Protein AF-0000000078901490 (afdb_homodimer)

Foldseek 3Di:
DPPPPLCQPDQPVVLLCLALQRVVDDPVLSVLQSVQKHKDKAAAFAWPDAFFAQQFKKKAWSAAKKWWWDADPVGQIATLDMDGRRYMDSVVNNPPVGTHHTIMGGNHITIMIIGGSVRVVVSCVVDVVSVVSVVVNVVVVVVSVVVLVCCLPPHDDLLSLLVVVLVQQVVQWDQDPQATWRNDQDDLVNSCRNNSHDSVVSVVSVVVCVVVVQWDDDPRIIGGRNNPVSVVSND/DPPPPLCQPPQPVVLQCLALQRVVDDPVLSVLQSVQKHKDKAAAFAWPDAFFAQQFKKKAWSAAKKWWWDADPVGQIATLDMDGRRYMDSVPNNPPVGTHHTIMGGNHITIMIIGGSVRVVVSCVVDVVSVVSVVVNVVVSVVSVVVLVCCLPPHDDLLSLLVVVLVQQVVQWDQDPQATWRNDQDDLVNSCRNNSHDSVVSVVSVVVCVVVVQWDDDPRIIGGRNNPVSVVSND

Structure (mmCIF, N/CA/C/O backbone):
data_AF-0000000078901490-model_v1
#
loop_
_entity.id
_entity.type
_entity.pdbx_description
1 polymer 'Transcriptional regulator, Crp'
#
loop_
_atom_site.group_PDB
_atom_site.id
_atom_site.type_symbol
_atom_site.label_atom_id
_atom_site.label_alt_id
_atom_site.label_comp_id
_atom_site.label_asym_id
_atom_site.label_entity_id
_atom_site.label_seq_id
_atom_site.pdbx_PDB_ins_code
_atom_site.Cartn_x
_atom_site.Cartn_y
_atom_site.Cartn_z
_atom_site.occupancy
_atom_site.B_iso_or_equiv
_atom_site.auth_seq_id
_atom_site.auth_comp_id
_atom_site.auth_asym_id
_atom_site.auth_atom_id
_atom_site.pdbx_PDB_model_num
ATOM 1 N N . MET A 1 1 ? 14.586 43.062 -16.016 1 28.23 1 MET A N 1
ATOM 2 C CA . MET A 1 1 ? 14.047 42.406 -14.828 1 28.23 1 MET A CA 1
ATOM 3 C C . MET A 1 1 ? 15.008 41.344 -14.305 1 28.23 1 MET A C 1
ATOM 5 O O . MET A 1 1 ? 15.32 40.375 -15.016 1 28.23 1 MET A O 1
ATOM 9 N N . THR A 1 2 ? 15.922 41.625 -13.477 1 33.66 2 THR A N 1
ATOM 10 C CA . THR A 1 2 ? 17.047 40.844 -12.969 1 33.66 2 THR A CA 1
ATOM 11 C C . THR A 1 2 ? 16.562 39.562 -12.281 1 33.66 2 THR A C 1
ATOM 13 O O . THR A 1 2 ? 15.648 39.625 -11.445 1 33.66 2 THR A O 1
ATOM 16 N N . PRO A 1 3 ? 16.766 38.375 -12.836 1 38.12 3 PRO A N 1
ATOM 17 C CA . PRO A 1 3 ? 16.297 37.156 -12.188 1 38.12 3 PRO A CA 1
ATOM 18 C C . PRO A 1 3 ? 16.578 37.156 -10.68 1 38.12 3 PRO A C 1
ATOM 20 O O . PRO A 1 3 ? 17.547 37.75 -10.227 1 38.12 3 PRO A O 1
ATOM 23 N N . VAL A 1 4 ? 15.594 37.406 -9.852 1 38.84 4 VAL A N 1
ATOM 24 C CA . VAL A 1 4 ? 15.766 37.281 -8.406 1 38.84 4 VAL A CA 1
ATOM 25 C C . VAL A 1 4 ? 16.719 36.125 -8.102 1 38.84 4 VAL A C 1
ATOM 27 O O . VAL A 1 4 ? 16.609 35.031 -8.688 1 38.84 4 VAL A O 1
ATOM 30 N N . PRO A 1 5 ? 17.922 36.375 -7.742 1 38.22 5 PRO A N 1
ATOM 31 C CA . PRO A 1 5 ? 18.859 35.281 -7.426 1 38.22 5 PRO A CA 1
ATOM 32 C C . PRO A 1 5 ? 18.188 34.125 -6.695 1 38.22 5 PRO A C 1
ATOM 34 O O . PRO A 1 5 ? 17.188 34.312 -5.996 1 38.22 5 PRO A O 1
ATOM 37 N N . SER A 1 6 ? 18.078 32.969 -7.328 1 40.88 6 SER A N 1
ATOM 38 C CA . SER A 1 6 ? 17.656 31.75 -6.652 1 40.88 6 SER A CA 1
ATOM 39 C C . SER A 1 6 ? 18.125 31.719 -5.203 1 40.88 6 SER A C 1
ATOM 41 O O . SER A 1 6 ? 19.328 31.797 -4.938 1 40.88 6 SER A O 1
ATOM 43 N N . ASP A 1 7 ? 17.703 32.562 -4.301 1 38.31 7 ASP A N 1
ATOM 44 C CA . ASP A 1 7 ? 17.969 32.438 -2.869 1 38.31 7 ASP A CA 1
ATOM 45 C C . ASP A 1 7 ? 18.281 31 -2.48 1 38.31 7 ASP A C 1
ATOM 47 O O . ASP A 1 7 ? 17.359 30.188 -2.354 1 38.31 7 ASP A O 1
ATOM 51 N N . THR A 1 8 ? 19.219 30.406 -3.014 1 45.31 8 THR A N 1
ATOM 52 C CA . THR A 1 8 ? 19.75 29.141 -2.512 1 45.31 8 THR A CA 1
ATOM 53 C C . THR A 1 8 ? 19.797 29.141 -0.986 1 45.31 8 THR A C 1
ATOM 55 O O . THR A 1 8 ? 20.75 29.625 -0.385 1 45.31 8 THR A O 1
ATOM 58 N N . LYS A 1 9 ? 18.828 29.688 -0.332 1 49.91 9 LYS A N 1
ATOM 59 C CA . LYS A 1 9 ? 18.688 29.656 1.12 1 49.91 9 LYS A CA 1
ATOM 60 C C . LYS A 1 9 ? 19.266 28.375 1.702 1 49.91 9 LYS A C 1
ATOM 62 O O . LYS A 1 9 ? 19.188 27.312 1.081 1 49.91 9 LYS A O 1
ATOM 67 N N . ARG A 1 10 ? 20.188 28.469 2.646 1 62.12 10 ARG A N 1
ATOM 68 C CA . ARG A 1 10 ? 20.984 27.531 3.443 1 62.12 10 ARG A CA 1
ATOM 69 C C . ARG A 1 10 ? 20.141 26.359 3.906 1 62.12 10 ARG A C 1
ATOM 71 O O . ARG A 1 10 ? 19.141 26.531 4.609 1 62.12 10 ARG A O 1
ATOM 78 N N . ILE A 1 11 ? 20.172 25.375 3.076 1 70.81 11 ILE A N 1
ATOM 79 C CA . ILE A 1 11 ? 19.547 24.141 3.502 1 70.81 11 ILE A CA 1
ATOM 80 C C . ILE A 1 11 ? 20.016 23.766 4.902 1 70.81 11 ILE A C 1
ATOM 82 O O . ILE A 1 11 ? 21.219 23.734 5.164 1 70.81 11 ILE A O 1
ATOM 86 N N . ASP A 1 12 ? 19.078 23.859 5.785 1 74.06 12 ASP A N 1
ATOM 87 C CA . ASP A 1 12 ? 19.391 23.375 7.121 1 74.06 12 ASP A CA 1
ATOM 88 C C . ASP A 1 12 ? 19.75 21.891 7.09 1 74.06 12 ASP A C 1
ATOM 90 O O . ASP A 1 12 ? 18.875 21.031 7.137 1 74.06 12 ASP A O 1
ATOM 94 N N . ILE A 1 13 ? 21.016 21.625 7.016 1 80.06 13 ILE A N 1
ATOM 95 C CA . ILE A 1 13 ? 21.547 20.266 6.941 1 80.06 13 ILE A CA 1
ATOM 96 C C . ILE A 1 13 ? 21.062 19.469 8.148 1 80.06 13 ILE A C 1
ATOM 98 O O . ILE A 1 13 ? 20.859 18.25 8.047 1 80.06 13 ILE A O 1
ATOM 102 N N . ALA A 1 14 ? 20.828 20.156 9.219 1 82 14 ALA A N 1
ATOM 103 C CA . ALA A 1 14 ? 20.391 19.484 10.445 1 82 14 ALA A CA 1
ATOM 104 C C . ALA A 1 14 ? 19.047 18.812 10.25 1 82 14 ALA A C 1
ATOM 106 O O . ALA A 1 14 ? 18.797 17.719 10.773 1 82 14 ALA A O 1
ATOM 107 N N . VAL A 1 15 ? 18.234 19.438 9.484 1 81.5 15 VAL A N 1
ATOM 108 C CA . VAL A 1 15 ? 16.906 18.875 9.227 1 81.5 15 VAL A CA 1
ATOM 109 C C . VAL A 1 15 ? 17.031 17.641 8.336 1 81.5 15 VAL A C 1
ATOM 111 O O . VAL A 1 15 ? 16.344 16.641 8.555 1 81.5 15 VAL A O 1
ATOM 114 N N . LEU A 1 16 ? 17.891 17.688 7.395 1 85.75 16 LEU A N 1
ATOM 115 C CA . LEU A 1 16 ? 18.078 16.562 6.48 1 85.75 16 LEU A CA 1
ATOM 116 C C . LEU A 1 16 ? 18.688 15.367 7.207 1 85.75 16 LEU A C 1
ATOM 118 O O . LEU A 1 16 ? 18.391 14.219 6.863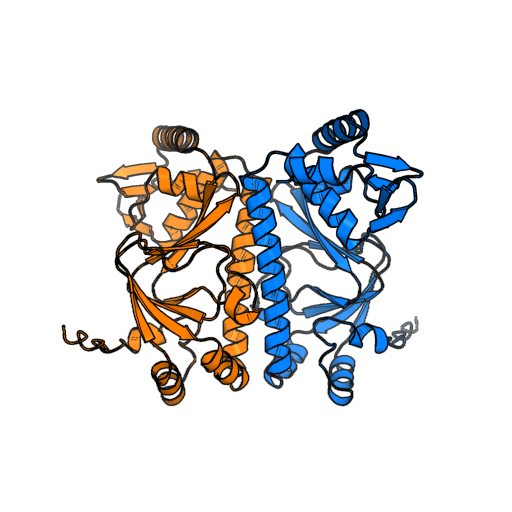 1 85.75 16 LEU A O 1
ATOM 122 N N . ARG A 1 17 ? 19.391 15.688 8.219 1 86.12 17 ARG A N 1
ATOM 123 C CA . ARG A 1 17 ? 20.016 14.625 9 1 86.12 17 ARG A CA 1
ATOM 124 C C . ARG A 1 17 ? 18.984 13.859 9.812 1 86.12 17 ARG A C 1
ATOM 126 O O . ARG A 1 17 ? 19.203 12.703 10.18 1 86.12 17 ARG A O 1
ATOM 133 N N . ARG A 1 18 ? 17.891 14.469 10.008 1 84.31 18 ARG A N 1
ATOM 134 C CA . ARG A 1 18 ? 16.812 13.836 10.766 1 84.31 18 ARG A CA 1
ATOM 135 C C . ARG A 1 18 ? 15.852 13.086 9.844 1 84.31 18 ARG A C 1
ATOM 137 O O . ARG A 1 18 ? 14.953 12.391 10.312 1 84.31 18 ARG A O 1
ATOM 144 N N . ASN A 1 19 ? 16.125 13.266 8.633 1 86.56 19 ASN A N 1
ATOM 145 C CA . ASN A 1 19 ? 15.289 12.602 7.648 1 86.56 19 ASN A CA 1
ATOM 146 C C . ASN A 1 19 ? 15.477 11.086 7.668 1 86.56 19 ASN A C 1
ATOM 148 O O . ASN A 1 19 ? 16.609 10.602 7.77 1 86.56 19 ASN A O 1
ATOM 152 N N . ARG A 1 20 ? 14.438 10.375 7.52 1 84.62 20 ARG A N 1
ATOM 153 C CA . ARG A 1 20 ? 14.445 8.922 7.645 1 84.62 20 ARG A CA 1
ATOM 154 C C . ARG A 1 20 ? 15.281 8.281 6.539 1 84.62 20 ARG A C 1
ATOM 156 O O . ARG A 1 20 ? 15.852 7.207 6.73 1 84.62 20 ARG A O 1
ATOM 163 N N . LEU A 1 21 ? 15.352 8.93 5.449 1 90.81 21 LEU A N 1
ATOM 164 C CA . LEU A 1 21 ? 16.094 8.375 4.328 1 90.81 21 LEU A CA 1
ATOM 165 C C . LEU A 1 21 ? 17.531 8.883 4.328 1 90.81 21 LEU A C 1
ATOM 167 O O . LEU A 1 21 ? 18.484 8.086 4.312 1 90.81 21 LEU A O 1
ATOM 171 N N . PHE A 1 22 ? 17.75 10.148 4.562 1 91.38 22 PHE A N 1
ATOM 172 C CA . PHE A 1 22 ? 19.047 10.766 4.305 1 91.38 22 PHE A CA 1
ATOM 173 C C . PHE A 1 22 ? 19.875 10.844 5.586 1 91.38 22 PHE A C 1
ATOM 175 O O . PHE A 1 22 ? 21.078 11.125 5.539 1 91.38 22 PHE A O 1
ATOM 182 N N . GLY A 1 23 ? 19.281 10.586 6.656 1 89.88 23 GLY A N 1
ATOM 183 C CA . GLY A 1 23 ? 19.984 10.641 7.922 1 89.88 23 GLY A CA 1
ATOM 184 C C . GLY A 1 23 ? 21.156 9.68 8 1 89.88 23 GLY A C 1
ATOM 185 O O . GLY A 1 23 ? 22.078 9.875 8.797 1 89.88 23 GLY A O 1
ATOM 186 N N . ILE A 1 24 ? 21.203 8.703 7.223 1 89.12 24 ILE A N 1
ATOM 187 C CA . ILE A 1 24 ? 22.219 7.656 7.277 1 89.12 24 ILE A CA 1
ATOM 188 C C . ILE A 1 24 ? 23.469 8.117 6.527 1 89.12 24 ILE A C 1
ATOM 190 O O . ILE A 1 24 ? 24.531 7.492 6.633 1 89.12 24 ILE A O 1
ATOM 194 N N . LEU A 1 25 ? 23.359 9.172 5.805 1 91.25 25 LEU A N 1
ATOM 195 C CA . LEU A 1 25 ? 24.469 9.625 4.961 1 91.25 25 LEU A CA 1
ATOM 196 C C . LEU A 1 25 ? 25.547 10.305 5.801 1 91.25 25 LEU A C 1
ATOM 198 O O . LEU A 1 25 ? 25.234 11.031 6.746 1 91.25 25 LEU A O 1
ATOM 202 N N . ASP A 1 26 ? 26.719 10.016 5.418 1 90.81 26 ASP A N 1
ATOM 203 C CA . ASP A 1 26 ? 27.797 10.773 6.059 1 90.81 26 ASP A CA 1
ATOM 204 C C . ASP A 1 26 ? 27.906 12.172 5.461 1 90.81 26 ASP A C 1
ATOM 206 O O . ASP A 1 26 ? 27.109 12.555 4.602 1 90.81 26 ASP A O 1
ATOM 210 N N . ALA A 1 27 ? 28.844 12.945 5.961 1 90.25 27 ALA A N 1
ATOM 211 C CA . ALA A 1 27 ? 28.938 14.359 5.598 1 90.25 27 ALA A CA 1
ATOM 212 C C . ALA A 1 27 ? 29.234 14.523 4.109 1 90.25 27 ALA A C 1
ATOM 214 O O . ALA A 1 27 ? 28.625 15.367 3.445 1 90.25 27 ALA A O 1
ATOM 215 N N . ALA A 1 28 ? 30.141 13.75 3.627 1 91.38 28 ALA A N 1
ATOM 216 C CA . ALA A 1 28 ? 30.516 13.836 2.215 1 91.38 28 ALA A CA 1
ATOM 217 C C . ALA A 1 28 ? 29.328 13.445 1.321 1 91.38 28 ALA A C 1
ATOM 219 O O . ALA A 1 28 ? 29.078 14.102 0.31 1 91.38 28 ALA A O 1
ATOM 220 N N . GLU A 1 29 ? 28.656 12.461 1.716 1 90.81 29 GLU A N 1
ATOM 221 C CA . GLU A 1 29 ? 27.5 11.984 0.963 1 90.81 29 GLU A CA 1
ATOM 222 C C . GLU A 1 29 ? 26.375 13.008 0.988 1 90.81 29 GLU A C 1
ATOM 224 O O . GLU A 1 29 ? 25.688 13.211 -0.016 1 90.81 29 GLU A O 1
ATOM 229 N N . MET A 1 30 ? 26.188 13.57 2.105 1 91.38 30 MET A N 1
ATOM 230 C CA . MET A 1 30 ? 25.172 14.609 2.238 1 91.38 30 MET A CA 1
ATOM 231 C C . MET A 1 30 ? 25.469 15.781 1.309 1 91.38 30 MET A C 1
ATOM 233 O O . MET A 1 30 ? 24.562 16.297 0.637 1 91.38 30 MET A O 1
ATOM 237 N N . GLU A 1 31 ? 26.656 16.141 1.274 1 90.69 31 GLU A N 1
ATOM 238 C CA . GLU A 1 31 ? 27.078 17.234 0.387 1 90.69 31 GLU A CA 1
ATOM 239 C C . GLU A 1 31 ? 26.812 16.875 -1.074 1 90.69 31 GLU A C 1
ATOM 241 O O . GLU A 1 31 ? 26.422 17.734 -1.864 1 90.69 31 GLU A O 1
ATOM 246 N N . ALA A 1 32 ? 27 15.672 -1.396 1 90.5 32 ALA A N 1
ATOM 247 C CA . ALA A 1 32 ? 26.766 15.211 -2.762 1 90.5 32 ALA A CA 1
ATOM 248 C C . ALA A 1 32 ? 25.297 15.359 -3.137 1 90.5 32 ALA A C 1
ATOM 250 O O . ALA A 1 32 ? 24.969 15.836 -4.227 1 90.5 32 ALA A O 1
ATOM 251 N N . VAL A 1 33 ? 24.438 14.984 -2.227 1 91.31 33 VAL A N 1
ATOM 252 C CA . VAL A 1 33 ? 23 15.102 -2.477 1 91.31 33 VAL A CA 1
ATOM 253 C C . VAL A 1 33 ? 22.625 16.562 -2.646 1 91.31 33 VAL A C 1
ATOM 255 O O . VAL A 1 33 ? 21.891 16.922 -3.566 1 91.31 33 VAL A O 1
ATOM 258 N N . LEU A 1 34 ? 23.188 17.375 -1.81 1 91.19 34 LEU A N 1
ATOM 259 C CA . LEU A 1 34 ? 22.844 18.781 -1.815 1 91.19 34 LEU A CA 1
ATOM 260 C C . LEU A 1 34 ? 23.328 19.453 -3.092 1 91.19 34 LEU A C 1
ATOM 262 O O . LEU A 1 34 ? 22.766 20.469 -3.52 1 91.19 34 LEU A O 1
ATOM 266 N N . ALA A 1 35 ? 24.312 18.859 -3.695 1 91.31 35 ALA A N 1
ATOM 267 C CA . ALA A 1 35 ? 24.891 19.422 -4.902 1 91.31 35 ALA A CA 1
ATOM 268 C C . ALA A 1 35 ? 23.938 19.328 -6.086 1 91.31 35 ALA A C 1
ATOM 270 O O . ALA A 1 35 ? 23.969 20.156 -6.992 1 91.31 35 ALA A O 1
ATOM 271 N N . PHE A 1 36 ? 23.094 18.328 -6.062 1 91.38 36 PHE A N 1
ATOM 272 C CA . PHE A 1 36 ? 22.219 18.188 -7.223 1 91.38 36 PHE A CA 1
ATOM 273 C C . PHE A 1 36 ? 20.766 18.359 -6.828 1 91.38 36 PHE A C 1
ATOM 275 O O . PHE A 1 36 ? 19.875 18.266 -7.672 1 91.38 36 PHE A O 1
ATOM 282 N N . ALA A 1 37 ? 20.531 18.641 -5.605 1 94.38 37 ALA A N 1
ATOM 283 C CA . ALA A 1 37 ? 19.156 18.875 -5.141 1 94.38 37 ALA A CA 1
ATOM 284 C C . ALA A 1 37 ? 18.781 20.344 -5.242 1 94.38 37 ALA A C 1
ATOM 286 O O . ALA A 1 37 ? 19.656 21.203 -5.379 1 94.38 37 ALA A O 1
ATOM 287 N N . GLN A 1 38 ? 17.484 20.641 -5.266 1 95.12 38 GLN A N 1
ATOM 288 C CA . GLN A 1 38 ? 16.969 22.016 -5.336 1 95.12 38 GLN A CA 1
ATOM 289 C C . GLN A 1 38 ? 15.906 22.25 -4.266 1 95.12 38 GLN A C 1
ATOM 291 O O . GLN A 1 38 ? 15.008 21.422 -4.07 1 95.12 38 GLN A O 1
ATOM 296 N N . VAL A 1 39 ? 16.016 23.359 -3.641 1 94.75 39 VAL A N 1
ATOM 297 C CA . VAL A 1 39 ? 14.984 23.734 -2.668 1 94.75 39 VAL A CA 1
ATOM 298 C C . VAL A 1 39 ? 13.805 24.391 -3.385 1 94.75 39 VAL A C 1
ATOM 300 O O . VAL A 1 39 ? 13.992 25.25 -4.25 1 94.75 39 VAL A O 1
ATOM 303 N N . ARG A 1 40 ? 12.633 23.922 -3.08 1 96.81 40 ARG A N 1
ATOM 304 C CA . ARG A 1 40 ? 11.383 24.484 -3.6 1 96.81 40 ARG A CA 1
ATOM 305 C C . ARG A 1 40 ? 10.445 24.875 -2.463 1 96.81 40 ARG A C 1
ATOM 307 O O . ARG A 1 40 ? 10.281 24.125 -1.496 1 96.81 40 ARG A O 1
ATOM 314 N N . ARG A 1 41 ? 9.852 26.031 -2.602 1 97.19 41 ARG A N 1
ATOM 315 C CA . ARG A 1 41 ? 8.906 26.516 -1.604 1 97.19 41 ARG A CA 1
ATOM 316 C C . ARG A 1 41 ? 7.477 26.469 -2.137 1 97.19 41 ARG A C 1
ATOM 318 O O . ARG A 1 41 ? 7.234 26.797 -3.301 1 97.19 41 ARG A O 1
ATOM 325 N N . PHE A 1 42 ? 6.648 26.109 -1.284 1 98 42 PHE A N 1
ATOM 326 C CA . PHE A 1 42 ? 5.238 26.016 -1.645 1 98 42 PHE A CA 1
ATOM 327 C C . PHE A 1 42 ? 4.367 26.734 -0.618 1 98 42 PHE A C 1
ATOM 329 O O . PHE A 1 42 ? 4.625 26.656 0.585 1 98 42 PHE A O 1
ATOM 336 N N . ALA A 1 43 ? 3.346 27.422 -1.123 1 97.75 43 ALA A N 1
ATOM 337 C CA . ALA A 1 43 ? 2.354 28.062 -0.264 1 97.75 43 ALA A CA 1
ATOM 338 C C . ALA A 1 43 ? 1.29 27.062 0.188 1 97.75 43 ALA A C 1
ATOM 340 O O . ALA A 1 43 ? 1.158 25.984 -0.392 1 97.75 43 ALA A O 1
ATOM 341 N N . PRO A 1 44 ? 0.606 27.422 1.239 1 95.38 44 PRO A N 1
ATOM 342 C CA . PRO A 1 44 ? -0.496 26.547 1.645 1 95.38 44 PRO A CA 1
ATOM 343 C C . PRO A 1 44 ? -1.477 26.266 0.508 1 95.38 44 PRO A C 1
ATOM 345 O O . PRO A 1 44 ? -1.805 27.172 -0.265 1 95.38 44 PRO A O 1
ATOM 348 N N . ASP A 1 45 ? -1.741 24.969 0.341 1 94.62 45 ASP A N 1
ATOM 349 C CA . ASP A 1 45 ? -2.746 24.484 -0.593 1 94.62 45 ASP A CA 1
ATOM 350 C C . ASP A 1 45 ? -2.203 24.453 -2.02 1 94.62 45 ASP A C 1
ATOM 352 O O . ASP A 1 45 ? -2.912 24.062 -2.953 1 94.62 45 ASP A O 1
ATOM 356 N N . GLU A 1 46 ? -0.966 24.844 -2.133 1 97.75 46 GLU A N 1
ATOM 357 C CA . GLU A 1 46 ? -0.365 24.734 -3.459 1 97.75 46 GLU A CA 1
ATOM 358 C C . GLU A 1 46 ? -0.087 23.281 -3.83 1 97.75 46 GLU A C 1
ATOM 360 O O . GLU A 1 46 ? 0.419 22.516 -3.01 1 97.75 46 GLU A O 1
ATOM 365 N N . ARG A 1 47 ? -0.439 22.953 -5.074 1 97.75 47 ARG A N 1
ATOM 366 C CA . ARG A 1 47 ? -0.205 21.594 -5.578 1 97.75 47 ARG A CA 1
ATOM 367 C C . ARG A 1 47 ? 1.267 21.391 -5.918 1 97.75 47 ARG A C 1
ATOM 369 O O . ARG A 1 47 ? 1.866 22.203 -6.629 1 97.75 47 ARG A O 1
ATOM 376 N N . ILE A 1 48 ? 1.783 20.422 -5.359 1 98.31 48 ILE A N 1
ATOM 377 C CA . ILE A 1 48 ? 3.166 20.062 -5.652 1 98.31 48 ILE A CA 1
ATOM 378 C C . ILE A 1 48 ? 3.217 19.188 -6.91 1 98.31 48 ILE A C 1
ATOM 380 O O . ILE A 1 48 ? 4.008 19.453 -7.816 1 98.31 48 ILE A O 1
ATOM 384 N N . PHE A 1 49 ? 2.404 18.188 -6.969 1 98 49 PHE A N 1
ATOM 385 C CA . PHE A 1 49 ? 2.15 17.422 -8.188 1 98 49 PHE A CA 1
ATOM 386 C C . PHE A 1 49 ? 0.783 16.75 -8.125 1 98 49 PHE A C 1
ATOM 388 O O . PHE A 1 49 ? 0.144 16.719 -7.07 1 98 49 PHE A O 1
ATOM 395 N N . THR A 1 50 ? 0.368 16.203 -9.305 1 96.88 50 THR A N 1
ATOM 396 C CA . THR A 1 50 ? -0.973 15.648 -9.43 1 96.88 50 THR A CA 1
ATOM 397 C C . THR A 1 50 ? -0.91 14.172 -9.812 1 96.88 50 THR A C 1
ATOM 399 O O . THR A 1 50 ? -0.045 13.758 -10.586 1 96.88 50 THR A O 1
ATOM 402 N N . LYS A 1 51 ? -1.811 13.461 -9.188 1 96.56 51 LYS A N 1
ATOM 403 C CA . LYS A 1 51 ? -1.967 12.062 -9.602 1 96.56 51 LYS A CA 1
ATOM 404 C C . LYS A 1 51 ? -2.045 11.945 -11.117 1 96.56 51 LYS A C 1
ATOM 406 O O . LYS A 1 51 ? -2.754 12.719 -11.773 1 96.56 51 LYS A O 1
ATOM 411 N N . GLY A 1 52 ? -1.266 10.992 -11.688 1 95.69 52 GLY A N 1
ATOM 412 C CA . GLY A 1 52 ? -1.269 10.789 -13.125 1 95.69 52 GLY A CA 1
ATOM 413 C C . GLY A 1 52 ? -0.137 11.516 -13.828 1 95.69 52 GLY A C 1
ATOM 414 O O . GLY A 1 52 ? 0.188 11.203 -14.977 1 95.69 52 GLY A O 1
ATOM 415 N N . ASP A 1 53 ? 0.423 12.516 -13.18 1 96.38 53 ASP A N 1
ATOM 416 C CA . ASP A 1 53 ? 1.589 13.195 -13.742 1 96.38 53 ASP A CA 1
ATOM 417 C C . ASP A 1 53 ? 2.777 12.242 -13.852 1 96.38 53 ASP A C 1
ATOM 419 O O . ASP A 1 53 ? 2.861 11.258 -13.125 1 96.38 53 ASP A O 1
ATOM 423 N N . PRO A 1 54 ? 3.66 12.555 -14.789 1 95.81 54 PRO A N 1
ATOM 424 C CA . PRO A 1 54 ? 4.938 11.844 -14.727 1 95.81 54 PRO A CA 1
ATOM 425 C C . PRO A 1 54 ? 5.723 12.164 -13.453 1 95.81 54 PRO A C 1
ATOM 427 O O . PRO A 1 54 ? 5.652 13.281 -12.938 1 95.81 54 PRO A O 1
ATOM 430 N N . GLY A 1 55 ? 6.371 11.234 -12.922 1 93.75 55 GLY A N 1
ATOM 431 C CA . GLY A 1 55 ? 7.148 11.422 -11.711 1 93.75 55 GLY A CA 1
ATOM 432 C C . GLY A 1 55 ? 8.633 11.172 -11.906 1 93.75 55 GLY A C 1
ATOM 433 O O . GLY A 1 55 ? 9.086 10.031 -11.859 1 93.75 55 GLY A O 1
ATOM 434 N N . ASP A 1 56 ? 9.445 12.242 -12.008 1 94.44 56 ASP A N 1
ATOM 435 C CA . ASP A 1 56 ? 10.867 12.078 -12.289 1 94.44 56 ASP A CA 1
ATOM 436 C C . ASP A 1 56 ? 11.727 12.656 -11.164 1 94.44 56 ASP A C 1
ATOM 438 O O . ASP A 1 56 ? 12.883 13.016 -11.383 1 94.44 56 ASP A O 1
ATOM 442 N N . CYS A 1 57 ? 11.094 12.734 -10.047 1 97.12 57 CYS A N 1
ATOM 443 C CA . CYS A 1 57 ? 11.828 13.234 -8.883 1 97.12 57 CYS A CA 1
ATOM 444 C C . CYS A 1 57 ? 11.18 12.758 -7.59 1 97.12 57 CYS A C 1
ATOM 446 O O . CYS A 1 57 ? 10.062 12.25 -7.598 1 97.12 57 CYS A O 1
ATOM 448 N N . LEU A 1 58 ? 11.93 12.867 -6.527 1 96.75 58 LEU A N 1
ATOM 449 C CA . LEU A 1 58 ? 11.375 12.727 -5.184 1 96.75 58 LEU A CA 1
ATOM 450 C C . LEU A 1 58 ? 11.594 14 -4.371 1 96.75 58 LEU A C 1
ATOM 452 O O . LEU A 1 58 ? 12.391 14.859 -4.754 1 96.75 58 LEU A O 1
ATOM 456 N N . TYR A 1 59 ? 10.828 14.102 -3.309 1 97.44 59 TYR A N 1
ATOM 457 C CA . TYR A 1 59 ? 10.914 15.258 -2.428 1 97.44 59 TYR A CA 1
ATOM 458 C C . TYR A 1 59 ? 11.227 14.836 -0.998 1 97.44 59 TYR A C 1
ATOM 460 O O . TYR A 1 59 ? 10.695 13.836 -0.51 1 97.44 59 TYR A O 1
ATOM 468 N N . ALA A 1 60 ? 12.07 15.562 -0.374 1 96.44 60 ALA A N 1
ATOM 469 C CA . ALA A 1 60 ? 12.266 15.5 1.072 1 96.44 60 ALA A CA 1
ATOM 470 C C . ALA A 1 60 ? 11.711 16.75 1.752 1 96.44 60 ALA A C 1
ATOM 472 O O . ALA A 1 60 ? 11.953 17.875 1.294 1 96.44 60 ALA A O 1
ATOM 473 N N . ILE A 1 61 ? 11.039 16.547 2.807 1 95.81 61 ILE A N 1
ATOM 474 C CA . ILE A 1 61 ? 10.43 17.688 3.488 1 95.81 61 ILE A CA 1
ATOM 475 C C . ILE A 1 61 ? 11.422 18.281 4.48 1 95.81 61 ILE A C 1
ATOM 477 O O . ILE A 1 61 ? 11.852 17.609 5.422 1 95.81 61 ILE A O 1
ATOM 481 N N . LEU A 1 62 ? 11.75 19.484 4.273 1 93.94 62 LEU A N 1
ATOM 482 C CA . LEU A 1 62 ? 12.641 20.203 5.184 1 93.94 62 LEU A CA 1
ATOM 483 C C . LEU A 1 62 ? 11.844 20.906 6.281 1 93.94 62 LEU A C 1
ATOM 485 O O . LEU A 1 62 ? 12.242 20.891 7.449 1 93.94 62 LEU A O 1
ATOM 489 N N . ARG A 1 63 ? 10.805 21.516 5.82 1 93.31 63 ARG A N 1
ATOM 490 C CA . ARG A 1 63 ? 9.883 22.234 6.699 1 93.31 63 ARG A CA 1
ATOM 491 C C . ARG A 1 63 ? 8.453 22.141 6.184 1 93.31 63 ARG A C 1
ATOM 493 O O . ARG A 1 63 ? 8.227 22.141 4.973 1 93.31 63 ARG A O 1
ATOM 500 N N . GLY A 1 64 ? 7.559 22.141 7.215 1 92.94 64 GLY A N 1
ATOM 501 C CA . GLY A 1 64 ? 6.148 22.141 6.859 1 92.94 64 GLY A CA 1
ATOM 502 C C . GLY A 1 64 ? 5.555 20.75 6.762 1 92.94 64 GLY A C 1
ATOM 503 O O . GLY A 1 64 ? 6.137 19.781 7.266 1 92.94 64 GLY A O 1
ATOM 504 N N . ARG A 1 65 ? 4.285 20.734 6.203 1 92.81 65 ARG A N 1
ATOM 505 C CA . ARG A 1 65 ? 3.543 19.484 6.039 1 92.81 65 ARG A CA 1
ATOM 506 C C . ARG A 1 65 ? 2.883 19.406 4.664 1 92.81 65 ARG A C 1
ATOM 508 O O . ARG A 1 65 ? 2.529 20.438 4.09 1 92.81 65 ARG A O 1
ATOM 515 N N . VAL A 1 66 ? 2.826 18.234 4.211 1 95.62 66 VAL A N 1
ATOM 516 C CA . VAL A 1 66 ? 2.143 18.047 2.938 1 95.62 66 VAL A CA 1
ATOM 517 C C . VAL A 1 66 ? 1.021 17.016 3.1 1 95.62 66 VAL A C 1
ATOM 519 O O . VAL A 1 66 ? 1.09 16.156 3.967 1 95.62 66 VAL A O 1
ATOM 522 N N . ALA A 1 67 ? -0 17.188 2.299 1 93.75 67 ALA A N 1
ATOM 523 C CA . ALA A 1 67 ? -1.144 16.281 2.277 1 93.75 67 ALA A CA 1
ATOM 524 C C . ALA A 1 67 ? -1.123 15.406 1.026 1 93.75 67 ALA A C 1
ATOM 526 O O . ALA A 1 67 ? -0.94 15.906 -0.086 1 93.75 67 ALA A O 1
ATOM 527 N N . VAL A 1 68 ? -1.224 14.109 1.224 1 95.81 68 VAL A N 1
ATOM 528 C CA . VAL A 1 68 ? -1.26 13.141 0.137 1 95.81 68 VAL A CA 1
ATOM 529 C C . VAL A 1 68 ? -2.695 12.672 -0.09 1 95.81 68 VAL A C 1
ATOM 531 O O . VAL A 1 68 ? -3.301 12.055 0.791 1 95.81 68 VAL A O 1
ATOM 534 N N . HIS A 1 69 ? -3.182 12.906 -1.341 1 94.88 69 HIS A N 1
ATOM 535 C CA . HIS A 1 69 ? -4.57 12.594 -1.668 1 94.88 69 HIS A CA 1
ATOM 536 C C . HIS A 1 69 ? -4.66 11.648 -2.859 1 94.88 69 HIS A C 1
ATOM 538 O O . HIS A 1 69 ? -3.863 11.742 -3.797 1 94.88 69 HIS A O 1
ATOM 544 N N . THR A 1 70 ? -5.59 10.836 -2.732 1 94.5 70 THR A N 1
ATOM 545 C CA . THR A 1 70 ? -6 10.125 -3.938 1 94.5 70 THR A CA 1
ATOM 546 C C . THR A 1 70 ? -7.391 10.57 -4.379 1 94.5 70 THR A C 1
ATOM 548 O O . THR A 1 70 ? -8.195 11.016 -3.559 1 94.5 70 THR A O 1
ATOM 551 N N . GLU A 1 71 ? -7.598 10.516 -5.676 1 90.25 71 GLU A N 1
ATOM 552 C CA . GLU A 1 71 ? -8.859 10.984 -6.234 1 90.25 71 GLU A CA 1
ATOM 553 C C . GLU A 1 71 ? -9.406 10 -7.262 1 90.25 71 GLU A C 1
ATOM 555 O O . GLU A 1 71 ? -8.641 9.352 -7.984 1 90.25 71 GLU A O 1
ATOM 560 N N . SER A 1 72 ? -10.711 9.898 -7.254 1 86.62 72 SER A N 1
ATOM 561 C CA . SER A 1 72 ? -11.367 9.055 -8.25 1 86.62 72 SER A CA 1
ATOM 562 C C . SER A 1 72 ? -11.617 9.82 -9.547 1 86.62 72 SER A C 1
ATOM 564 O O . SER A 1 72 ? -11.367 11.023 -9.617 1 86.62 72 SER A O 1
ATOM 566 N N . GLU A 1 73 ? -12.125 9.086 -10.492 1 81.12 73 GLU A N 1
ATOM 567 C CA . GLU A 1 73 ? -12.5 9.703 -11.758 1 81.12 73 GLU A CA 1
ATOM 568 C C . GLU A 1 73 ? -13.672 10.664 -11.578 1 81.12 73 GLU A C 1
ATOM 570 O O . GLU A 1 73 ? -13.773 11.664 -12.289 1 81.12 73 GLU A O 1
ATOM 575 N N . ASP A 1 74 ? -14.547 10.398 -10.602 1 80.19 74 ASP A N 1
ATOM 576 C CA . ASP A 1 74 ? -15.703 11.25 -10.328 1 80.19 74 ASP A CA 1
ATOM 577 C C . ASP A 1 74 ? -15.359 12.328 -9.305 1 80.19 74 ASP A C 1
ATOM 579 O O . ASP A 1 74 ? -16.234 12.836 -8.602 1 80.19 74 ASP A O 1
ATOM 583 N N . ALA A 1 75 ? -14.094 12.57 -9.039 1 80.38 75 ALA A N 1
ATOM 584 C CA . ALA A 1 75 ? -13.539 13.68 -8.266 1 80.38 75 ALA A CA 1
ATOM 585 C C . ALA A 1 75 ? -13.789 13.484 -6.773 1 80.38 75 ALA A C 1
ATOM 587 O O . ALA A 1 75 ? -13.859 14.461 -6.02 1 80.38 75 ALA A O 1
ATOM 588 N N . LYS A 1 76 ? -14.078 12.312 -6.422 1 86.81 76 LYS A N 1
ATOM 589 C CA . LYS A 1 76 ? -14.047 12.031 -4.992 1 86.81 76 LYS A CA 1
ATOM 590 C C . LYS A 1 76 ? -12.617 12.016 -4.465 1 86.81 76 LYS A C 1
ATOM 592 O O . LYS A 1 76 ? -11.711 11.523 -5.137 1 86.81 76 LYS A O 1
ATOM 597 N N . VAL A 1 77 ? -12.492 12.586 -3.264 1 90.75 77 VAL A N 1
ATOM 598 C CA . VAL A 1 77 ? -11.133 12.758 -2.75 1 90.75 77 VAL A CA 1
ATOM 599 C C . VAL A 1 77 ? -11.008 12.055 -1.401 1 90.75 77 VAL A C 1
ATOM 601 O O . VAL A 1 77 ? -11.922 12.094 -0.58 1 90.75 77 VAL A O 1
ATOM 604 N N . MET A 1 78 ? -9.867 11.422 -1.215 1 92.88 78 MET A N 1
ATOM 605 C CA . MET A 1 78 ? -9.508 10.836 0.077 1 92.88 78 MET A CA 1
ATOM 606 C C . MET A 1 78 ? -8.109 11.273 0.495 1 92.88 78 MET A C 1
ATOM 608 O O . MET A 1 78 ? -7.18 11.242 -0.314 1 92.88 78 MET A O 1
ATOM 612 N N . LEU A 1 79 ? -8 11.719 1.716 1 92.38 79 LEU A N 1
ATOM 613 C CA . LEU A 1 79 ? -6.695 12 2.299 1 92.38 79 LEU A CA 1
ATOM 614 C C . LEU A 1 79 ? -6.023 10.719 2.779 1 92.38 79 LEU A C 1
ATOM 616 O O . LEU A 1 79 ? -6.477 10.102 3.746 1 92.38 79 LEU A O 1
ATOM 620 N N . LEU A 1 80 ? -4.965 10.336 2.16 1 92.19 80 LEU A N 1
ATOM 621 C CA . LEU A 1 80 ? -4.285 9.086 2.48 1 92.19 80 LEU A CA 1
ATOM 622 C C . LEU A 1 80 ? -3.326 9.273 3.65 1 92.19 80 LEU A C 1
ATOM 624 O O . LEU A 1 80 ? -3.189 8.391 4.496 1 92.19 80 LEU A O 1
ATOM 628 N N . ASN A 1 81 ? -2.656 10.391 3.605 1 89.38 81 ASN A N 1
ATOM 629 C CA . ASN A 1 81 ? -1.593 10.625 4.578 1 89.38 81 ASN A CA 1
ATOM 630 C C . ASN A 1 81 ? -1.229 12.102 4.672 1 89.38 81 ASN A C 1
ATOM 632 O O . ASN A 1 81 ? -1.548 12.883 3.771 1 89.38 81 ASN A O 1
ATOM 636 N N . THR A 1 82 ? -0.667 12.469 5.785 1 89.5 82 THR A N 1
ATOM 637 C CA . THR A 1 82 ? 0.031 13.734 5.969 1 89.5 82 THR A CA 1
ATOM 638 C C . THR A 1 82 ? 1.484 13.5 6.371 1 89.5 82 THR A C 1
ATOM 640 O O . THR A 1 82 ? 1.763 12.719 7.277 1 89.5 82 THR A O 1
ATOM 643 N N . LEU A 1 83 ? 2.309 14.125 5.652 1 92 83 LEU A N 1
ATOM 644 C CA . LEU A 1 83 ? 3.734 13.945 5.902 1 92 83 LEU A CA 1
ATOM 645 C C . LEU A 1 83 ? 4.363 15.242 6.406 1 92 83 LEU A C 1
ATOM 647 O O . LEU A 1 83 ? 3.885 16.328 6.09 1 92 83 LEU A O 1
ATOM 651 N N . ALA A 1 84 ? 5.434 15.055 7.125 1 91.12 84 ALA A N 1
ATOM 652 C CA . ALA A 1 84 ? 6.074 16.203 7.75 1 91.12 84 ALA A CA 1
ATOM 653 C C . ALA A 1 84 ? 7.594 16.125 7.617 1 91.12 84 ALA A C 1
ATOM 655 O O . ALA A 1 84 ? 8.117 15.227 6.961 1 91.12 84 ALA A O 1
ATOM 656 N N . ALA A 1 85 ? 8.234 17.141 8.219 1 91.25 85 ALA A N 1
ATOM 657 C CA . ALA A 1 85 ? 9.695 17.219 8.156 1 91.25 85 ALA A CA 1
ATOM 658 C C . ALA A 1 85 ? 10.336 15.883 8.547 1 91.25 85 ALA A C 1
ATOM 660 O O . ALA A 1 85 ? 9.914 15.242 9.508 1 91.25 85 ALA A O 1
ATOM 661 N N . GLY A 1 86 ? 11.32 15.492 7.684 1 90.31 86 GLY A N 1
ATOM 662 C CA . GLY A 1 86 ? 12.008 14.234 7.941 1 90.31 86 GLY A CA 1
ATOM 663 C C . GLY A 1 86 ? 11.516 13.102 7.07 1 90.31 86 GLY A C 1
ATOM 664 O O . GLY A 1 86 ? 12.109 12.016 7.059 1 90.31 86 GLY A O 1
ATOM 665 N N . GLU A 1 87 ? 10.5 13.375 6.359 1 93.69 87 GLU A N 1
ATOM 666 C CA . GLU A 1 87 ? 9.93 12.336 5.5 1 93.69 87 GLU A CA 1
ATOM 667 C C . GLU A 1 87 ? 10.148 12.664 4.027 1 93.69 87 GLU A C 1
ATOM 669 O O . GLU A 1 87 ? 10.555 13.773 3.684 1 93.69 87 GLU A O 1
ATOM 674 N N . VAL A 1 88 ? 9.977 11.648 3.18 1 96.38 88 VAL A N 1
ATOM 675 C CA . VAL A 1 88 ? 10.109 11.805 1.735 1 96.38 88 VAL A CA 1
ATOM 676 C C . VAL A 1 88 ? 8.82 11.352 1.048 1 96.38 88 VAL A C 1
ATOM 678 O O . VAL A 1 88 ? 8.023 10.609 1.632 1 96.38 88 VAL A O 1
ATOM 681 N N . PHE A 1 89 ? 8.602 11.891 -0.149 1 97 89 PHE A N 1
ATOM 682 C CA . PHE A 1 89 ? 7.484 11.438 -0.967 1 97 89 PHE A CA 1
ATOM 683 C C . PHE A 1 89 ? 7.816 11.547 -2.449 1 97 89 PHE A C 1
ATOM 685 O O . PHE A 1 89 ? 8.805 12.188 -2.824 1 97 89 PHE A O 1
ATOM 692 N N . GLY A 1 90 ? 7.066 10.859 -3.234 1 96.94 90 GLY A N 1
ATOM 693 C CA . GLY A 1 90 ? 7.277 10.852 -4.676 1 96.94 90 GLY A CA 1
ATOM 694 C C . GLY A 1 90 ? 8.203 9.75 -5.137 1 96.94 90 GLY A C 1
ATOM 695 O O . GLY A 1 90 ? 8.57 9.688 -6.312 1 96.94 90 GLY A O 1
ATOM 696 N N . GLU A 1 91 ? 8.547 8.898 -4.277 1 95.81 91 GLU A N 1
ATOM 697 C CA . GLU A 1 91 ? 9.57 7.895 -4.535 1 95.81 91 GLU A CA 1
ATOM 698 C C . GLU A 1 91 ? 9.055 6.797 -5.457 1 95.81 91 GLU A C 1
ATOM 700 O O . GLU A 1 91 ? 9.82 6.195 -6.211 1 95.81 91 GLU A O 1
ATOM 705 N N . ILE A 1 92 ? 7.77 6.523 -5.406 1 96.69 92 ILE A N 1
ATOM 706 C CA . ILE A 1 92 ? 7.211 5.41 -6.164 1 96.69 92 ILE A CA 1
ATOM 707 C C . ILE A 1 92 ? 7.402 5.656 -7.66 1 96.69 92 ILE A C 1
ATOM 709 O O . ILE A 1 92 ? 8.094 4.891 -8.336 1 96.69 92 ILE A O 1
ATOM 713 N N . ALA A 1 93 ? 6.895 6.754 -8.141 1 96.62 93 ALA A N 1
ATOM 714 C CA . ALA A 1 93 ? 7.02 7.066 -9.562 1 96.62 93 ALA A CA 1
ATOM 715 C C . ALA A 1 93 ? 8.477 7.246 -9.961 1 96.62 93 ALA A C 1
ATOM 717 O O . ALA A 1 93 ? 8.883 6.875 -11.07 1 96.62 93 ALA A O 1
ATOM 718 N N . MET A 1 94 ? 9.211 7.805 -9.109 1 95.44 94 MET A N 1
ATOM 719 C CA . MET A 1 94 ? 10.625 8.023 -9.375 1 95.44 94 MET A CA 1
ATOM 720 C C . MET A 1 94 ? 11.352 6.691 -9.562 1 95.44 94 MET A C 1
ATOM 722 O O . MET A 1 94 ? 12.227 6.57 -10.422 1 95.44 94 MET A O 1
ATOM 726 N N . LEU A 1 95 ? 11.016 5.734 -8.805 1 95.5 95 LEU A N 1
ATOM 727 C CA . LEU A 1 95 ? 11.719 4.457 -8.789 1 95.5 95 LEU A CA 1
ATOM 728 C C . LEU A 1 95 ? 11.266 3.574 -9.953 1 95.5 95 LEU A C 1
ATOM 730 O O . LEU A 1 95 ? 12.086 2.957 -10.625 1 95.5 95 LEU A O 1
ATOM 734 N N . ASP A 1 96 ? 9.969 3.516 -10.18 1 94 96 ASP A N 1
ATOM 735 C CA . ASP A 1 96 ? 9.484 2.516 -11.125 1 94 96 ASP A CA 1
ATOM 736 C C . ASP A 1 96 ? 9.195 3.141 -12.492 1 94 96 ASP A C 1
ATOM 738 O O . ASP A 1 96 ? 8.891 2.434 -13.453 1 94 96 ASP A O 1
ATOM 742 N N . GLY A 1 97 ? 9.219 4.449 -12.602 1 93.19 97 GLY A N 1
ATOM 743 C CA . GLY A 1 97 ? 9.062 5.137 -13.875 1 93.19 97 GLY A CA 1
ATOM 744 C C . GLY A 1 97 ? 7.617 5.316 -14.289 1 93.19 97 GLY A C 1
ATOM 745 O O . GLY A 1 97 ? 7.332 5.766 -15.398 1 93.19 97 GLY A O 1
ATOM 746 N N . GLY A 1 98 ? 6.707 5.008 -13.461 1 95.06 98 GLY A N 1
ATOM 747 C CA . GLY A 1 98 ? 5.293 5.191 -13.742 1 95.06 98 GLY A CA 1
ATOM 748 C C . GLY A 1 98 ? 4.797 6.59 -13.422 1 95.06 98 GLY A C 1
ATOM 749 O O . GLY A 1 98 ? 5.598 7.508 -13.219 1 95.06 98 GLY A O 1
ATOM 750 N N . GLU A 1 99 ? 3.49 6.727 -13.406 1 97.06 99 GLU A N 1
ATOM 751 C CA . GLU A 1 99 ? 2.859 8.008 -13.094 1 97.06 99 GLU A CA 1
ATOM 752 C C . GLU A 1 99 ? 2.734 8.211 -11.586 1 97.06 99 GLU A C 1
ATOM 754 O O . GLU A 1 99 ? 2.803 7.254 -10.82 1 97.06 99 GLU A O 1
ATOM 759 N N . ARG A 1 100 ? 2.561 9.477 -11.234 1 97.75 100 ARG A N 1
ATOM 760 C CA . ARG A 1 100 ? 2.281 9.789 -9.836 1 97.75 100 ARG A CA 1
ATOM 761 C C . ARG A 1 100 ? 1.033 9.055 -9.352 1 97.75 100 ARG A C 1
ATOM 763 O O . ARG A 1 100 ? 0.017 9.023 -10.055 1 97.75 100 ARG A O 1
ATOM 770 N N . THR A 1 101 ? 1.135 8.461 -8.18 1 95.94 101 THR A N 1
ATOM 771 C CA . THR A 1 101 ? 0.063 7.609 -7.676 1 95.94 101 THR A CA 1
ATOM 772 C C . THR A 1 101 ? -0.945 8.43 -6.875 1 95.94 101 THR A C 1
ATOM 774 O O . THR A 1 101 ? -2.037 7.945 -6.566 1 95.94 101 THR A O 1
ATOM 777 N N . ALA A 1 102 ? -0.575 9.656 -6.512 1 96.75 102 ALA A N 1
ATOM 778 C CA . ALA A 1 102 ? -1.404 10.516 -5.672 1 96.75 102 ALA A CA 1
ATOM 779 C C . ALA A 1 102 ? -1.134 11.992 -5.957 1 96.75 102 ALA A C 1
ATOM 781 O O . ALA A 1 102 ? -0.125 12.336 -6.574 1 96.75 102 ALA A O 1
ATOM 782 N N . THR A 1 103 ? -2.051 12.781 -5.578 1 97.06 103 THR A N 1
ATOM 783 C CA . THR A 1 103 ? -1.865 14.227 -5.594 1 97.06 103 THR A CA 1
ATOM 784 C C . THR A 1 103 ? -1.341 14.719 -4.246 1 97.06 103 THR A C 1
ATOM 786 O O . THR A 1 103 ? -1.844 14.32 -3.195 1 97.06 103 THR A O 1
ATOM 789 N N . VAL A 1 104 ? -0.309 15.516 -4.328 1 97.94 104 VAL A N 1
ATOM 790 C CA . VAL A 1 104 ? 0.266 16.047 -3.094 1 97.94 104 VAL A CA 1
ATOM 791 C C . VAL A 1 104 ? 0.176 17.562 -3.086 1 97.94 104 VAL A C 1
ATOM 793 O O . VAL A 1 104 ? 0.531 18.219 -4.07 1 97.94 104 VAL A O 1
ATOM 796 N N . THR A 1 105 ? -0.327 18.109 -1.996 1 97.38 105 THR A N 1
ATOM 797 C CA . THR A 1 105 ? -0.448 19.547 -1.795 1 97.38 105 THR A CA 1
ATOM 798 C C . THR A 1 105 ? 0.227 19.969 -0.493 1 97.38 105 THR A C 1
ATOM 800 O O . THR A 1 105 ? 0.357 19.172 0.434 1 97.38 105 THR A O 1
ATOM 803 N N . ALA A 1 106 ? 0.687 21.203 -0.48 1 97.44 106 ALA A N 1
ATOM 804 C CA . ALA A 1 106 ? 1.198 21.75 0.775 1 97.44 106 ALA A CA 1
ATOM 805 C C . ALA A 1 106 ? 0.062 22.031 1.754 1 97.44 106 ALA A C 1
ATOM 807 O O . ALA A 1 106 ? -0.851 22.812 1.449 1 97.44 106 ALA A O 1
ATOM 808 N N . ALA A 1 107 ? 0.104 21.422 2.883 1 91.56 107 ALA A N 1
ATOM 809 C CA . ALA A 1 107 ? -0.909 21.672 3.904 1 91.56 107 ALA A CA 1
ATOM 810 C C . ALA A 1 107 ? -0.627 22.969 4.641 1 91.56 107 ALA A C 1
ATOM 812 O O . ALA A 1 107 ? -1.535 23.578 5.223 1 91.56 107 ALA A O 1
ATOM 813 N N . GLU A 1 108 ? 0.517 23.406 4.688 1 92.88 108 GLU A N 1
ATOM 814 C CA . GLU A 1 108 ? 1.076 24.641 5.219 1 92.88 108 GLU A CA 1
ATOM 815 C C . GLU A 1 108 ? 2.307 25.078 4.426 1 92.88 108 GLU A C 1
ATOM 817 O O . GLU A 1 108 ? 2.756 24.359 3.527 1 92.88 108 GLU A O 1
ATOM 822 N N . PRO A 1 109 ? 2.779 26.328 4.781 1 95.81 109 PRO A N 1
ATOM 823 C CA . PRO A 1 109 ? 4.02 26.672 4.082 1 95.81 109 PRO A CA 1
ATOM 824 C C . PRO A 1 109 ? 5.098 25.609 4.223 1 95.81 109 PRO A C 1
ATOM 826 O O . PRO A 1 109 ? 5.391 25.172 5.336 1 95.81 109 PRO A O 1
ATOM 829 N N . ALA A 1 110 ? 5.586 25.188 3.014 1 96.06 110 ALA A N 1
ATOM 830 C CA . ALA A 1 110 ? 6.492 24.047 3.047 1 96.06 110 ALA A CA 1
ATOM 831 C C . ALA A 1 110 ? 7.75 24.328 2.227 1 96.06 110 ALA A C 1
ATOM 833 O O . ALA A 1 110 ? 7.68 24.922 1.148 1 96.06 110 ALA A O 1
ATOM 834 N N . ASP A 1 111 ? 8.906 23.969 2.818 1 96.31 111 ASP A N 1
ATOM 835 C CA . ASP A 1 111 ? 10.195 23.922 2.125 1 96.31 111 ASP A CA 1
ATOM 836 C C . ASP A 1 111 ? 10.586 22.484 1.811 1 96.31 111 ASP A C 1
ATOM 838 O O . ASP A 1 111 ? 10.773 21.672 2.721 1 96.31 111 ASP A O 1
ATOM 842 N N . LEU A 1 112 ? 10.727 22.219 0.507 1 96.94 112 LEU A N 1
ATOM 843 C CA . LEU A 1 112 ? 11.008 20.859 0.068 1 96.94 112 LEU A CA 1
ATOM 844 C C . LEU A 1 112 ? 12.344 20.797 -0.672 1 96.94 112 LEU A C 1
ATOM 846 O O . LEU A 1 112 ? 12.719 21.734 -1.371 1 96.94 112 LEU A O 1
ATOM 850 N N . LEU A 1 113 ? 12.992 19.734 -0.455 1 96.25 113 LEU A N 1
ATOM 851 C CA . LEU A 1 113 ? 14.164 19.422 -1.264 1 96.25 113 LEU A CA 1
ATOM 852 C C . LEU A 1 113 ? 13.789 18.5 -2.428 1 96.25 113 LEU A C 1
ATOM 854 O O . LEU A 1 113 ? 13.414 17.344 -2.221 1 96.25 113 LEU A O 1
ATOM 858 N N . ARG A 1 114 ? 13.891 19.031 -3.596 1 96.94 114 ARG A N 1
ATOM 859 C CA . ARG A 1 114 ? 13.602 18.25 -4.805 1 96.94 114 ARG A CA 1
ATOM 860 C C . ARG A 1 114 ? 14.859 17.562 -5.316 1 96.94 114 ARG A C 1
ATOM 862 O O . ARG A 1 114 ? 15.906 18.188 -5.477 1 96.94 114 ARG A O 1
ATOM 869 N N . ILE A 1 115 ? 14.734 16.297 -5.574 1 96.56 115 ILE A N 1
ATOM 870 C CA . ILE A 1 115 ? 15.852 15.516 -6.086 1 96.56 115 ILE A CA 1
ATOM 871 C C . ILE A 1 115 ? 15.422 14.773 -7.352 1 96.56 115 ILE A C 1
ATOM 873 O O . ILE A 1 115 ? 14.539 13.922 -7.309 1 96.56 115 ILE A O 1
ATOM 877 N N . ASP A 1 116 ? 16.094 15.023 -8.414 1 97 116 ASP A N 1
ATOM 878 C CA . ASP A 1 116 ? 15.711 14.469 -9.711 1 97 116 ASP A CA 1
ATOM 879 C C . ASP A 1 116 ? 16.188 13.023 -9.852 1 97 116 ASP A C 1
ATOM 881 O O . ASP A 1 116 ? 17.281 12.68 -9.398 1 97 116 ASP A O 1
ATOM 885 N N . ARG A 1 117 ? 15.352 12.258 -10.562 1 96.06 117 ARG A N 1
ATOM 886 C CA . ARG A 1 117 ? 15.648 10.852 -10.812 1 96.06 117 ARG A CA 1
ATOM 887 C C . ARG A 1 117 ? 17.016 10.688 -11.477 1 96.06 117 ARG A C 1
ATOM 889 O O . ARG A 1 117 ? 17.781 9.789 -11.117 1 96.06 117 ARG A O 1
ATOM 896 N N . ARG A 1 118 ? 17.391 11.469 -12.414 1 95.31 118 ARG A N 1
ATOM 897 C CA . ARG A 1 118 ? 18.609 11.367 -13.203 1 95.31 118 ARG A CA 1
ATOM 898 C C . ARG A 1 118 ? 19.844 11.406 -12.312 1 95.31 118 ARG A C 1
ATOM 900 O O . ARG A 1 118 ? 20.844 10.742 -12.602 1 95.31 118 ARG A O 1
ATOM 907 N N . ASP A 1 119 ? 19.766 12.125 -11.211 1 95.62 119 ASP A N 1
ATOM 908 C CA . ASP A 1 119 ? 20.906 12.266 -10.305 1 95.62 119 ASP A CA 1
ATOM 909 C C . ASP A 1 119 ? 20.797 11.281 -9.141 1 95.62 119 ASP A C 1
ATOM 911 O O . ASP A 1 119 ? 21.812 10.742 -8.688 1 95.62 119 ASP A O 1
ATOM 915 N N . PHE A 1 120 ? 19.609 11.031 -8.688 1 94.5 120 PHE A N 1
ATOM 916 C CA . PHE A 1 120 ? 19.406 10.266 -7.465 1 94.5 120 PHE A CA 1
ATOM 917 C C . PHE A 1 120 ? 19.625 8.773 -7.711 1 94.5 120 PHE A C 1
ATOM 919 O O . PHE A 1 120 ? 20.188 8.078 -6.871 1 94.5 120 PHE A O 1
ATOM 926 N N . LEU A 1 121 ? 19.156 8.258 -8.844 1 93.69 121 LEU A N 1
ATOM 927 C CA . LEU A 1 121 ? 19.219 6.82 -9.094 1 93.69 121 LEU A CA 1
ATOM 928 C C . LEU A 1 121 ? 20.656 6.328 -9.07 1 93.69 121 LEU A C 1
ATOM 930 O O . LEU A 1 121 ? 20.984 5.367 -8.367 1 93.69 121 LEU A O 1
ATOM 934 N N . PRO A 1 122 ? 21.625 7.043 -9.805 1 94.12 122 PRO A N 1
ATOM 935 C CA . PRO A 1 122 ? 23.016 6.617 -9.695 1 94.12 122 PRO A CA 1
ATOM 936 C C . PRO A 1 122 ? 23.578 6.75 -8.273 1 94.12 122 PRO A C 1
ATOM 938 O O . PRO A 1 122 ? 24.391 5.93 -7.844 1 94.12 122 PRO A O 1
ATOM 941 N N . PHE A 1 123 ? 23.141 7.746 -7.594 1 94.38 123 PHE A N 1
ATOM 942 C CA . PHE A 1 123 ? 23.562 7.961 -6.211 1 94.38 123 PHE A CA 1
ATOM 943 C C . PHE A 1 123 ? 23.094 6.809 -5.324 1 94.38 123 PHE A C 1
ATOM 945 O O . PHE A 1 123 ? 23.875 6.309 -4.5 1 94.38 123 PHE A O 1
ATOM 952 N N . LEU A 1 124 ? 21.891 6.398 -5.496 1 92.75 124 LEU A N 1
ATOM 953 C CA . LEU A 1 124 ? 21.281 5.293 -4.766 1 92.75 124 LEU A CA 1
ATOM 954 C C . LEU A 1 124 ? 22 3.979 -5.082 1 92.75 124 LEU A C 1
ATOM 956 O O . LEU A 1 124 ? 22.328 3.215 -4.172 1 92.75 124 LEU A O 1
ATOM 960 N N . GLU A 1 125 ? 22.312 3.76 -6.32 1 91.81 125 GLU A N 1
ATOM 961 C CA . GLU A 1 125 ? 22.922 2.521 -6.785 1 91.81 125 GLU A CA 1
ATOM 962 C C . GLU A 1 125 ? 24.312 2.34 -6.191 1 91.81 125 GLU A C 1
ATOM 964 O O . GLU A 1 125 ? 24.781 1.212 -6.031 1 91.81 125 GLU A O 1
ATOM 969 N N . ALA A 1 126 ? 24.891 3.402 -5.855 1 92.12 126 ALA A N 1
ATOM 970 C CA . ALA A 1 126 ? 26.266 3.355 -5.336 1 92.12 126 ALA A CA 1
ATOM 971 C C . ALA A 1 126 ? 26.266 3.145 -3.824 1 92.12 126 ALA A C 1
ATOM 973 O O . ALA A 1 126 ? 27.328 2.965 -3.217 1 92.12 126 ALA A O 1
ATOM 974 N N . ARG A 1 127 ? 25.125 3.066 -3.27 1 92.81 127 ARG A N 1
ATOM 975 C CA . ARG A 1 127 ? 25.047 3.041 -1.812 1 92.81 127 ARG A CA 1
ATOM 976 C C . ARG A 1 127 ? 23.984 2.053 -1.333 1 92.81 127 ARG A C 1
ATOM 978 O O . ARG A 1 127 ? 22.844 2.439 -1.062 1 92.81 127 ARG A O 1
ATOM 985 N N . PRO A 1 128 ? 24.375 0.877 -1.063 1 89.38 128 PRO A N 1
ATOM 986 C CA . PRO A 1 128 ? 23.438 -0.177 -0.693 1 89.38 128 PRO A CA 1
ATOM 987 C C . PRO A 1 128 ? 22.688 0.133 0.6 1 89.38 128 PRO A C 1
ATOM 989 O O . PRO A 1 128 ? 21.5 -0.212 0.732 1 89.38 128 PRO A O 1
ATOM 992 N N . ASN A 1 129 ? 23.328 0.738 1.486 1 89.31 129 ASN A N 1
ATOM 993 C CA . ASN A 1 129 ? 22.672 1.074 2.744 1 89.31 129 ASN A CA 1
ATOM 994 C C . ASN A 1 129 ? 21.531 2.057 2.531 1 89.31 129 ASN A C 1
ATOM 996 O O . ASN A 1 129 ? 20.5 1.975 3.207 1 89.31 129 ASN A O 1
ATOM 1000 N N . LEU A 1 130 ? 21.734 2.932 1.618 1 93.31 130 LEU A N 1
ATOM 1001 C CA . LEU A 1 130 ? 20.672 3.877 1.278 1 93.31 130 LEU A CA 1
ATOM 1002 C C . LEU A 1 130 ? 19.516 3.166 0.586 1 93.31 130 LEU A C 1
ATOM 1004 O O . LEU A 1 130 ? 18.344 3.506 0.811 1 93.31 130 LEU A O 1
ATOM 1008 N N . CYS A 1 131 ? 19.844 2.176 -0.193 1 94.38 131 CYS A N 1
ATOM 1009 C CA . CYS A 1 131 ? 18.828 1.363 -0.844 1 94.38 131 CYS A CA 1
ATOM 1010 C C . CYS A 1 131 ? 17.953 0.653 0.186 1 94.38 131 CYS A C 1
ATOM 1012 O O . CYS A 1 131 ? 16.719 0.685 0.094 1 94.38 131 CYS A O 1
ATOM 1014 N N . ILE A 1 132 ? 18.578 0.129 1.098 1 92.44 132 ILE A N 1
ATOM 1015 C CA . ILE A 1 132 ? 17.859 -0.612 2.133 1 92.44 132 ILE A CA 1
ATOM 1016 C C . ILE A 1 132 ? 16.969 0.34 2.93 1 92.44 132 ILE A C 1
ATOM 1018 O O . ILE A 1 132 ? 15.828 0.006 3.252 1 92.44 132 ILE A O 1
ATOM 1022 N N . ARG A 1 133 ? 17.453 1.46 3.211 1 93.19 133 ARG A N 1
ATOM 1023 C CA . ARG A 1 133 ? 16.656 2.443 3.945 1 93.19 133 ARG A CA 1
ATOM 1024 C C . ARG A 1 133 ? 15.43 2.863 3.145 1 93.19 133 ARG A C 1
ATOM 1026 O O . ARG A 1 133 ? 14.336 2.996 3.699 1 93.19 133 ARG A O 1
ATOM 1033 N N . LEU A 1 134 ? 15.641 3.107 1.889 1 95.62 134 LEU A N 1
ATOM 1034 C CA . LEU A 1 134 ? 14.516 3.482 1.045 1 95.62 134 LEU A CA 1
ATOM 1035 C C . LEU A 1 134 ? 13.5 2.348 0.957 1 95.62 134 LEU A C 1
ATOM 1037 O O . LEU A 1 134 ? 12.289 2.59 0.937 1 95.62 134 LEU A O 1
ATOM 1041 N N . MET A 1 135 ? 13.945 1.151 0.927 1 96.12 135 MET A N 1
ATOM 1042 C CA . MET A 1 135 ? 13.039 0.002 0.949 1 96.12 135 MET A CA 1
ATOM 1043 C C . MET A 1 135 ? 12.234 -0.03 2.24 1 96.12 135 MET A C 1
ATOM 1045 O O . MET A 1 135 ? 11.047 -0.36 2.227 1 96.12 135 MET A O 1
ATOM 1049 N N . THR A 1 136 ? 12.883 0.3 3.295 1 94.44 136 THR A N 1
ATOM 1050 C CA . THR A 1 136 ? 12.18 0.345 4.57 1 94.44 136 THR A CA 1
ATOM 1051 C C . THR A 1 136 ? 11.086 1.409 4.547 1 94.44 136 THR A C 1
ATOM 1053 O O . THR A 1 136 ? 10 1.201 5.09 1 94.44 136 THR A O 1
ATOM 1056 N N . VAL A 1 137 ? 11.344 2.496 3.928 1 94.31 137 VAL A N 1
ATOM 1057 C CA . VAL A 1 137 ? 10.336 3.535 3.75 1 94.31 137 VAL A CA 1
ATOM 1058 C C . VAL A 1 137 ? 9.156 2.982 2.955 1 94.31 137 VAL A C 1
ATOM 1060 O O . VAL A 1 137 ? 7.996 3.189 3.324 1 94.31 137 VAL A O 1
ATOM 1063 N N . LEU A 1 138 ? 9.453 2.287 1.896 1 96.88 138 LEU A N 1
ATOM 1064 C CA . LEU A 1 138 ? 8.406 1.685 1.075 1 96.88 138 LEU A CA 1
ATOM 1065 C C . LEU A 1 138 ? 7.609 0.661 1.875 1 96.88 138 LEU A C 1
ATOM 1067 O O . LEU A 1 138 ? 6.387 0.584 1.746 1 96.88 138 LEU A O 1
ATOM 1071 N N . CYS A 1 139 ? 8.297 -0.098 2.668 1 96.94 139 CYS A N 1
ATOM 1072 C CA . CYS A 1 139 ? 7.633 -1.086 3.51 1 96.94 139 CYS A CA 1
ATOM 1073 C C . CYS A 1 139 ? 6.688 -0.412 4.5 1 96.94 139 CYS A C 1
ATOM 1075 O O . CYS A 1 139 ? 5.574 -0.886 4.723 1 96.94 139 CYS A O 1
ATOM 1077 N N . GLU A 1 140 ? 7.129 0.624 5.078 1 94.69 140 GLU A N 1
ATOM 1078 C CA . GLU A 1 140 ? 6.281 1.373 6 1 94.69 140 GLU A CA 1
ATOM 1079 C C . GLU A 1 140 ? 5.023 1.883 5.305 1 94.69 140 GLU A C 1
ATOM 1081 O O . GLU A 1 140 ? 3.932 1.84 5.879 1 94.69 140 GLU A O 1
ATOM 1086 N N . ARG A 1 141 ? 5.195 2.346 4.133 1 95.38 141 ARG A N 1
ATOM 1087 C CA . ARG A 1 141 ? 4.051 2.811 3.355 1 95.38 141 ARG A CA 1
ATOM 1088 C C . ARG A 1 141 ? 3.098 1.661 3.045 1 95.38 141 ARG A C 1
ATOM 1090 O O . ARG A 1 141 ? 1.878 1.828 3.102 1 95.38 141 ARG A O 1
ATOM 1097 N N . LEU A 1 142 ? 3.654 0.577 2.711 1 96.81 142 LEU A N 1
ATOM 1098 C CA . LEU A 1 142 ? 2.834 -0.597 2.436 1 96.81 142 LEU A CA 1
ATOM 1099 C C . LEU A 1 142 ? 2.055 -1.019 3.678 1 96.81 142 LEU A C 1
ATOM 1101 O O . LEU A 1 142 ? 0.876 -1.369 3.586 1 96.81 142 LEU A O 1
ATOM 1105 N N . ARG A 1 143 ? 2.68 -1.033 4.793 1 95.81 143 ARG A N 1
ATOM 1106 C CA . ARG A 1 143 ? 1.988 -1.356 6.035 1 95.81 143 ARG A CA 1
ATOM 1107 C C . ARG A 1 143 ? 0.854 -0.373 6.301 1 95.81 143 ARG A C 1
ATOM 1109 O O . ARG A 1 143 ? -0.239 -0.774 6.707 1 95.81 143 ARG A O 1
ATOM 1116 N N . TRP A 1 144 ? 1.103 0.835 6.066 1 92.88 144 TRP A N 1
ATOM 1117 C CA . TRP A 1 144 ? 0.1 1.876 6.262 1 92.88 144 TRP A CA 1
ATOM 1118 C C . TRP A 1 144 ? -1.086 1.674 5.324 1 92.88 144 TRP A C 1
ATOM 1120 O O . TRP A 1 144 ? -2.238 1.674 5.766 1 92.88 144 TRP A O 1
ATOM 1130 N N . THR A 1 145 ? -0.832 1.533 4.082 1 94.38 145 THR A N 1
ATOM 1131 C CA . THR A 1 145 ? -1.897 1.369 3.102 1 94.38 145 THR A CA 1
ATOM 1132 C C . THR A 1 145 ? -2.674 0.08 3.355 1 94.38 145 THR A C 1
ATOM 1134 O O . THR A 1 145 ? -3.889 0.03 3.148 1 94.38 145 THR A O 1
ATOM 1137 N N . SER A 1 146 ? -1.985 -0.962 3.764 1 94.25 146 SER A N 1
ATOM 1138 C CA . SER A 1 146 ? -2.658 -2.205 4.129 1 94.25 146 SER A CA 1
ATOM 1139 C C . SER A 1 146 ? -3.621 -1.99 5.293 1 94.25 146 SER A C 1
ATOM 1141 O O . SER A 1 146 ? -4.734 -2.518 5.289 1 94.25 146 SER A O 1
ATOM 1143 N N . ALA A 1 147 ? -3.178 -1.241 6.23 1 92.31 147 ALA A N 1
ATOM 1144 C CA . ALA A 1 147 ? -4.035 -0.93 7.371 1 92.31 147 ALA A CA 1
ATOM 1145 C C . ALA A 1 147 ? -5.277 -0.165 6.93 1 92.31 147 ALA A C 1
ATOM 1147 O O . ALA A 1 147 ? -6.371 -0.389 7.453 1 92.31 147 ALA A O 1
ATOM 1148 N N . ILE A 1 148 ? -5.156 0.74 6.02 1 92.56 148 ILE A N 1
ATOM 1149 C CA . ILE A 1 148 ? -6.289 1.5 5.504 1 92.56 148 ILE A CA 1
ATOM 1150 C C . ILE A 1 148 ? -7.281 0.555 4.828 1 92.56 148 ILE A C 1
ATOM 1152 O O . ILE A 1 148 ? -8.492 0.67 5.023 1 92.56 148 ILE A O 1
ATOM 1156 N N . ILE A 1 149 ? -6.77 -0.342 4.023 1 93.62 149 ILE A N 1
ATOM 1157 C CA . ILE A 1 149 ? -7.629 -1.319 3.365 1 93.62 149 ILE A CA 1
ATOM 1158 C C . ILE A 1 149 ? -8.438 -2.088 4.41 1 93.62 149 ILE A C 1
ATOM 1160 O O . ILE A 1 149 ? -9.656 -2.195 4.305 1 93.62 149 ILE A O 1
ATOM 1164 N N . GLU A 1 150 ? -7.781 -2.555 5.367 1 92.94 150 GLU A N 1
ATOM 1165 C CA . GLU A 1 150 ? -8.445 -3.33 6.406 1 92.94 150 GLU A CA 1
ATOM 1166 C C . GLU A 1 150 ? -9.531 -2.508 7.098 1 92.94 150 GLU A C 1
ATOM 1168 O O . GLU A 1 150 ? -10.656 -2.979 7.281 1 92.94 150 GLU A O 1
ATOM 1173 N N . ASP A 1 151 ? -9.172 -1.345 7.469 1 92.31 151 ASP A N 1
ATOM 1174 C CA . ASP A 1 151 ? -10.133 -0.486 8.148 1 92.31 151 ASP A CA 1
ATOM 1175 C C . ASP A 1 151 ? -11.375 -0.262 7.281 1 92.31 151 ASP A C 1
ATOM 1177 O O . ASP A 1 151 ? -12.5 -0.358 7.766 1 92.31 151 ASP A O 1
ATOM 1181 N N . THR A 1 152 ? -11.117 0.057 6.078 1 90.5 152 THR A N 1
ATOM 1182 C CA . THR A 1 152 ? -12.195 0.407 5.16 1 90.5 152 THR A CA 1
ATOM 1183 C C . THR A 1 152 ? -13.094 -0.798 4.895 1 90.5 152 THR A C 1
ATOM 1185 O O . THR A 1 152 ? -14.312 -0.655 4.754 1 90.5 152 THR A O 1
ATOM 1188 N N . VAL A 1 153 ? -12.531 -1.945 4.875 1 90.12 153 VAL A N 1
ATOM 1189 C CA . VAL A 1 153 ? -13.258 -3.15 4.5 1 90.12 153 VAL A CA 1
ATOM 1190 C C . VAL A 1 153 ? -13.945 -3.744 5.73 1 90.12 153 VAL A C 1
ATOM 1192 O O . VAL A 1 153 ? -15.07 -4.246 5.641 1 90.12 153 VAL A O 1
ATOM 1195 N N . PHE A 1 154 ? -13.367 -3.654 6.879 1 90.81 154 PHE A N 1
ATOM 1196 C CA . PHE A 1 154 ? -13.812 -4.48 7.992 1 90.81 154 PHE A CA 1
ATOM 1197 C C . PHE A 1 154 ? -14.539 -3.641 9.039 1 90.81 154 PHE A C 1
ATOM 1199 O O . PHE A 1 154 ? -15.227 -4.18 9.906 1 90.81 154 PHE A O 1
ATOM 1206 N N . LEU A 1 155 ? -14.344 -2.395 9.008 1 91.19 155 LEU A N 1
ATOM 1207 C CA . LEU A 1 155 ? -14.906 -1.559 10.062 1 91.19 155 LEU A CA 1
ATOM 1208 C C . LEU A 1 155 ? -15.953 -0.604 9.5 1 91.19 155 LEU A C 1
ATOM 1210 O O . LEU A 1 155 ? -15.844 -0.164 8.352 1 91.19 155 LEU A O 1
ATOM 1214 N N . ASN A 1 156 ? -16.906 -0.321 10.336 1 91.25 156 ASN A N 1
ATOM 1215 C CA . ASN A 1 156 ? -17.828 0.754 9.992 1 91.25 156 ASN A CA 1
ATOM 1216 C C . ASN A 1 156 ? -17.234 2.125 10.312 1 91.25 156 ASN A C 1
ATOM 1218 O O . ASN A 1 156 ? -16.141 2.219 10.867 1 91.25 156 ASN A O 1
ATOM 1222 N N . VAL A 1 157 ? -17.969 3.166 10.031 1 92.94 157 VAL A N 1
ATOM 1223 C CA . VAL A 1 157 ? -17.422 4.523 10.062 1 92.94 157 VAL A CA 1
ATOM 1224 C C . VAL A 1 157 ? -17.078 4.91 11.492 1 92.94 157 VAL A C 1
ATOM 1226 O O . VAL A 1 157 ? -15.984 5.422 11.75 1 92.94 157 VAL A O 1
ATOM 1229 N N . PRO A 1 158 ? -17.922 4.652 12.5 1 95.25 158 PRO A N 1
ATOM 1230 C CA . PRO A 1 158 ? -17.562 5.035 13.867 1 95.25 158 PRO A CA 1
ATOM 1231 C C . PRO A 1 158 ? -16.266 4.379 14.344 1 95.25 158 PRO A C 1
ATOM 1233 O O . PRO A 1 158 ? -15.438 5.031 14.992 1 95.25 158 PRO A O 1
ATOM 1236 N N . ARG A 1 159 ? -16.094 3.172 14.008 1 95 159 ARG A N 1
ATOM 1237 C CA . ARG A 1 159 ? -14.883 2.465 14.422 1 95 159 ARG A CA 1
ATOM 1238 C C . ARG A 1 159 ? -13.648 3.014 13.711 1 95 159 ARG A C 1
ATOM 1240 O O . ARG A 1 159 ? -12.594 3.178 14.328 1 95 159 ARG A O 1
ATOM 1247 N N . ARG A 1 160 ? -13.789 3.262 12.438 1 94.44 160 ARG A N 1
ATOM 1248 C CA . ARG A 1 160 ? -12.695 3.842 11.672 1 94.44 160 ARG A CA 1
ATOM 1249 C C . ARG A 1 160 ? -12.32 5.219 12.211 1 94.44 160 ARG A C 1
ATOM 1251 O O . ARG A 1 160 ? -11.133 5.559 12.289 1 94.44 160 ARG A O 1
ATOM 1258 N N . LEU A 1 161 ? -13.344 6.008 12.516 1 95.88 161 LEU A N 1
ATOM 1259 C CA . LEU A 1 161 ? -13.109 7.348 13.039 1 95.88 161 LEU A CA 1
ATOM 1260 C C . LEU A 1 161 ? -12.383 7.285 14.383 1 95.88 161 LEU A C 1
ATOM 1262 O O . LEU A 1 161 ? -11.445 8.047 14.625 1 95.88 161 LEU A O 1
ATOM 1266 N N . ALA A 1 162 ? -12.797 6.426 15.195 1 95.94 162 ALA A N 1
ATOM 1267 C CA . ALA A 1 162 ? -12.133 6.23 16.484 1 95.94 162 ALA A CA 1
ATOM 1268 C C . ALA A 1 162 ? -10.656 5.898 16.297 1 95.94 162 ALA A C 1
ATOM 1270 O O . ALA A 1 162 ? -9.789 6.469 16.953 1 95.94 162 ALA A O 1
ATOM 1271 N N . LYS A 1 163 ? -10.406 5.008 15.398 1 94.06 163 LYS A N 1
ATOM 1272 C CA . LYS A 1 163 ? -9.031 4.602 15.133 1 94.06 163 LYS A CA 1
ATOM 1273 C C . LYS A 1 163 ? -8.195 5.773 14.625 1 94.06 163 LYS A C 1
ATOM 1275 O O . LYS A 1 163 ? -7.047 5.949 15.031 1 94.06 163 LYS A O 1
ATOM 1280 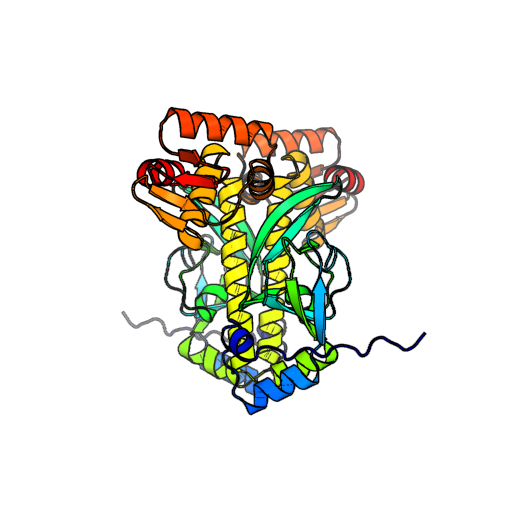N N . ARG A 1 164 ? -8.773 6.496 13.695 1 92.25 164 ARG A N 1
ATOM 1281 C CA . ARG A 1 164 ? -8.062 7.641 13.141 1 92.25 164 ARG A CA 1
ATOM 1282 C C . ARG A 1 164 ? -7.766 8.672 14.219 1 92.25 164 ARG A C 1
ATOM 1284 O O . ARG A 1 164 ? -6.664 9.234 14.266 1 92.25 164 ARG A O 1
ATOM 1291 N N . ILE A 1 165 ? -8.664 8.977 15.07 1 93.75 165 ILE A N 1
ATOM 1292 C CA . ILE A 1 165 ? -8.484 9.93 16.156 1 93.75 165 ILE A CA 1
ATOM 1293 C C . ILE A 1 165 ? -7.379 9.445 17.094 1 93.75 165 ILE A C 1
ATOM 1295 O O . ILE A 1 165 ? -6.516 10.227 17.5 1 93.75 165 ILE A O 1
ATOM 1299 N N . LEU A 1 166 ? -7.367 8.172 17.344 1 93.25 166 LEU A N 1
ATOM 1300 C CA . LEU A 1 166 ? -6.348 7.594 18.219 1 93.25 166 LEU A CA 1
ATOM 1301 C C . LEU A 1 166 ? -4.965 7.723 17.594 1 93.25 166 LEU A C 1
ATOM 1303 O O . LEU A 1 166 ? -3.99 8.023 18.281 1 93.25 166 LEU A O 1
ATOM 1307 N N . MET A 1 167 ? -4.938 7.469 16.359 1 88.62 167 MET A N 1
ATOM 1308 C CA . MET A 1 167 ? -3.67 7.605 15.641 1 88.62 167 MET A CA 1
ATOM 1309 C C . MET A 1 167 ? -3.148 9.039 15.727 1 88.62 167 MET A C 1
ATOM 1311 O O . MET A 1 167 ? -1.963 9.258 15.977 1 88.62 167 MET A O 1
ATOM 1315 N N . LEU A 1 168 ? -3.994 9.961 15.539 1 88.06 168 LEU A N 1
ATOM 1316 C CA . LEU A 1 168 ? -3.615 11.367 15.617 1 88.06 168 LEU A CA 1
ATOM 1317 C C . LEU A 1 168 ? -3.174 11.734 17.031 1 88.06 168 LEU A C 1
ATOM 1319 O O . LEU A 1 168 ? -2.197 12.461 17.219 1 88.06 168 LEU A O 1
ATOM 1323 N N . ALA A 1 169 ? -3.885 11.227 17.953 1 91.06 169 ALA A N 1
ATOM 1324 C CA . ALA A 1 169 ? -3.549 11.477 19.344 1 91.06 169 ALA A CA 1
ATOM 1325 C C . ALA A 1 169 ? -2.16 10.938 19.688 1 91.06 169 ALA A C 1
ATOM 1327 O O . ALA A 1 169 ? -1.41 11.562 20.438 1 91.06 169 ALA A O 1
ATOM 1328 N N . GLN A 1 170 ? -1.838 9.805 19.156 1 87.31 170 GLN A N 1
ATOM 1329 C CA . GLN A 1 170 ? -0.549 9.172 19.422 1 87.31 170 GLN A CA 1
ATOM 1330 C C . GLN A 1 170 ? 0.585 9.93 18.719 1 87.31 170 GLN A C 1
ATOM 1332 O O . GLN A 1 170 ? 1.654 10.117 19.312 1 87.31 170 GLN A O 1
ATOM 1337 N N . SER A 1 171 ? 0.336 10.359 17.578 1 81.81 171 SER A N 1
ATOM 1338 C CA . SER A 1 171 ? 1.394 10.953 16.766 1 81.81 171 SER A CA 1
ATOM 1339 C C . SER A 1 171 ? 1.566 12.438 17.078 1 81.81 171 SER A C 1
ATOM 1341 O O . SER A 1 171 ? 2.676 12.961 17 1 81.81 171 SER A O 1
ATOM 1343 N N . GLU A 1 172 ? 0.522 13.055 17.422 1 85.44 172 GLU A N 1
ATOM 1344 C CA . GLU A 1 172 ? 0.567 14.508 17.562 1 85.44 172 GLU A CA 1
ATOM 1345 C C . GLU A 1 172 ? -0.084 14.953 18.859 1 85.44 172 GLU A C 1
ATOM 1347 O O . GLU A 1 172 ? -0.495 16.109 19 1 85.44 172 GLU A O 1
ATOM 1352 N N . GLY A 1 173 ? -0.247 14.07 19.672 1 90.56 173 GLY A N 1
ATOM 1353 C CA . GLY A 1 173 ? -0.951 14.383 20.906 1 90.56 173 GLY A CA 1
ATOM 1354 C C . GLY A 1 173 ? -0.06 15.023 21.953 1 90.56 173 GLY A C 1
ATOM 1355 O O . GLY A 1 173 ? 1.138 14.742 22.016 1 90.56 173 GLY A O 1
ATOM 1356 N N . ARG A 1 174 ? -0.652 15.875 22.734 1 91.94 174 ARG A N 1
ATOM 1357 C CA . ARG A 1 174 ? -0.051 16.453 23.938 1 91.94 174 ARG A CA 1
ATOM 1358 C C . ARG A 1 174 ? -0.916 16.203 25.172 1 91.94 174 ARG A C 1
ATOM 1360 O O . ARG A 1 174 ? -2.127 16.422 25.141 1 91.94 174 ARG A O 1
ATOM 1367 N N . GLN A 1 175 ? -0.238 15.766 26.141 1 93.31 175 GLN A N 1
ATOM 1368 C CA . GLN A 1 175 ? -0.974 15.492 27.375 1 93.31 175 GLN A CA 1
ATOM 1369 C C . GLN A 1 175 ? -1.416 16.797 28.047 1 93.31 175 GLN A C 1
ATOM 1371 O O . GLN A 1 175 ? -0.632 17.734 28.156 1 93.31 175 GLN A O 1
ATOM 1376 N N . THR A 1 176 ? -2.648 16.781 28.453 1 92.5 176 THR A N 1
ATOM 1377 C CA . THR A 1 176 ? -3.227 17.891 29.219 1 92.5 176 THR A CA 1
ATOM 1378 C C . THR A 1 176 ? -4.035 17.375 30.406 1 92.5 176 THR A C 1
ATOM 1380 O O . THR A 1 176 ? -4.297 16.172 30.5 1 92.5 176 THR A O 1
ATOM 1383 N N . PRO A 1 177 ? -4.383 18.234 31.297 1 91.62 177 PRO A N 1
ATOM 1384 C CA . PRO A 1 177 ? -5.199 17.797 32.438 1 91.62 177 PRO A CA 1
ATOM 1385 C C . PRO A 1 177 ? -6.535 17.203 32 1 91.62 177 PRO A C 1
ATOM 1387 O O . PRO A 1 177 ? -7.086 16.344 32.688 1 91.62 177 PRO A O 1
ATOM 1390 N N . ASP A 1 178 ? -7.051 17.594 30.891 1 91.31 178 ASP A N 1
ATOM 1391 C CA . ASP A 1 178 ? -8.359 17.172 30.406 1 91.31 178 ASP A CA 1
ATOM 1392 C C . ASP A 1 178 ? -8.242 15.977 29.469 1 91.31 178 ASP A C 1
ATOM 1394 O O . ASP A 1 178 ? -9.25 15.477 28.953 1 91.31 178 ASP A O 1
ATOM 1398 N N . GLY A 1 179 ? -7.027 15.578 29.156 1 94.5 179 GLY A N 1
ATOM 1399 C CA . GLY A 1 179 ? -6.812 14.492 28.219 1 94.5 179 GLY A CA 1
ATOM 1400 C C . GLY A 1 179 ? -5.707 14.773 27.219 1 94.5 179 GLY A C 1
ATOM 1401 O O . GLY A 1 179 ? -4.766 15.508 27.516 1 94.5 179 GLY A O 1
ATOM 1402 N N . ILE A 1 180 ? -5.859 14.109 26.078 1 96.12 180 ILE A N 1
ATOM 1403 C CA . ILE A 1 180 ? -4.84 14.281 25.047 1 96.12 180 ILE A CA 1
ATOM 1404 C C . ILE A 1 180 ? -5.332 15.266 23.984 1 96.12 180 ILE A C 1
ATOM 1406 O O . ILE A 1 180 ? -6.32 15.008 23.297 1 96.12 180 ILE A O 1
ATOM 1410 N N . ARG A 1 181 ? -4.633 16.359 23.844 1 94.69 181 ARG A N 1
ATOM 1411 C CA . ARG A 1 181 ? -4.953 17.344 22.812 1 94.69 181 ARG A CA 1
ATOM 1412 C C . ARG A 1 181 ? -4.176 17.078 21.531 1 94.69 181 ARG A C 1
ATOM 1414 O O . ARG A 1 181 ? -2.947 16.953 21.562 1 94.69 181 ARG A O 1
ATOM 1421 N N . ILE A 1 182 ? -4.879 16.938 20.438 1 91.25 182 ILE A N 1
ATOM 1422 C CA . ILE A 1 182 ? -4.203 16.812 19.156 1 91.25 182 ILE A CA 1
ATOM 1423 C C . ILE A 1 182 ? -3.646 18.172 18.734 1 91.25 182 ILE A C 1
ATOM 1425 O O . ILE A 1 182 ? -4.387 19.141 18.641 1 91.25 182 ILE A O 1
ATOM 1429 N N . ALA A 1 183 ? -2.414 18.172 18.438 1 83.44 183 ALA A N 1
ATOM 1430 C CA . ALA A 1 183 ? -1.66 19.422 18.281 1 83.44 183 ALA A CA 1
ATOM 1431 C C . ALA A 1 183 ? -2.018 20.109 16.969 1 83.44 183 ALA A C 1
ATOM 1433 O O . ALA A 1 183 ? -1.821 21.328 16.828 1 83.44 183 ALA A O 1
ATOM 1434 N N . THR A 1 184 ? -2.465 19.453 16.094 1 78.75 184 THR A N 1
ATOM 1435 C CA . THR A 1 184 ? -2.818 20.031 14.805 1 78.75 184 THR A CA 1
ATOM 1436 C C . THR A 1 184 ? -4.328 20.203 14.688 1 78.75 184 THR A C 1
ATOM 1438 O O . THR A 1 184 ? -5.098 19.469 15.305 1 78.75 184 THR A O 1
ATOM 1441 N N . PHE A 1 185 ? -4.676 21.312 13.977 1 79.62 185 PHE A N 1
ATOM 1442 C CA . PHE A 1 185 ? -6.09 21.5 13.68 1 79.62 185 PHE A CA 1
ATOM 1443 C C . PHE A 1 185 ? -6.598 20.422 12.734 1 79.62 185 PHE A C 1
ATOM 1445 O O . PHE A 1 185 ? -6.035 20.219 11.656 1 79.62 185 PHE A O 1
ATOM 1452 N N . VAL A 1 186 ? -7.523 19.672 13.344 1 82.38 186 VAL A N 1
ATOM 1453 C CA . VAL A 1 186 ? -8.125 18.641 12.516 1 82.38 186 VAL A CA 1
ATOM 1454 C C . VAL A 1 186 ? -9.602 18.938 12.289 1 82.38 186 VAL A C 1
ATOM 1456 O O . VAL A 1 186 ? -10.422 18.766 13.188 1 82.38 186 VAL A O 1
ATOM 1459 N N . SER A 1 187 ? -9.906 19.391 11.102 1 85 187 SER A N 1
ATOM 1460 C CA . SER A 1 187 ? -11.297 19.719 10.789 1 85 187 SER A CA 1
ATOM 1461 C C . SER A 1 187 ? -12.125 18.469 10.547 1 85 187 SER A C 1
ATOM 1463 O O . SER A 1 187 ? -11.578 17.391 10.312 1 85 187 SER A O 1
ATOM 1465 N N . GLN A 1 188 ? -13.461 18.609 10.664 1 89.19 188 GLN A N 1
ATOM 1466 C CA . GLN A 1 188 ? -14.375 17.531 10.336 1 89.19 188 GLN A CA 1
ATOM 1467 C C . GLN A 1 188 ? -14.242 17.125 8.875 1 89.19 188 GLN A C 1
ATOM 1469 O O . GLN A 1 188 ? -14.352 15.938 8.539 1 89.19 188 GLN A O 1
ATOM 1474 N N . ASP A 1 189 ? -13.93 18.094 8.148 1 89.44 189 ASP A N 1
ATOM 1475 C CA . ASP A 1 189 ? -13.734 17.828 6.73 1 89.44 189 ASP A CA 1
ATOM 1476 C C . ASP A 1 189 ? -12.477 16.984 6.5 1 89.44 189 ASP A C 1
ATOM 1478 O O . ASP A 1 189 ? -12.492 16.062 5.695 1 89.44 189 ASP A O 1
ATOM 1482 N N . ALA A 1 190 ? -11.469 17.344 7.188 1 86.5 190 ALA A N 1
ATOM 1483 C CA . ALA A 1 190 ? -10.227 16.578 7.066 1 86.5 190 ALA A CA 1
ATOM 1484 C C . ALA A 1 190 ? -10.43 15.125 7.5 1 86.5 190 ALA A C 1
ATOM 1486 O O . ALA A 1 190 ? -9.977 14.195 6.824 1 86.5 190 ALA A O 1
ATOM 1487 N N . LEU A 1 191 ? -11.133 14.961 8.555 1 91.94 191 LEU A N 1
ATOM 1488 C CA . LEU A 1 191 ? -11.43 13.617 9.039 1 91.94 191 LEU A CA 1
ATOM 1489 C C . LEU A 1 191 ? -12.281 12.852 8.039 1 91.94 191 LEU A C 1
ATOM 1491 O O . LEU A 1 191 ? -12.039 11.664 7.785 1 91.94 191 LEU A O 1
ATOM 1495 N N . ALA A 1 192 ? -13.266 13.539 7.5 1 93 192 ALA A N 1
ATOM 1496 C CA . ALA A 1 192 ? -14.117 12.93 6.477 1 93 192 ALA A CA 1
ATOM 1497 C C . ALA A 1 192 ? -13.289 12.477 5.273 1 93 192 ALA A C 1
ATOM 1499 O O . ALA A 1 192 ? -13.461 11.359 4.785 1 93 192 ALA A O 1
ATOM 1500 N N . LYS A 1 193 ? -12.375 13.266 4.871 1 90.5 193 LYS A N 1
ATOM 1501 C CA . LYS A 1 193 ? -11.516 12.953 3.736 1 90.5 193 LYS A CA 1
ATOM 1502 C C . LYS A 1 193 ? -10.594 11.781 4.059 1 90.5 193 LYS A C 1
ATOM 1504 O O . LYS A 1 193 ? -10.297 10.953 3.188 1 90.5 193 LYS A O 1
ATOM 1509 N N . MET A 1 194 ? -10.164 11.711 5.258 1 89.5 194 MET A N 1
ATOM 1510 C CA . MET A 1 194 ? -9.289 10.617 5.672 1 89.5 194 MET A CA 1
ATOM 1511 C C . MET A 1 194 ? -10.023 9.281 5.625 1 89.5 194 MET A C 1
ATOM 1513 O O . MET A 1 194 ? -9.414 8.234 5.387 1 89.5 194 MET A O 1
ATOM 1517 N N . LEU A 1 195 ? -11.289 9.359 5.828 1 90.56 195 LEU A N 1
ATOM 1518 C CA . LEU A 1 195 ? -12.094 8.141 5.887 1 90.56 195 LEU A CA 1
ATOM 1519 C C . LEU A 1 195 ? -12.789 7.883 4.555 1 90.56 195 LEU A C 1
ATOM 1521 O O . LEU A 1 195 ? -13.344 6.805 4.344 1 90.56 195 LEU A O 1
ATOM 1525 N N . GLY A 1 196 ? -12.742 8.891 3.703 1 86.88 196 GLY A N 1
ATOM 1526 C CA . GLY A 1 196 ? -13.43 8.758 2.432 1 86.88 196 GLY A CA 1
ATOM 1527 C C . GLY A 1 196 ? -14.938 8.719 2.572 1 86.88 196 GLY A C 1
ATOM 1528 O O . GLY A 1 196 ? -15.609 7.941 1.89 1 86.88 196 GLY A O 1
ATOM 1529 N N . VAL A 1 197 ? -15.445 9.391 3.492 1 89.38 197 VAL A N 1
ATOM 1530 C CA . VAL A 1 197 ? -16.891 9.469 3.717 1 89.38 197 VAL A CA 1
ATOM 1531 C C . VAL A 1 197 ? -17.328 10.93 3.754 1 89.38 197 VAL A C 1
ATOM 1533 O O . VAL A 1 197 ? -16.5 11.836 3.643 1 89.38 197 VAL A O 1
ATOM 1536 N N . SER A 1 198 ? -18.656 11.086 3.826 1 90.06 198 SER A N 1
ATOM 1537 C CA . SER A 1 198 ? -19.172 12.453 3.83 1 90.06 198 SER A CA 1
ATOM 1538 C C . SER A 1 198 ? -18.938 13.125 5.176 1 90.06 198 SER A C 1
ATOM 1540 O O . SER A 1 198 ? -18.859 12.453 6.207 1 90.06 198 SER A O 1
ATOM 1542 N N . ARG A 1 199 ? -18.844 14.445 5.121 1 91.81 199 ARG A N 1
ATOM 1543 C CA . ARG A 1 199 ? -18.703 15.25 6.328 1 91.81 199 ARG A CA 1
ATOM 1544 C C . ARG A 1 199 ? -19.875 15.047 7.266 1 91.81 199 ARG A C 1
ATOM 1546 O O . ARG A 1 199 ? -19.719 15.047 8.492 1 91.81 199 ARG A O 1
ATOM 1553 N N . GLU A 1 200 ? -20.984 14.875 6.676 1 94.19 200 GLU A N 1
ATOM 1554 C CA . GLU A 1 200 ? -22.203 14.695 7.457 1 94.19 200 GLU A CA 1
ATOM 1555 C C . GLU A 1 200 ? -22.109 13.469 8.352 1 94.19 200 GLU A C 1
ATOM 1557 O O . GLU A 1 200 ? -22.453 13.523 9.539 1 94.19 200 GLU A O 1
ATOM 1562 N N . ILE A 1 201 ? -21.656 12.43 7.852 1 93.81 201 ILE A N 1
ATOM 1563 C CA . ILE A 1 201 ? -21.531 11.18 8.594 1 93.81 201 ILE A CA 1
ATOM 1564 C C . ILE A 1 201 ? -20.5 11.336 9.703 1 93.81 201 ILE A C 1
ATOM 1566 O O . ILE A 1 201 ? -20.734 10.906 10.836 1 93.81 201 ILE A O 1
ATOM 1570 N N . VAL A 1 202 ? -19.406 11.953 9.469 1 95.38 202 VAL A N 1
ATOM 1571 C CA . VAL A 1 202 ? -18.359 12.172 10.453 1 95.38 202 VAL A CA 1
ATOM 1572 C C . VAL A 1 202 ? -18.875 13.062 11.586 1 95.38 202 VAL A C 1
ATOM 1574 O O . VAL A 1 202 ? -18.656 12.773 12.766 1 95.38 202 VAL A O 1
ATOM 1577 N N . ASN A 1 203 ? -19.531 14.094 11.18 1 95.69 203 ASN A N 1
ATOM 1578 C CA . ASN A 1 203 ? -20.078 15.008 12.18 1 95.69 203 ASN A CA 1
ATOM 1579 C C . ASN A 1 203 ? -21.031 14.305 13.125 1 95.69 203 ASN A C 1
ATOM 1581 O O . ASN A 1 203 ? -20.984 14.516 14.344 1 95.69 203 ASN A O 1
ATOM 1585 N N . LYS A 1 204 ? -21.859 13.5 12.547 1 96.75 204 LYS A N 1
ATOM 1586 C CA . LYS A 1 204 ? -22.797 12.734 13.367 1 96.75 204 LYS A CA 1
ATOM 1587 C C . LYS A 1 204 ? -22.062 11.828 14.344 1 96.75 204 LYS A C 1
ATOM 1589 O O . LYS A 1 204 ? -22.438 11.75 15.523 1 96.75 204 LYS A O 1
ATOM 1594 N N . THR A 1 205 ? -21.109 11.18 13.898 1 96.75 205 THR A N 1
ATOM 1595 C CA . THR A 1 205 ? -20.328 10.266 14.727 1 96.75 205 THR A CA 1
ATOM 1596 C C . THR A 1 205 ? -19.562 11.039 15.812 1 96.75 205 THR A C 1
ATOM 1598 O O . THR A 1 205 ? -19.531 10.609 16.969 1 96.75 205 THR A O 1
ATOM 1601 N N . LEU A 1 206 ? -18.969 12.141 15.445 1 96.12 206 LEU A N 1
ATOM 1602 C CA . LEU A 1 206 ? -18.25 12.969 16.406 1 96.12 206 LEU A CA 1
ATOM 1603 C C . LEU A 1 206 ? -19.172 13.477 17.5 1 96.12 206 LEU A C 1
ATOM 1605 O O . LEU A 1 206 ? -18.781 13.539 18.672 1 96.12 206 LEU A O 1
ATOM 1609 N N . LYS A 1 207 ? -20.328 13.82 17.109 1 96.31 207 LYS A N 1
ATOM 1610 C CA . LYS A 1 207 ? -21.328 14.258 18.078 1 96.31 207 LYS A CA 1
ATOM 1611 C C . LYS A 1 207 ? -21.641 13.148 19.078 1 96.31 207 LYS A C 1
ATOM 1613 O O . LYS A 1 207 ? -21.766 13.406 20.281 1 96.31 207 LYS A O 1
ATOM 1618 N N . SER A 1 208 ? -21.766 12.039 18.562 1 96.75 208 SER A N 1
ATOM 1619 C CA . SER A 1 208 ? -22.016 10.898 19.438 1 96.75 208 SER A CA 1
ATOM 1620 C C . SER A 1 208 ? -20.859 10.688 20.422 1 96.75 208 SER A C 1
ATOM 1622 O O . SER A 1 208 ? -21.062 10.461 21.609 1 96.75 208 SER A O 1
ATOM 1624 N N . PHE A 1 209 ? -19.594 10.758 19.922 1 96.81 209 PHE A N 1
ATOM 1625 C CA . PHE A 1 209 ? -18.422 10.617 20.766 1 96.81 209 PHE A CA 1
ATOM 1626 C C . PHE A 1 209 ? -18.406 11.688 21.859 1 96.81 209 PHE A C 1
ATOM 1628 O O . PHE A 1 209 ? -18.016 11.422 22.984 1 96.81 209 PHE A O 1
ATOM 1635 N N . GLN A 1 210 ? -18.781 12.852 21.469 1 95.81 210 GLN A N 1
ATOM 1636 C CA . GLN A 1 210 ? -18.844 13.969 22.406 1 95.81 210 GLN A CA 1
ATOM 1637 C C . GLN A 1 210 ? -19.906 13.727 23.469 1 95.81 210 GLN A C 1
ATOM 1639 O O . GLN A 1 210 ? -19.672 13.977 24.656 1 95.81 210 GLN A O 1
ATOM 1644 N N . ALA A 1 211 ? -21.047 13.312 23.047 1 96.44 211 ALA A N 1
ATOM 1645 C CA . ALA A 1 211 ? -22.156 13.031 23.969 1 96.44 211 ALA A CA 1
ATOM 1646 C C . ALA A 1 211 ? -21.75 11.961 24.969 1 96.44 211 ALA A C 1
ATOM 1648 O O . ALA A 1 211 ? -22.172 12.008 26.141 1 96.44 211 ALA A O 1
ATOM 1649 N N . ASP A 1 212 ? -20.922 11.086 24.562 1 95.69 212 ASP A N 1
ATOM 1650 C CA . ASP A 1 212 ? -20.453 9.992 25.406 1 95.69 212 ASP A CA 1
ATOM 1651 C C . ASP A 1 212 ? -19.281 10.43 26.281 1 95.69 212 ASP A C 1
ATOM 1653 O O . ASP A 1 212 ? -18.781 9.648 27.094 1 95.69 212 ASP A O 1
ATOM 1657 N N . GLY A 1 213 ? -18.828 11.656 26.016 1 95.31 213 GLY A N 1
ATOM 1658 C CA . GLY A 1 213 ? -17.766 12.227 26.828 1 95.31 213 GLY A CA 1
ATOM 1659 C C . GLY A 1 213 ? -16.391 11.773 26.406 1 95.31 213 GLY A C 1
ATOM 1660 O O . GLY A 1 213 ? -15.406 11.953 27.125 1 95.31 213 GLY A O 1
ATOM 1661 N N . ALA A 1 214 ? -16.297 11.164 25.281 1 96.75 214 ALA A N 1
ATOM 1662 C CA . ALA A 1 214 ? -15.023 10.586 24.844 1 96.75 214 ALA A CA 1
ATOM 1663 C C . ALA A 1 214 ? -14.102 11.656 24.25 1 96.75 214 ALA A C 1
ATOM 1665 O O . ALA A 1 214 ? -12.875 11.547 24.359 1 96.75 214 ALA A O 1
ATOM 1666 N N . ILE A 1 215 ? -14.703 12.617 23.578 1 97.06 215 ILE A N 1
ATOM 1667 C CA . ILE A 1 215 ? -13.914 13.68 22.969 1 97.06 215 ILE A CA 1
ATOM 1668 C C . ILE A 1 215 ? -14.586 15.031 23.219 1 97.06 215 ILE A C 1
ATOM 1670 O O . ILE A 1 215 ? -15.727 15.086 23.672 1 97.06 215 ILE A O 1
ATOM 1674 N N . ALA A 1 216 ? -13.852 16.125 22.969 1 95.31 216 ALA A N 1
ATOM 1675 C CA . ALA A 1 216 ? -14.359 17.484 23 1 95.31 216 ALA A CA 1
ATOM 1676 C C . ALA A 1 216 ? -13.555 18.391 22.078 1 95.31 216 ALA A C 1
ATOM 1678 O O . ALA A 1 216 ? -12.469 18.016 21.625 1 95.31 216 ALA A O 1
ATOM 1679 N N . TYR A 1 217 ? -14.172 19.438 21.719 1 91.56 217 TYR A N 1
ATOM 1680 C CA . TYR A 1 217 ? -13.445 20.484 21.016 1 91.56 217 TYR A CA 1
ATOM 1681 C C . TYR A 1 217 ? -13.203 21.688 21.922 1 91.56 217 TYR A C 1
ATOM 1683 O O . TYR A 1 217 ? -14.109 22.125 22.641 1 91.56 217 TYR A O 1
ATOM 1691 N N . ARG A 1 218 ? -11.969 22.125 21.938 1 88.75 218 ARG A N 1
ATOM 1692 C CA . ARG A 1 218 ? -11.602 23.328 22.672 1 88.75 218 ARG A CA 1
ATOM 1693 C C . ARG A 1 218 ? -10.758 24.266 21.797 1 88.75 218 ARG A C 1
ATOM 1695 O O . ARG A 1 218 ? -9.648 23.922 21.406 1 88.75 218 ARG A O 1
ATOM 1702 N N . SER A 1 219 ? -11.273 25.484 21.547 1 87.81 219 SER A N 1
ATOM 1703 C CA . SER A 1 219 ? -10.594 26.484 20.719 1 87.81 219 SER A CA 1
ATOM 1704 C C . SER A 1 219 ? -10.227 25.906 19.359 1 87.81 219 SER A C 1
ATOM 1706 O O . SER A 1 219 ? -9.109 26.109 18.875 1 87.81 219 SER A O 1
ATOM 1708 N N . GLY A 1 220 ? -11.016 24.953 18.922 1 85.25 220 GLY A N 1
ATOM 1709 C CA . GLY A 1 220 ? -10.844 24.406 17.578 1 85.25 220 GLY A CA 1
ATOM 1710 C C . GLY A 1 220 ? -10.031 23.125 17.562 1 85.25 220 GLY A C 1
ATOM 1711 O O . GLY A 1 220 ? -9.953 22.453 16.531 1 85.25 220 GLY A O 1
ATOM 1712 N N . TYR A 1 221 ? -9.5 22.781 18.75 1 91.44 221 TYR A N 1
ATOM 1713 C CA . TYR A 1 221 ? -8.672 21.578 18.812 1 91.44 221 TYR A CA 1
ATOM 1714 C C . TYR A 1 221 ? -9.453 20.391 19.359 1 91.44 221 TYR A C 1
ATOM 1716 O O . TYR A 1 221 ? -10.266 20.547 20.281 1 91.44 221 TYR A O 1
ATOM 1724 N N . LEU A 1 222 ? -9.141 19.266 18.828 1 94.19 222 LEU A N 1
ATOM 1725 C CA . LEU A 1 222 ? -9.758 18.031 19.281 1 94.19 222 LEU A CA 1
ATOM 1726 C C . LEU A 1 222 ? -9.039 17.484 20.516 1 94.19 222 LEU A C 1
ATOM 1728 O O . LEU A 1 222 ? -7.812 17.375 20.516 1 94.19 222 LEU A O 1
ATOM 1732 N N . ILE A 1 223 ? -9.758 17.266 21.562 1 96 223 ILE A N 1
ATOM 1733 C CA . ILE A 1 223 ? -9.227 16.688 22.797 1 96 223 ILE A CA 1
ATOM 1734 C C . ILE A 1 223 ? -9.828 15.305 23.016 1 96 223 ILE A C 1
ATOM 1736 O O . ILE A 1 223 ? -11.047 15.133 22.953 1 96 223 ILE A O 1
ATOM 1740 N N . VAL A 1 224 ? -9 14.367 23.266 1 97.19 224 VAL A N 1
ATOM 1741 C CA . VAL A 1 224 ? -9.438 13.008 23.594 1 97.19 224 VAL A CA 1
ATOM 1742 C C . VAL A 1 224 ? -9.492 12.836 25.109 1 97.19 224 VAL A C 1
ATOM 1744 O O . VAL A 1 224 ? -8.453 12.805 25.781 1 97.19 224 VAL A O 1
ATOM 1747 N N . HIS A 1 225 ? -10.648 12.648 25.609 1 96.5 225 HIS A N 1
ATOM 1748 C CA . HIS A 1 225 ? -10.852 12.523 27.062 1 96.5 225 HIS A CA 1
ATOM 1749 C C . HIS A 1 225 ? -10.734 11.07 27.5 1 96.5 225 HIS A C 1
ATOM 1751 O O . HIS A 1 225 ? -10.18 10.789 28.562 1 96.5 225 HIS A O 1
ATOM 1757 N N . ASP A 1 226 ? -11.266 10.297 26.703 1 95.06 226 ASP A N 1
ATOM 1758 C CA . ASP A 1 226 ? -11.359 8.891 27.062 1 95.06 226 ASP A CA 1
ATOM 1759 C C . ASP A 1 226 ? -10.734 8 25.984 1 95.06 226 ASP A C 1
ATOM 1761 O O . ASP A 1 226 ? -11.445 7.418 25.172 1 95.06 226 ASP A O 1
ATOM 1765 N N . THR A 1 227 ? -9.492 7.793 26.141 1 94.44 227 THR A N 1
ATOM 1766 C CA . THR A 1 227 ? -8.758 6.988 25.172 1 94.44 227 THR A CA 1
ATOM 1767 C C . THR A 1 227 ? -9.25 5.543 25.172 1 94.44 227 THR A C 1
ATOM 1769 O O . THR A 1 227 ? -9.336 4.902 24.125 1 94.44 227 THR A O 1
ATOM 1772 N N . ALA A 1 228 ? -9.609 5.059 26.328 1 94.56 228 ALA A N 1
ATOM 1773 C CA . ALA A 1 228 ? -10.062 3.678 26.484 1 94.56 228 ALA A CA 1
ATOM 1774 C C . ALA A 1 228 ? -11.352 3.436 25.703 1 94.56 228 ALA A C 1
ATOM 1776 O O . ALA A 1 228 ? -11.523 2.383 25.078 1 94.56 228 ALA A O 1
ATOM 1777 N N . TYR A 1 229 ? -12.227 4.391 25.828 1 94.75 229 TYR A N 1
ATOM 1778 C CA . TYR A 1 229 ? -13.477 4.316 25.078 1 94.75 229 TYR A CA 1
ATOM 1779 C C . TYR A 1 229 ? -13.203 4.176 23.578 1 94.75 229 TYR A C 1
ATOM 1781 O O . TYR A 1 229 ? -13.781 3.307 22.922 1 94.75 229 TYR A O 1
ATOM 1789 N N . LEU A 1 230 ? -12.312 4.984 23.016 1 95.38 230 LEU A N 1
ATOM 1790 C CA . LEU A 1 230 ? -12.008 4.973 21.594 1 95.38 230 LEU A CA 1
ATOM 1791 C C . LEU A 1 230 ? -11.266 3.697 21.203 1 95.38 230 LEU A C 1
ATOM 1793 O O . LEU A 1 230 ? -11.469 3.162 20.109 1 95.38 230 LEU A O 1
ATOM 1797 N N . GLU A 1 231 ? -10.453 3.242 22.047 1 93.81 231 GLU A N 1
ATOM 1798 C CA . GLU A 1 231 ? -9.734 1.998 21.797 1 93.81 231 GLU A CA 1
ATOM 1799 C C . GLU A 1 231 ? -10.688 0.814 21.703 1 93.81 231 GLU A C 1
ATOM 1801 O O . GLU A 1 231 ? -10.516 -0.066 20.859 1 93.81 231 GLU A O 1
ATOM 1806 N N . LYS A 1 232 ? -11.641 0.792 22.562 1 92.19 232 LYS A N 1
ATOM 1807 C CA . LYS A 1 232 ? -12.648 -0.267 22.531 1 92.19 232 LYS A CA 1
ATOM 1808 C C . LYS A 1 232 ? -13.43 -0.254 21.219 1 92.19 232 LYS A C 1
ATOM 1810 O O . LYS A 1 232 ? -13.719 -1.311 20.656 1 92.19 232 LYS A O 1
ATOM 1815 N N . LEU A 1 233 ? -13.742 0.945 20.797 1 90.88 233 LEU A N 1
ATOM 1816 C CA . LEU A 1 233 ? -14.453 1.079 19.531 1 90.88 233 LEU A CA 1
ATOM 1817 C C . LEU A 1 233 ? -13.562 0.673 18.359 1 90.88 233 LEU A C 1
ATOM 1819 O O . LEU A 1 233 ? -14.016 -0.022 17.438 1 90.88 233 LEU A O 1
ATOM 1823 N N . ALA A 1 234 ? -12.375 1.154 18.359 1 89.19 234 ALA A N 1
ATOM 1824 C CA . ALA A 1 234 ? -11.43 0.941 17.266 1 89.19 234 ALA A CA 1
ATOM 1825 C C . ALA A 1 234 ? -11.07 -0.535 17.125 1 89.19 234 ALA A C 1
ATOM 1827 O O . ALA A 1 234 ? -10.828 -1.025 16.016 1 89.19 234 ALA A O 1
ATOM 1828 N N . GLY A 1 235 ? -11.078 -1.317 18.297 1 79.12 235 GLY A N 1
ATOM 1829 C CA . GLY A 1 235 ? -10.688 -2.719 18.281 1 79.12 235 GLY A CA 1
ATOM 1830 C C . GLY A 1 235 ? -9.18 -2.918 18.375 1 79.12 235 GLY A C 1
ATOM 1831 O O . GLY A 1 235 ? -8.406 -2.066 17.938 1 79.12 235 GLY A O 1
ATOM 1832 N N . MET B 1 1 ? 13.258 -44.344 12.18 1 28.22 1 MET B N 1
ATOM 1833 C CA . MET B 1 1 ? 12.562 -43.656 11.086 1 28.22 1 MET B CA 1
ATOM 1834 C C . MET B 1 1 ? 13.508 -42.719 10.359 1 28.22 1 MET B C 1
ATOM 1836 O O . MET B 1 1 ? 14 -41.75 10.953 1 28.22 1 MET B O 1
ATOM 1840 N N . THR B 1 2 ? 14.25 -43.094 9.406 1 33.19 2 THR B N 1
ATOM 1841 C CA . THR B 1 2 ? 15.32 -42.406 8.672 1 33.19 2 THR B CA 1
ATOM 1842 C C . THR B 1 2 ? 14.812 -41.156 7.988 1 33.19 2 THR B C 1
ATOM 1844 O O . THR B 1 2 ? 13.766 -41.156 7.34 1 33.19 2 THR B O 1
ATOM 1847 N N . PRO B 1 3 ? 15.18 -39.969 8.43 1 38.31 3 PRO B N 1
ATOM 1848 C CA . PRO B 1 3 ? 14.688 -38.75 7.801 1 38.31 3 PRO B CA 1
ATOM 1849 C C . PRO B 1 3 ? 14.68 -38.812 6.273 1 38.31 3 PRO B C 1
ATOM 1851 O O . PRO B 1 3 ? 15.492 -39.531 5.688 1 38.31 3 PRO B O 1
ATOM 1854 N N . VAL B 1 4 ? 13.539 -39.031 5.656 1 39.31 4 VAL B N 1
ATOM 1855 C CA . VAL B 1 4 ? 13.438 -38.969 4.203 1 39.31 4 VAL B CA 1
ATOM 1856 C C . VAL B 1 4 ? 14.414 -37.938 3.652 1 39.31 4 VAL B C 1
ATOM 1858 O O . VAL B 1 4 ? 14.523 -36.812 4.195 1 39.31 4 VAL B O 1
ATOM 1861 N N . PRO B 1 5 ? 15.477 -38.281 3.068 1 38.5 5 PRO B N 1
ATOM 1862 C CA . PRO B 1 5 ? 16.422 -37.312 2.498 1 38.5 5 PRO B CA 1
ATOM 1863 C C . PRO B 1 5 ? 15.727 -36.125 1.853 1 38.5 5 PRO B C 1
ATOM 1865 O O . PRO B 1 5 ? 14.586 -36.25 1.387 1 38.5 5 PRO B O 1
ATOM 1868 N N . SER B 1 6 ? 15.867 -34.938 2.4 1 41.19 6 SER B N 1
ATOM 1869 C CA . SER B 1 6 ? 15.414 -33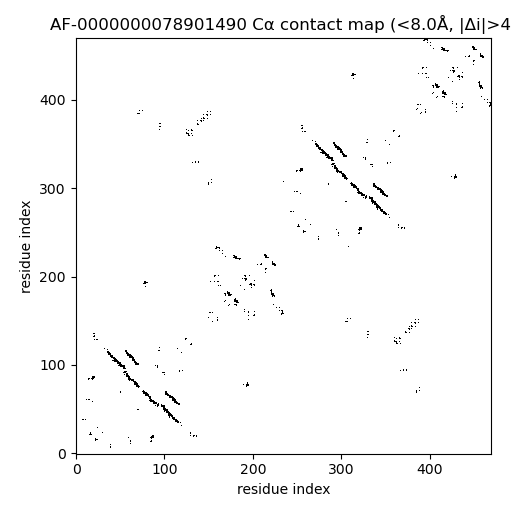.688 1.777 1 41.19 6 SER B CA 1
ATOM 1870 C C . SER B 1 6 ? 15.562 -33.75 0.261 1 41.19 6 SER B C 1
ATOM 1872 O O . SER B 1 6 ? 16.672 -33.938 -0.25 1 41.19 6 SER B O 1
ATOM 1874 N N . ASP B 1 7 ? 14.883 -34.531 -0.503 1 38.5 7 ASP B N 1
ATOM 1875 C CA . ASP B 1 7 ? 14.852 -34.5 -1.961 1 38.5 7 ASP B CA 1
ATOM 1876 C C . ASP B 1 7 ? 15.18 -33.094 -2.467 1 38.5 7 ASP B C 1
ATOM 1878 O O . ASP B 1 7 ? 14.344 -32.188 -2.4 1 38.5 7 ASP B O 1
ATOM 1882 N N . THR B 1 8 ? 16.281 -32.594 -2.215 1 45.69 8 THR B N 1
ATOM 1883 C CA . THR B 1 8 ? 16.781 -31.406 -2.877 1 45.69 8 THR B CA 1
ATOM 1884 C C . THR B 1 8 ? 16.406 -31.406 -4.355 1 45.69 8 THR B C 1
ATOM 1886 O O . THR B 1 8 ? 17.125 -31.969 -5.184 1 45.69 8 THR B O 1
ATOM 1889 N N . LYS B 1 9 ? 15.266 -31.844 -4.723 1 50.22 9 LYS B N 1
ATOM 1890 C CA . LYS B 1 9 ? 14.75 -31.781 -6.086 1 50.22 9 LYS B CA 1
ATOM 1891 C C . LYS B 1 9 ? 15.266 -30.547 -6.82 1 50.22 9 LYS B C 1
ATOM 1893 O O . LYS B 1 9 ? 15.438 -29.5 -6.215 1 50.22 9 LYS B O 1
ATOM 1898 N N . ARG B 1 10 ? 15.891 -30.734 -7.984 1 62.25 10 ARG B N 1
ATOM 1899 C CA . ARG B 1 10 ? 16.516 -29.875 -8.977 1 62.25 10 ARG B CA 1
ATOM 1900 C C . ARG B 1 10 ? 15.695 -28.609 -9.211 1 62.25 10 ARG B C 1
ATOM 1902 O O . ARG B 1 10 ? 14.531 -28.688 -9.609 1 62.25 10 ARG B O 1
ATOM 1909 N N . ILE B 1 11 ? 16.031 -27.641 -8.445 1 71.06 11 ILE B N 1
ATOM 1910 C CA . ILE B 1 11 ? 15.43 -26.344 -8.703 1 71.06 11 ILE B CA 1
ATOM 1911 C C . ILE B 1 11 ? 15.539 -26.016 -10.188 1 71.06 11 ILE B C 1
ATOM 1913 O O . ILE B 1 11 ? 16.625 -26.078 -10.766 1 71.06 11 ILE B O 1
ATOM 1917 N N . ASP B 1 12 ? 14.391 -26 -10.773 1 74.12 12 ASP B N 1
ATOM 1918 C CA . ASP B 1 12 ? 14.383 -25.531 -12.156 1 74.12 12 ASP B CA 1
ATOM 1919 C C . ASP B 1 12 ? 14.867 -24.094 -12.25 1 74.12 12 ASP B C 1
ATOM 1921 O O . ASP B 1 12 ? 14.086 -23.156 -12.062 1 74.12 12 ASP B O 1
ATOM 1925 N N . ILE B 1 13 ? 16.109 -23.953 -12.531 1 80.25 13 ILE B N 1
ATOM 1926 C CA . ILE B 1 13 ? 16.766 -22.641 -12.625 1 80.25 13 ILE B CA 1
ATOM 1927 C C . ILE B 1 13 ? 16.047 -21.781 -13.664 1 80.25 13 ILE B C 1
ATOM 1929 O O . ILE B 1 13 ? 15.992 -20.562 -13.531 1 80.25 13 ILE B O 1
ATOM 1933 N N . ALA B 1 14 ? 15.453 -22.438 -14.609 1 82.06 14 ALA B N 1
ATOM 1934 C CA . ALA B 1 14 ? 14.758 -21.719 -15.672 1 82.06 14 ALA B CA 1
ATOM 1935 C C . ALA B 1 14 ? 13.578 -20.922 -15.117 1 82.06 14 ALA B C 1
ATOM 1937 O O . ALA B 1 14 ? 13.305 -19.812 -15.57 1 82.06 14 ALA B O 1
ATOM 1938 N N . VAL B 1 15 ? 12.961 -21.484 -14.148 1 81.56 15 VAL B N 1
ATOM 1939 C CA . VAL B 1 15 ? 11.82 -20.812 -13.539 1 81.56 15 VAL B CA 1
ATOM 1940 C C . VAL B 1 15 ? 12.297 -19.594 -12.734 1 81.56 15 VAL B C 1
ATOM 1942 O O . VAL B 1 15 ? 11.672 -18.547 -12.773 1 81.56 15 VAL B O 1
ATOM 1945 N N . LEU B 1 16 ? 13.383 -19.734 -12.086 1 85.94 16 LEU B N 1
ATOM 1946 C CA . LEU B 1 16 ? 13.93 -18.641 -11.281 1 85.94 16 LEU B CA 1
ATOM 1947 C C . LEU B 1 16 ? 14.406 -17.5 -12.164 1 85.94 16 LEU B C 1
ATOM 1949 O O . LEU B 1 16 ? 14.328 -16.328 -11.773 1 85.94 16 LEU B O 1
ATOM 1953 N N . ARG B 1 17 ? 14.781 -17.875 -13.336 1 86.25 17 ARG B N 1
ATOM 1954 C CA . ARG B 1 17 ? 15.266 -16.875 -14.273 1 86.25 17 ARG B CA 1
ATOM 1955 C C . ARG B 1 17 ? 14.117 -16 -14.781 1 86.25 17 ARG B C 1
ATOM 1957 O O . ARG B 1 17 ? 14.336 -14.867 -15.219 1 86.25 17 ARG B O 1
ATOM 1964 N N . ARG B 1 18 ? 12.945 -16.516 -14.648 1 84.5 18 ARG B N 1
ATOM 1965 C CA . ARG B 1 18 ? 11.766 -15.773 -15.086 1 84.5 18 ARG B CA 1
ATOM 1966 C C . ARG B 1 18 ? 11.18 -14.953 -13.945 1 84.5 18 ARG B C 1
ATOM 1968 O O . ARG B 1 18 ? 10.25 -14.164 -14.148 1 84.5 18 ARG B O 1
ATOM 1975 N N . ASN B 1 19 ? 11.758 -15.164 -12.859 1 86.75 19 ASN B N 1
ATOM 1976 C CA . ASN B 1 19 ? 11.289 -14.438 -11.68 1 86.75 19 ASN B CA 1
ATOM 1977 C C . ASN B 1 19 ? 11.602 -12.953 -11.781 1 86.75 19 ASN B C 1
ATOM 1979 O O . ASN B 1 19 ? 12.695 -12.57 -12.203 1 86.75 19 ASN B O 1
ATOM 1983 N N . ARG B 1 20 ? 10.719 -12.141 -11.359 1 84.81 20 ARG B N 1
ATOM 1984 C CA . ARG B 1 20 ? 10.828 -10.688 -11.508 1 84.81 20 ARG B CA 1
ATOM 1985 C C . ARG B 1 20 ? 11.984 -10.141 -10.688 1 84.81 20 ARG B C 1
ATOM 1987 O O . ARG B 1 20 ? 12.57 -9.117 -11.039 1 84.81 20 ARG B O 1
ATOM 1994 N N . LEU B 1 21 ? 12.289 -10.812 -9.641 1 90.81 21 LEU B N 1
ATOM 1995 C CA . LEU B 1 21 ? 13.367 -10.336 -8.773 1 90.81 21 LEU B CA 1
ATOM 1996 C C . LEU B 1 21 ? 14.695 -10.969 -9.172 1 90.81 21 LEU B C 1
ATOM 1998 O O . LEU B 1 21 ? 15.68 -10.266 -9.414 1 90.81 21 LEU B O 1
ATOM 2002 N N . PHE B 1 22 ? 14.727 -12.25 -9.438 1 91.38 22 PHE B N 1
ATOM 2003 C CA . PHE B 1 22 ? 15.977 -12.984 -9.539 1 91.38 22 PHE B CA 1
ATOM 2004 C C . PHE B 1 22 ? 16.406 -13.125 -10.992 1 91.38 22 PHE B C 1
ATOM 2006 O O . PHE B 1 22 ? 17.547 -13.516 -11.273 1 91.38 22 PHE B O 1
ATOM 2013 N N . GLY B 1 23 ? 15.562 -12.797 -11.867 1 89.88 23 GLY B N 1
ATOM 2014 C CA . GLY B 1 23 ? 15.883 -12.906 -13.281 1 89.88 23 GLY B CA 1
ATOM 2015 C C . GLY B 1 23 ? 17.062 -12.047 -13.688 1 89.88 23 GLY B C 1
ATOM 2016 O O . GLY B 1 23 ? 17.703 -12.32 -14.703 1 89.88 23 GLY B O 1
ATOM 2017 N N . ILE B 1 24 ? 17.406 -11.086 -12.977 1 89.31 24 ILE B N 1
ATOM 2018 C CA . ILE B 1 24 ? 18.469 -10.141 -13.328 1 89.31 24 ILE B CA 1
ATOM 2019 C C . ILE B 1 24 ? 19.828 -10.719 -12.945 1 89.31 24 ILE B C 1
ATOM 2021 O O . ILE B 1 24 ? 20.859 -10.188 -13.344 1 89.31 24 ILE B O 1
ATOM 2025 N N . LEU B 1 25 ? 19.828 -11.773 -12.203 1 91.38 25 LEU B N 1
ATOM 2026 C CA . LEU B 1 25 ? 21.078 -12.328 -11.695 1 91.38 25 LEU B CA 1
ATOM 2027 C C . LEU B 1 25 ? 21.828 -13.094 -12.789 1 91.38 25 LEU B C 1
ATOM 2029 O O . LEU B 1 25 ? 21.203 -13.781 -13.602 1 91.38 25 LEU B O 1
ATOM 2033 N N . ASP B 1 26 ? 23.078 -12.914 -12.75 1 90.88 26 ASP B N 1
ATOM 2034 C CA . ASP B 1 26 ? 23.859 -13.75 -13.656 1 90.88 26 ASP B CA 1
ATOM 2035 C C . ASP B 1 26 ? 24.016 -15.164 -13.094 1 9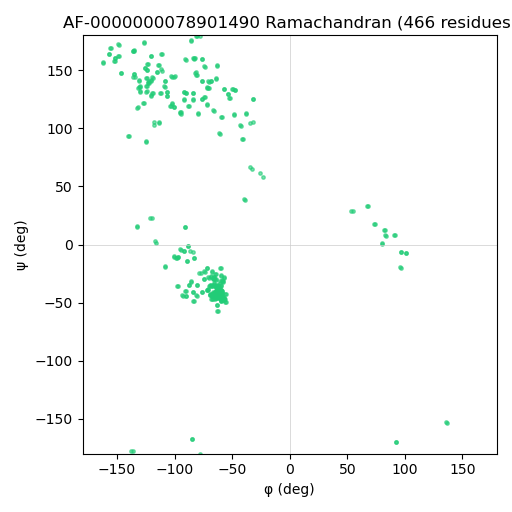0.88 26 ASP B C 1
ATOM 2037 O O . ASP B 1 26 ? 23.453 -15.484 -12.039 1 90.88 26 ASP B O 1
ATOM 2041 N N . ALA B 1 27 ? 24.688 -16.031 -13.828 1 90.38 27 ALA B N 1
ATOM 2042 C CA . ALA B 1 27 ? 24.75 -17.438 -13.484 1 90.38 27 ALA B CA 1
ATOM 2043 C C . ALA B 1 27 ? 25.422 -17.656 -12.133 1 90.38 27 ALA B C 1
ATOM 2045 O O . ALA B 1 27 ? 24.953 -18.453 -11.312 1 90.38 27 ALA B O 1
ATOM 2046 N N . ALA B 1 28 ? 26.516 -16.969 -11.922 1 91.44 28 ALA B N 1
ATOM 2047 C CA . ALA B 1 28 ? 27.234 -17.109 -10.664 1 91.44 28 ALA B CA 1
ATOM 2048 C C . ALA B 1 28 ? 26.391 -16.625 -9.484 1 91.44 28 ALA B C 1
ATOM 2050 O O . ALA B 1 28 ? 26.359 -17.266 -8.438 1 91.44 28 ALA B O 1
ATOM 2051 N N . GLU B 1 29 ? 25.734 -15.578 -9.695 1 90.88 29 GLU B N 1
ATOM 2052 C CA . GLU B 1 29 ? 24.875 -15.016 -8.656 1 90.88 29 GLU B CA 1
ATOM 2053 C C . GLU B 1 29 ? 23.688 -15.93 -8.352 1 90.88 29 GLU B C 1
ATOM 2055 O O . GLU B 1 29 ? 23.297 -16.078 -7.199 1 90.88 29 GLU B O 1
ATOM 2060 N N . MET B 1 30 ? 23.156 -16.453 -9.367 1 91.44 30 MET B N 1
ATOM 2061 C CA . MET B 1 30 ? 22.047 -17.391 -9.203 1 91.44 30 MET B CA 1
ATOM 2062 C C . MET B 1 30 ? 22.484 -18.594 -8.375 1 91.44 30 MET B C 1
ATOM 2064 O O . MET B 1 30 ? 21.766 -19.031 -7.473 1 91.44 30 MET B O 1
ATOM 2068 N N . GLU B 1 31 ? 23.609 -19.078 -8.68 1 90.75 31 GLU B N 1
ATOM 2069 C CA . GLU B 1 31 ? 24.141 -20.203 -7.926 1 90.75 31 GLU B CA 1
ATOM 2070 C C . GLU B 1 31 ? 24.328 -19.859 -6.453 1 90.75 31 GLU B C 1
ATOM 2072 O O . GLU B 1 31 ? 24.094 -20.688 -5.578 1 90.75 31 GLU B O 1
ATOM 2077 N N . ALA B 1 32 ? 24.719 -18.672 -6.207 1 90.5 32 ALA B N 1
ATOM 2078 C CA . ALA B 1 32 ? 24.906 -18.219 -4.832 1 90.5 32 ALA B CA 1
ATOM 2079 C C . ALA B 1 32 ? 23.594 -18.234 -4.062 1 90.5 32 ALA B C 1
ATOM 2081 O O . ALA B 1 32 ? 23.531 -18.688 -2.922 1 90.5 32 ALA B O 1
ATOM 2082 N N . VAL B 1 33 ? 22.562 -17.766 -4.711 1 91.38 33 VAL B N 1
ATOM 2083 C CA . VAL B 1 33 ? 21.25 -17.75 -4.07 1 91.38 33 VAL B CA 1
ATOM 2084 C C . VAL B 1 33 ? 20.797 -19.188 -3.785 1 91.38 33 VAL B C 1
ATOM 2086 O O . VAL B 1 33 ? 20.312 -19.484 -2.693 1 91.38 33 VAL B O 1
ATOM 2089 N N . LEU B 1 34 ? 21.016 -20.016 -4.727 1 91.31 34 LEU B N 1
ATOM 2090 C CA . LEU B 1 34 ? 20.562 -21.391 -4.605 1 91.31 34 LEU B CA 1
ATOM 2091 C C . LEU B 1 34 ? 21.328 -22.125 -3.51 1 91.31 34 LEU B C 1
ATOM 2093 O O . LEU B 1 34 ? 20.812 -23.094 -2.932 1 91.31 34 LEU B O 1
ATOM 2097 N N . ALA B 1 35 ? 22.484 -21.625 -3.215 1 91.38 35 ALA B N 1
ATOM 2098 C CA . ALA B 1 35 ? 23.328 -22.266 -2.213 1 91.38 35 ALA B CA 1
ATOM 2099 C C . ALA B 1 35 ? 22.75 -22.078 -0.811 1 91.38 35 ALA B C 1
ATOM 2101 O O . ALA B 1 35 ? 22.953 -22.922 0.063 1 91.38 35 ALA B O 1
ATOM 2102 N N . PHE B 1 36 ? 22.031 -21.016 -0.602 1 91.44 36 PHE B N 1
ATOM 2103 C CA . PHE B 1 36 ? 21.531 -20.797 0.751 1 91.44 36 PHE B CA 1
ATOM 2104 C C . PHE B 1 36 ? 20 -20.844 0.78 1 91.44 36 PHE B C 1
ATOM 2106 O O . PHE B 1 36 ? 19.391 -20.688 1.84 1 91.44 36 PHE B O 1
ATOM 2113 N N . ALA B 1 37 ? 19.406 -21.078 -0.328 1 94.38 37 ALA B N 1
ATOM 2114 C CA . ALA B 1 37 ? 17.953 -21.172 -0.39 1 94.38 37 ALA B CA 1
ATOM 2115 C C . ALA B 1 37 ? 17.484 -22.609 -0.167 1 94.38 37 ALA B C 1
ATOM 2117 O O . ALA B 1 37 ? 18.281 -23.547 -0.273 1 94.38 37 ALA B O 1
ATOM 2118 N N . GLN B 1 38 ? 16.219 -22.781 0.224 1 95.12 38 GLN B N 1
ATOM 2119 C CA . GLN B 1 38 ? 15.617 -24.094 0.453 1 95.12 38 GLN B CA 1
ATOM 2120 C C . GLN B 1 38 ? 14.289 -24.219 -0.278 1 95.12 38 GLN B C 1
ATOM 2122 O O . GLN B 1 38 ? 13.461 -23.312 -0.234 1 95.12 38 GLN B O 1
ATOM 2127 N N . VAL B 1 39 ? 14.109 -25.344 -0.887 1 94.75 39 VAL B N 1
ATOM 2128 C CA . VAL B 1 39 ? 12.828 -25.609 -1.529 1 94.75 39 VAL B CA 1
ATOM 2129 C C . VAL B 1 39 ? 11.836 -26.141 -0.502 1 94.75 39 VAL B C 1
ATOM 2131 O O . VAL B 1 39 ? 12.18 -27.031 0.29 1 94.75 39 VAL B O 1
ATOM 2134 N N . ARG B 1 40 ? 10.672 -25.562 -0.471 1 96.81 40 ARG B N 1
ATOM 2135 C CA . ARG B 1 40 ? 9.578 -26.016 0.383 1 96.81 40 ARG B CA 1
ATOM 2136 C C . ARG B 1 40 ? 8.328 -26.297 -0.44 1 96.81 40 ARG B C 1
ATOM 2138 O O . ARG B 1 40 ? 7.965 -25.531 -1.328 1 96.81 40 ARG B O 1
ATOM 2145 N N . ARG B 1 41 ? 7.688 -27.391 -0.13 1 97.19 41 ARG B N 1
ATOM 2146 C CA . ARG B 1 41 ? 6.461 -27.781 -0.819 1 97.19 41 ARG B CA 1
ATOM 2147 C C . ARG B 1 41 ? 5.25 -27.609 0.089 1 97.19 41 ARG B C 1
ATOM 2149 O O . ARG B 1 41 ? 5.309 -27.922 1.279 1 97.19 41 ARG B O 1
ATOM 2156 N N . PHE B 1 42 ? 4.254 -27.172 -0.507 1 98 42 PHE B N 1
ATOM 2157 C CA . PHE B 1 42 ? 3.016 -26.953 0.23 1 98 42 PHE B CA 1
ATOM 2158 C C . PHE B 1 42 ? 1.833 -27.578 -0.504 1 98 42 PHE B C 1
ATOM 2160 O O . PHE B 1 42 ? 1.753 -27.5 -1.732 1 98 42 PHE B O 1
ATOM 2167 N N . ALA B 1 43 ? 0.932 -28.156 0.277 1 97.75 43 ALA B N 1
ATOM 2168 C CA . ALA B 1 43 ? -0.315 -28.703 -0.262 1 97.75 43 ALA B CA 1
ATOM 2169 C C . ALA B 1 43 ? -1.364 -27.594 -0.415 1 97.75 43 ALA B C 1
ATOM 2171 O O . ALA B 1 43 ? -1.229 -26.516 0.161 1 97.75 43 ALA B O 1
ATOM 2172 N N . PRO B 1 44 ? -2.34 -27.891 -1.235 1 95.44 44 PRO B N 1
ATOM 2173 C CA . PRO B 1 44 ? -3.424 -26.906 -1.33 1 95.44 44 PRO B CA 1
ATOM 2174 C C . PRO B 1 44 ? -4.02 -26.547 0.031 1 95.44 44 PRO B C 1
ATOM 2176 O O . PRO B 1 44 ? -4.199 -27.438 0.878 1 95.44 44 PRO B O 1
ATOM 2179 N N . ASP B 1 45 ? -4.105 -25.25 0.25 1 94.69 45 ASP B N 1
ATOM 2180 C CA . ASP B 1 45 ? -4.758 -24.672 1.421 1 94.69 45 ASP B CA 1
ATOM 2181 C C . ASP B 1 45 ? -3.842 -24.719 2.641 1 94.69 45 ASP B C 1
ATOM 2183 O O . ASP B 1 45 ? -4.227 -24.281 3.73 1 94.69 45 ASP B O 1
ATOM 2187 N N . GLU B 1 46 ? -2.67 -25.219 2.414 1 97.75 46 GLU B N 1
ATOM 2188 C CA . GLU B 1 46 ? -1.715 -25.188 3.518 1 97.75 46 GLU B CA 1
ATOM 2189 C C . GLU B 1 46 ? -1.213 -23.766 3.777 1 97.75 46 GLU B C 1
ATOM 2191 O O . GLU B 1 46 ? -0.883 -23.031 2.84 1 97.75 46 GLU B O 1
ATOM 2196 N N . ARG B 1 47 ? -1.185 -23.422 5.066 1 97.75 47 ARG B N 1
ATOM 2197 C CA . ARG B 1 47 ? -0.698 -22.094 5.461 1 97.75 47 ARG B CA 1
ATOM 2198 C C . ARG B 1 47 ? 0.823 -22.031 5.379 1 97.75 47 ARG B C 1
ATOM 2200 O O . ARG B 1 47 ? 1.52 -22.891 5.91 1 97.75 47 ARG B O 1
ATOM 2207 N N . ILE B 1 48 ? 1.264 -21.109 4.676 1 98.31 48 ILE B N 1
ATOM 2208 C CA . ILE B 1 48 ? 2.701 -20.875 4.57 1 98.31 48 ILE B CA 1
ATOM 2209 C C . ILE B 1 48 ? 3.18 -20.047 5.75 1 98.31 48 ILE B C 1
ATOM 2211 O O . ILE B 1 48 ? 4.164 -20.391 6.41 1 98.31 48 ILE B O 1
ATOM 2215 N N . PHE B 1 49 ? 2.508 -18.969 6.035 1 98.06 49 PHE B N 1
ATOM 2216 C CA . PHE B 1 49 ? 2.674 -18.188 7.262 1 98.06 49 PHE B CA 1
ATOM 2217 C C . PHE B 1 49 ? 1.412 -17.391 7.578 1 98.06 49 PHE B C 1
ATOM 2219 O O . PHE B 1 49 ? 0.512 -17.297 6.742 1 98.06 49 PHE B O 1
ATOM 2226 N N . THR B 1 50 ? 1.395 -16.828 8.82 1 96.88 50 THR B N 1
ATOM 2227 C CA . THR B 1 50 ? 0.196 -16.141 9.297 1 96.88 50 THR B CA 1
ATOM 2228 C C . THR B 1 50 ? 0.497 -14.688 9.633 1 96.88 50 THR B C 1
ATOM 2230 O O . THR B 1 50 ? 1.577 -14.367 10.133 1 96.88 50 THR B O 1
ATOM 2233 N N . LYS B 1 51 ? -0.475 -13.898 9.281 1 96.56 51 LYS B N 1
ATOM 2234 C CA . LYS B 1 51 ? -0.382 -12.5 9.703 1 96.56 51 LYS B CA 1
ATOM 2235 C C . LYS B 1 51 ? -0.025 -12.398 11.188 1 96.56 51 LYS B C 1
ATOM 2237 O O . LYS B 1 51 ? -0.598 -13.102 12.016 1 96.56 51 LYS B O 1
ATOM 2242 N N . GLY B 1 52 ? 0.95 -11.531 11.5 1 95.75 52 GLY B N 1
ATOM 2243 C CA . GLY B 1 52 ? 1.363 -11.352 12.883 1 95.75 52 GLY B CA 1
ATOM 2244 C C . GLY B 1 52 ? 2.572 -12.188 13.25 1 95.75 52 GLY B C 1
ATOM 2245 O O . GLY B 1 52 ? 3.23 -11.922 14.266 1 95.75 52 GLY B O 1
ATOM 2246 N N . ASP B 1 53 ? 2.848 -13.219 12.484 1 96.44 53 ASP B N 1
ATOM 2247 C CA . ASP B 1 53 ? 4.055 -14.008 12.703 1 96.44 53 ASP B CA 1
ATOM 2248 C C . ASP B 1 53 ? 5.309 -13.172 12.477 1 96.44 53 ASP B C 1
ATOM 2250 O O . ASP B 1 53 ? 5.277 -12.188 11.734 1 96.44 53 ASP B O 1
ATOM 2254 N N . PRO B 1 54 ? 6.383 -13.57 13.133 1 95.88 54 PRO B N 1
ATOM 2255 C CA . PRO B 1 54 ? 7.652 -12.977 12.703 1 95.88 54 PRO B CA 1
ATOM 2256 C C . PRO B 1 54 ? 8.023 -13.352 11.273 1 95.88 54 PRO B C 1
ATOM 2258 O O . PRO B 1 54 ? 7.711 -14.461 10.82 1 95.88 54 PRO B O 1
ATOM 2261 N N . GLY B 1 55 ? 8.57 -12.492 10.562 1 93.94 55 GLY B N 1
ATOM 2262 C CA . GLY B 1 55 ? 8.969 -12.742 9.188 1 93.94 55 GLY B CA 1
ATOM 2263 C C . GLY B 1 55 ? 10.469 -12.617 8.969 1 93.94 55 GLY B C 1
ATOM 2264 O O . GLY B 1 55 ? 10.992 -11.508 8.836 1 93.94 55 GLY B O 1
ATOM 2265 N N . ASP B 1 56 ? 11.18 -13.758 8.82 1 94.44 56 ASP B N 1
ATOM 2266 C CA . ASP B 1 56 ? 12.633 -13.719 8.688 1 94.44 56 ASP B CA 1
ATOM 2267 C C . ASP B 1 56 ? 13.078 -14.359 7.375 1 94.44 56 ASP B C 1
ATOM 2269 O O . ASP B 1 56 ? 14.211 -14.828 7.266 1 94.44 56 ASP B O 1
ATOM 2273 N N . CYS B 1 57 ? 12.164 -14.375 6.477 1 97.12 57 CYS B N 1
ATOM 2274 C CA . CYS B 1 57 ? 12.5 -14.922 5.168 1 97.12 57 CYS B CA 1
ATOM 2275 C C . CYS B 1 57 ? 11.57 -14.375 4.094 1 97.12 57 CYS B C 1
ATOM 2277 O O . CYS B 1 57 ? 10.539 -13.766 4.41 1 97.12 57 CYS B O 1
ATOM 2279 N N . LEU B 1 58 ? 11.977 -14.539 2.869 1 96.81 58 LEU B N 1
ATOM 2280 C CA . LEU B 1 58 ? 11.086 -14.336 1.733 1 96.81 58 LEU B CA 1
ATOM 2281 C C . LEU B 1 58 ? 10.953 -15.609 0.911 1 96.81 58 LEU B C 1
ATOM 2283 O O . LEU B 1 58 ? 11.75 -16.547 1.07 1 96.81 58 LEU B O 1
ATOM 2287 N N . TYR B 1 59 ? 9.922 -15.633 0.104 1 97.44 59 TYR B N 1
ATOM 2288 C CA . TYR B 1 59 ? 9.648 -16.781 -0.75 1 97.44 59 TYR B CA 1
ATOM 2289 C C . TYR B 1 59 ? 9.594 -16.375 -2.217 1 97.44 59 TYR B C 1
ATOM 2291 O O . TYR B 1 59 ? 9.039 -15.32 -2.551 1 97.44 59 TYR B O 1
ATOM 2299 N N . ALA B 1 60 ? 10.156 -17.172 -3.037 1 96.44 60 ALA B N 1
ATOM 2300 C CA . ALA B 1 60 ? 9.945 -17.109 -4.48 1 96.44 60 ALA B CA 1
ATOM 2301 C C . ALA B 1 60 ? 9.109 -18.297 -4.961 1 96.44 60 ALA B C 1
ATOM 2303 O O . ALA B 1 60 ? 9.359 -19.438 -4.57 1 96.44 60 ALA B O 1
ATOM 2304 N N . ILE B 1 61 ? 8.195 -18 -5.793 1 95.88 61 ILE B N 1
ATOM 2305 C CA . ILE B 1 61 ? 7.316 -19.078 -6.262 1 95.88 61 ILE B CA 1
ATOM 2306 C C . ILE B 1 61 ? 7.938 -19.75 -7.48 1 95.88 61 ILE B C 1
ATOM 2308 O O . ILE B 1 61 ? 8.148 -19.109 -8.516 1 95.88 61 ILE B O 1
ATOM 2312 N N . LEU B 1 62 ? 8.195 -20.984 -7.359 1 94 62 LEU B N 1
ATOM 2313 C CA . LEU B 1 62 ? 8.727 -21.766 -8.469 1 94 62 LEU B CA 1
ATOM 2314 C C . LEU B 1 62 ? 7.598 -22.375 -9.289 1 94 62 LEU B C 1
ATOM 2316 O O . LEU B 1 62 ? 7.652 -22.375 -10.523 1 94 62 LEU B O 1
ATOM 2320 N N . ARG B 1 63 ? 6.672 -22.891 -8.547 1 93.38 63 ARG B N 1
ATOM 2321 C CA . ARG B 1 63 ? 5.484 -23.516 -9.133 1 93.38 63 ARG B CA 1
ATOM 2322 C C . ARG B 1 63 ? 4.266 -23.297 -8.242 1 93.38 63 ARG B C 1
ATOM 2324 O O . ARG B 1 63 ? 4.383 -23.297 -7.016 1 93.38 63 ARG B O 1
ATOM 2331 N N . GLY B 1 64 ? 3.129 -23.203 -8.977 1 92.94 64 GLY B N 1
ATOM 2332 C CA . GLY B 1 64 ? 1.878 -23.078 -8.242 1 92.94 64 GLY B CA 1
ATOM 2333 C C . GLY B 1 64 ? 1.469 -21.625 -8 1 92.94 64 GLY B C 1
ATOM 2334 O O . GLY B 1 64 ? 1.977 -20.719 -8.656 1 92.94 64 GLY B O 1
ATOM 2335 N N . ARG B 1 65 ? 0.417 -21.5 -7.121 1 92.88 65 ARG B N 1
ATOM 2336 C CA . ARG B 1 65 ? -0.132 -20.188 -6.773 1 92.88 65 ARG B CA 1
ATOM 2337 C C . ARG B 1 65 ? -0.375 -20.078 -5.27 1 92.88 65 ARG B C 1
ATOM 2339 O O . ARG B 1 65 ? -0.653 -21.078 -4.605 1 92.88 65 ARG B O 1
ATOM 2346 N N . VAL B 1 66 ? -0.2 -18.906 -4.828 1 95.75 66 VAL B N 1
ATOM 2347 C CA . VAL B 1 66 ? -0.482 -18.672 -3.416 1 95.75 66 VAL B CA 1
ATOM 2348 C C . VAL B 1 66 ? -1.501 -17.547 -3.271 1 95.75 66 VAL B C 1
ATOM 2350 O O . VAL B 1 66 ? -1.59 -16.656 -4.133 1 95.75 66 VAL B O 1
ATOM 2353 N N . ALA B 1 67 ? -2.271 -17.625 -2.219 1 94 67 ALA B N 1
ATOM 2354 C CA . ALA B 1 67 ? -3.271 -16.609 -1.892 1 94 67 ALA B CA 1
ATOM 2355 C C . ALA B 1 67 ? -2.822 -15.766 -0.708 1 94 67 ALA B C 1
ATOM 2357 O O . ALA B 1 67 ? -2.389 -16.297 0.317 1 94 67 ALA B O 1
ATOM 2358 N N . VAL B 1 68 ? -2.85 -14.469 -0.892 1 95.94 68 VAL B N 1
ATOM 2359 C CA . VAL B 1 68 ? -2.494 -13.516 0.15 1 95.94 68 VAL B CA 1
ATOM 2360 C C . VAL B 1 68 ? -3.76 -12.914 0.759 1 95.94 68 VAL B C 1
ATOM 2362 O O . VAL B 1 68 ? -4.527 -12.234 0.073 1 95.94 68 VAL B O 1
ATOM 2365 N N . HIS B 1 69 ? -3.902 -13.102 2.109 1 94.94 69 HIS B N 1
ATOM 2366 C CA . HIS B 1 69 ? -5.109 -12.672 2.803 1 94.94 69 HIS B CA 1
ATOM 2367 C C . HIS B 1 69 ? -4.781 -11.734 3.957 1 94.94 69 HIS B C 1
ATOM 2369 O O . HIS B 1 69 ? -3.77 -11.914 4.641 1 94.94 69 HIS B O 1
ATOM 2375 N N . THR B 1 70 ? -5.629 -10.844 4.074 1 94.5 70 THR B N 1
ATOM 2376 C CA . THR B 1 70 ? -5.621 -10.117 5.34 1 94.5 70 THR B CA 1
ATOM 2377 C C . THR B 1 70 ? -6.871 -10.438 6.152 1 94.5 70 THR B C 1
ATOM 2379 O O . THR B 1 70 ? -7.902 -10.812 5.598 1 94.5 70 THR B O 1
ATOM 2382 N N . GLU B 1 71 ? -6.707 -10.359 7.457 1 90.31 71 GLU B N 1
ATOM 2383 C CA . GLU B 1 71 ? -7.801 -10.719 8.352 1 90.31 71 GLU B CA 1
ATOM 2384 C C . GLU B 1 71 ? -7.949 -9.703 9.484 1 90.31 71 GLU B C 1
ATOM 2386 O O . GLU B 1 71 ? -6.961 -9.141 9.953 1 90.31 71 GLU B O 1
ATOM 2391 N N . SER B 1 72 ? -9.188 -9.492 9.836 1 86.69 72 SER B N 1
ATOM 2392 C CA . SER B 1 72 ? -9.469 -8.609 10.953 1 86.69 72 SER B CA 1
ATOM 2393 C C . SER B 1 72 ? -9.414 -9.359 12.281 1 86.69 72 SER B C 1
ATOM 2395 O O . SER B 1 72 ? -9.258 -10.578 12.305 1 86.69 72 SER B O 1
ATOM 2397 N N . GLU B 1 73 ? -9.57 -8.578 13.328 1 81.19 73 GLU B N 1
ATOM 2398 C CA . GLU B 1 73 ? -9.633 -9.18 14.656 1 81.19 73 GLU B CA 1
ATOM 2399 C C . GLU B 1 73 ? -10.891 -10.023 14.82 1 81.19 73 GLU B C 1
ATOM 2401 O O . GLU B 1 73 ? -10.891 -11.016 15.555 1 81.19 73 GLU B O 1
ATOM 2406 N N . ASP B 1 74 ? -11.969 -9.672 14.117 1 80.19 74 ASP B N 1
ATOM 2407 C CA . ASP B 1 74 ? -13.227 -10.406 14.188 1 80.19 74 ASP B CA 1
ATOM 2408 C C . ASP B 1 74 ? -13.273 -11.508 13.125 1 80.19 74 ASP B C 1
ATOM 2410 O O . ASP B 1 74 ? -14.359 -11.93 12.711 1 80.19 74 ASP B O 1
ATOM 2414 N N . ALA B 1 75 ? -12.164 -11.859 12.531 1 80.31 75 ALA B N 1
ATOM 2415 C CA . ALA B 1 75 ? -11.938 -13.008 11.648 1 80.31 75 ALA B CA 1
ATOM 2416 C C . ALA B 1 75 ? -12.578 -12.781 10.281 1 80.31 75 ALA B C 1
ATOM 2418 O O . ALA B 1 75 ? -12.938 -13.734 9.594 1 80.31 75 ALA B O 1
ATOM 2419 N N . LYS B 1 76 ? -12.859 -11.594 10.008 1 86.94 76 LYS B N 1
ATOM 2420 C CA . LYS B 1 76 ? -13.203 -11.297 8.625 1 86.94 76 LYS B CA 1
ATOM 2421 C C . LYS B 1 76 ? -11.977 -11.398 7.715 1 86.94 76 LYS B C 1
ATOM 2423 O O . LYS B 1 76 ? -10.883 -10.992 8.102 1 86.94 76 LYS B O 1
ATOM 2428 N N . VAL B 1 77 ? -12.242 -11.969 6.539 1 90.94 77 VAL B N 1
ATOM 2429 C CA . VAL B 1 77 ? -11.102 -12.25 5.672 1 90.94 77 VAL B CA 1
ATOM 2430 C C . VAL B 1 77 ? -11.289 -11.547 4.328 1 90.94 77 VAL B C 1
ATOM 2432 O O . VAL B 1 77 ? -12.398 -11.5 3.795 1 90.94 77 VAL B O 1
ATOM 2435 N N . MET B 1 78 ? -10.195 -11.016 3.82 1 93.06 78 MET B N 1
ATOM 2436 C CA . MET B 1 78 ? -10.156 -10.461 2.471 1 93.06 78 MET B CA 1
ATOM 2437 C C . MET B 1 78 ? -8.977 -11.008 1.686 1 93.06 78 MET B C 1
ATOM 2439 O O . MET B 1 78 ? -7.859 -11.078 2.205 1 93.06 78 MET B O 1
ATOM 2443 N N . LEU B 1 79 ? -9.25 -11.445 0.487 1 92.56 79 LEU B N 1
ATOM 2444 C CA . LEU B 1 79 ? -8.188 -11.836 -0.433 1 92.56 79 LEU B CA 1
ATOM 2445 C C . LEU B 1 79 ? -7.562 -10.617 -1.098 1 92.56 79 LEU B C 1
ATOM 2447 O O . LEU B 1 79 ? -8.211 -9.945 -1.911 1 92.56 79 LEU B O 1
ATOM 2451 N N . LEU B 1 80 ? -6.344 -10.344 -0.794 1 92.31 80 LEU B N 1
ATOM 2452 C CA . LEU B 1 80 ? -5.668 -9.156 -1.31 1 92.31 80 LEU B CA 1
ATOM 2453 C C . LEU B 1 80 ? -5.09 -9.422 -2.697 1 92.31 80 LEU B C 1
ATOM 2455 O O . LEU B 1 80 ? -5.121 -8.539 -3.562 1 92.31 80 LEU B O 1
ATOM 2459 N N . ASN B 1 81 ? -4.547 -10.594 -2.826 1 89.62 81 ASN B N 1
ATOM 2460 C CA . ASN B 1 81 ? -3.82 -10.914 -4.051 1 89.62 81 ASN B CA 1
ATOM 2461 C C . ASN B 1 81 ? -3.635 -12.414 -4.223 1 89.62 81 ASN B C 1
ATOM 2463 O O . ASN B 1 81 ? -3.754 -13.172 -3.258 1 89.62 81 ASN B O 1
ATOM 2467 N N . THR B 1 82 ? -3.447 -12.82 -5.445 1 89.69 82 THR B N 1
ATOM 2468 C CA . THR B 1 82 ? -2.949 -14.141 -5.801 1 89.69 82 THR B CA 1
ATOM 2469 C C . THR B 1 82 ? -1.65 -14.039 -6.594 1 89.69 82 THR B C 1
ATOM 2471 O O . THR B 1 82 ? -1.565 -13.273 -7.559 1 89.69 82 THR B O 1
ATOM 2474 N N . LEU B 1 83 ? -0.716 -14.75 -6.121 1 92.19 83 LEU B N 1
ATOM 2475 C CA . LEU B 1 83 ? 0.593 -14.695 -6.762 1 92.19 83 LEU B CA 1
ATOM 2476 C C . LEU B 1 83 ? 0.935 -16.047 -7.402 1 92.19 83 LEU B C 1
ATOM 2478 O O . LEU B 1 83 ? 0.459 -17.094 -6.953 1 92.19 83 LEU B O 1
ATOM 2482 N N . ALA B 1 84 ? 1.771 -15.93 -8.398 1 91.19 84 ALA B N 1
ATOM 2483 C CA . ALA B 1 84 ? 2.105 -17.125 -9.164 1 91.19 84 ALA B CA 1
ATOM 2484 C C . ALA B 1 84 ? 3.602 -17.203 -9.453 1 91.19 84 ALA B C 1
ATOM 2486 O O . ALA B 1 84 ? 4.371 -16.359 -8.977 1 91.19 84 ALA B O 1
ATOM 2487 N N . ALA B 1 85 ? 3.955 -18.266 -10.203 1 91.31 85 ALA B N 1
ATOM 2488 C CA . ALA B 1 85 ? 5.359 -18.469 -10.547 1 91.31 85 ALA B CA 1
ATOM 2489 C C . ALA B 1 85 ? 5.988 -17.203 -11.117 1 91.31 85 ALA B C 1
ATOM 2491 O O . ALA B 1 85 ? 5.375 -16.516 -11.93 1 91.31 85 ALA B O 1
ATOM 2492 N N . GLY B 1 86 ? 7.211 -16.922 -10.562 1 90.31 86 GLY B N 1
ATOM 2493 C CA . GLY B 1 86 ? 7.914 -15.734 -11.023 1 90.31 86 GLY B CA 1
ATOM 2494 C C . GLY B 1 86 ? 7.793 -14.562 -10.062 1 90.31 86 GLY B C 1
ATOM 2495 O O . GLY B 1 86 ? 8.453 -13.539 -10.242 1 90.31 86 GLY B O 1
ATOM 2496 N N . GLU B 1 87 ? 6.984 -14.75 -9.094 1 93.75 87 GLU B N 1
ATOM 2497 C CA . GLU B 1 87 ? 6.781 -13.68 -8.125 1 93.75 87 GLU B CA 1
ATOM 2498 C C . GLU B 1 87 ? 7.367 -14.039 -6.762 1 93.75 87 GLU B C 1
ATOM 2500 O O . GLU B 1 87 ? 7.746 -15.195 -6.531 1 93.75 87 GLU B O 1
ATOM 2505 N N . VAL B 1 88 ? 7.527 -13.023 -5.914 1 96.44 88 VAL B N 1
ATOM 2506 C CA . VAL B 1 88 ? 8.039 -13.211 -4.562 1 96.44 88 VAL B CA 1
ATOM 2507 C C . VAL B 1 88 ? 7.047 -12.656 -3.549 1 96.44 88 VAL B C 1
ATOM 2509 O O . VAL B 1 88 ? 6.188 -11.844 -3.9 1 96.44 88 VAL B O 1
ATOM 2512 N N . PHE B 1 89 ? 7.121 -13.188 -2.332 1 97 89 PHE B N 1
ATOM 2513 C CA . PHE B 1 89 ? 6.32 -12.641 -1.242 1 97 89 PHE B CA 1
ATOM 2514 C C . PHE B 1 89 ? 7.039 -12.805 0.092 1 97 89 PHE B C 1
ATOM 2516 O O . PHE B 1 89 ? 8.023 -13.539 0.187 1 97 89 PHE B O 1
ATOM 2523 N N . GLY B 1 90 ? 6.605 -12.055 1.045 1 96.94 90 GLY B N 1
ATOM 2524 C CA . GLY B 1 90 ? 7.203 -12.086 2.369 1 96.94 90 GLY B CA 1
ATOM 2525 C C . GLY B 1 90 ? 8.32 -11.078 2.543 1 96.94 90 GLY B C 1
ATOM 2526 O O . GLY B 1 90 ? 9 -11.062 3.574 1 96.94 90 GLY B O 1
ATOM 2527 N N . GLU B 1 91 ? 8.484 -10.258 1.617 1 95.94 91 GLU B N 1
ATOM 2528 C CA . GLU B 1 91 ? 9.625 -9.359 1.565 1 95.94 91 GLU B CA 1
ATOM 2529 C C . GLU B 1 91 ? 9.484 -8.227 2.58 1 95.94 91 GLU B C 1
ATOM 2531 O O . GLU B 1 91 ? 10.484 -7.711 3.088 1 95.94 91 GLU B O 1
ATOM 2536 N N . ILE B 1 92 ? 8.266 -7.832 2.883 1 96.69 92 ILE B N 1
ATOM 2537 C CA . ILE B 1 92 ? 8.047 -6.68 3.75 1 96.69 92 ILE B CA 1
ATOM 2538 C C . ILE B 1 92 ? 8.625 -6.957 5.137 1 96.69 92 ILE B C 1
ATOM 2540 O O . ILE B 1 92 ? 9.547 -6.27 5.586 1 96.69 92 ILE B O 1
ATOM 2544 N N . ALA B 1 93 ? 8.172 -8.008 5.758 1 96.62 93 ALA B N 1
ATOM 2545 C CA . ALA B 1 93 ? 8.656 -8.352 7.094 1 96.62 93 ALA B CA 1
ATOM 2546 C C . ALA B 1 93 ? 10.148 -8.672 7.07 1 96.62 93 ALA B C 1
ATOM 2548 O O . ALA B 1 93 ? 10.867 -8.352 8.016 1 96.62 93 ALA B O 1
ATOM 2549 N N . MET B 1 94 ? 10.562 -9.281 6.055 1 95.44 94 MET B N 1
ATOM 2550 C CA . MET B 1 94 ? 11.977 -9.633 5.922 1 95.44 94 MET B CA 1
ATOM 2551 C C . MET B 1 94 ? 12.844 -8.383 5.879 1 95.44 94 MET B C 1
ATOM 2553 O O . MET B 1 94 ? 13.93 -8.352 6.461 1 95.44 94 MET B O 1
ATOM 2557 N N . LEU B 1 95 ? 12.391 -7.383 5.238 1 95.5 95 LEU B N 1
ATOM 2558 C CA . LEU B 1 95 ? 13.18 -6.18 5.008 1 95.5 95 LEU B CA 1
ATOM 2559 C C . LEU B 1 95 ? 13.148 -5.27 6.234 1 95.5 95 LEU B C 1
ATOM 2561 O O . LEU B 1 95 ? 14.188 -4.742 6.645 1 95.5 95 LEU B O 1
ATOM 2565 N N . ASP B 1 96 ? 11.984 -5.102 6.816 1 93.94 96 ASP B N 1
ATOM 2566 C CA . ASP B 1 96 ? 11.875 -4.074 7.844 1 93.94 96 ASP B CA 1
ATOM 2567 C C . ASP B 1 96 ? 11.93 -4.688 9.242 1 93.94 96 ASP B C 1
ATOM 2569 O O . ASP B 1 96 ? 11.977 -3.969 10.242 1 93.94 96 ASP B O 1
ATOM 2573 N N . GLY B 1 97 ? 11.852 -5.996 9.359 1 93.25 97 GLY B N 1
ATOM 2574 C CA . GLY B 1 97 ? 12 -6.688 10.633 1 93.25 97 GLY B CA 1
ATOM 2575 C C . GLY B 1 97 ? 10.711 -6.738 11.43 1 93.25 97 GLY B C 1
ATOM 2576 O O . GLY B 1 97 ? 10.711 -7.172 12.586 1 93.25 97 GLY B O 1
ATOM 2577 N N . GLY B 1 98 ? 9.648 -6.332 10.898 1 95.12 98 GLY B N 1
ATOM 2578 C CA . GLY B 1 98 ? 8.352 -6.387 11.57 1 95.12 98 GLY B CA 1
ATOM 2579 C C . GLY B 1 98 ? 7.664 -7.727 11.414 1 95.12 98 GLY B C 1
ATOM 2580 O O . GLY B 1 98 ? 8.281 -8.711 11.008 1 95.12 98 GLY B O 1
ATOM 2581 N N . GLU B 1 99 ? 6.391 -7.742 11.773 1 97.12 99 GLU B N 1
ATOM 2582 C CA . GLU B 1 99 ? 5.582 -8.953 11.664 1 97.12 99 GLU B CA 1
ATOM 2583 C C . GLU B 1 99 ? 5.027 -9.125 10.258 1 97.12 99 GLU B C 1
ATOM 2585 O O . GLU B 1 99 ? 4.965 -8.164 9.484 1 97.12 99 GLU B O 1
ATOM 2590 N N . ARG B 1 100 ? 4.648 -10.375 9.969 1 97.75 100 ARG B N 1
ATOM 2591 C CA . ARG B 1 100 ? 3.965 -10.633 8.711 1 97.75 100 ARG B CA 1
ATOM 2592 C C . ARG B 1 100 ? 2.705 -9.789 8.578 1 97.75 100 ARG B C 1
ATOM 2594 O O . ARG B 1 100 ? 1.932 -9.664 9.531 1 97.75 100 ARG B O 1
ATOM 2601 N N . THR B 1 101 ? 2.531 -9.188 7.422 1 96 101 THR B N 1
ATOM 2602 C CA . THR B 1 101 ? 1.446 -8.234 7.223 1 96 101 THR B CA 1
ATOM 2603 C C . THR B 1 101 ? 0.183 -8.945 6.746 1 96 101 THR B C 1
ATOM 2605 O O . THR B 1 101 ? -0.902 -8.359 6.746 1 96 101 THR B O 1
ATOM 2608 N N . ALA B 1 102 ? 0.319 -10.188 6.309 1 96.81 102 ALA B N 1
ATOM 2609 C CA . ALA B 1 102 ? -0.788 -10.961 5.742 1 96.81 102 ALA B CA 1
ATOM 2610 C C . ALA B 1 102 ? -0.587 -12.453 5.965 1 96.81 102 ALA B C 1
ATOM 2612 O O . ALA B 1 102 ? 0.518 -12.898 6.289 1 96.81 102 ALA B O 1
ATOM 2613 N N . THR B 1 103 ? -1.637 -13.156 5.863 1 97.12 103 THR B N 1
ATOM 2614 C CA . THR B 1 103 ? -1.59 -14.609 5.844 1 97.12 103 THR B CA 1
ATOM 2615 C C . THR B 1 103 ? -1.506 -15.133 4.414 1 97.12 103 THR B C 1
ATOM 2617 O O . THR B 1 103 ? -2.238 -14.672 3.535 1 97.12 103 THR B O 1
ATOM 2620 N N . VAL B 1 104 ? -0.568 -16.031 4.211 1 98 104 VAL B N 1
ATOM 2621 C CA . VAL B 1 104 ? -0.407 -16.578 2.873 1 98 104 VAL B CA 1
ATOM 2622 C C . VAL B 1 104 ? -0.636 -18.094 2.912 1 98 104 VAL B C 1
ATOM 2624 O O . VAL B 1 104 ? -0.083 -18.781 3.766 1 98 104 VAL B O 1
ATOM 2627 N N . THR B 1 105 ? -1.472 -18.562 2.018 1 97.38 105 THR B N 1
ATOM 2628 C CA . THR B 1 105 ? -1.777 -19.984 1.878 1 97.38 105 THR B CA 1
ATOM 2629 C C . THR B 1 105 ? -1.535 -20.453 0.445 1 97.38 105 THR B C 1
ATOM 2631 O O . THR B 1 105 ? -1.599 -19.656 -0.492 1 97.38 105 THR B O 1
ATOM 2634 N N . ALA B 1 106 ? -1.211 -21.734 0.317 1 97.44 106 ALA B N 1
ATOM 2635 C CA . ALA B 1 106 ? -1.12 -22.312 -1.023 1 97.44 106 ALA B CA 1
ATOM 2636 C C . ALA B 1 106 ? -2.504 -22.469 -1.646 1 97.44 106 ALA B C 1
ATOM 2638 O O . ALA B 1 106 ? -3.363 -23.156 -1.09 1 97.44 106 ALA B O 1
ATOM 2639 N N . ALA B 1 107 ? -2.723 -21.828 -2.748 1 91.75 107 ALA B N 1
ATOM 2640 C CA . ALA B 1 107 ? -3.998 -21.984 -3.445 1 91.75 107 ALA B CA 1
ATOM 2641 C C . ALA B 1 107 ? -4.055 -23.297 -4.211 1 91.75 107 ALA B C 1
ATOM 2643 O O . ALA B 1 107 ? -5.141 -23.812 -4.508 1 91.75 107 ALA B O 1
ATOM 2644 N N . GLU B 1 108 ? -3.01 -23.844 -4.578 1 92.94 108 GLU B N 1
ATOM 2645 C CA . GLU B 1 108 ? -2.736 -25.125 -5.227 1 92.94 108 GLU B CA 1
ATOM 2646 C C . GLU B 1 108 ? -1.381 -25.672 -4.801 1 92.94 108 GLU B C 1
ATOM 2648 O O . GLU B 1 108 ? -0.634 -25.016 -4.074 1 92.94 108 GLU B O 1
ATOM 2653 N N . PRO B 1 109 ? -1.147 -26.969 -5.25 1 95.88 109 PRO B N 1
ATOM 2654 C CA . PRO B 1 109 ? 0.201 -27.438 -4.918 1 95.88 109 PRO B CA 1
ATOM 2655 C C . PRO B 1 109 ? 1.29 -26.469 -5.367 1 95.88 109 PRO B C 1
ATOM 2657 O O . PRO B 1 109 ? 1.301 -26.031 -6.523 1 95.88 109 PRO B O 1
ATOM 2660 N N . ALA B 1 110 ? 2.129 -26.109 -4.355 1 96.12 110 ALA B N 1
ATOM 2661 C CA . ALA B 1 110 ? 3.094 -25.062 -4.656 1 96.12 110 ALA B CA 1
ATOM 2662 C C . ALA B 1 110 ? 4.5 -25.453 -4.215 1 96.12 110 ALA B C 1
ATOM 2664 O O . ALA B 1 110 ? 4.676 -26.047 -3.152 1 96.12 110 ALA B O 1
ATOM 2665 N N . ASP B 1 111 ? 5.469 -25.203 -5.102 1 96.31 111 ASP B N 1
ATOM 2666 C CA . ASP B 1 111 ? 6.895 -25.281 -4.793 1 96.31 111 ASP B CA 1
ATOM 2667 C C . ASP B 1 111 ? 7.492 -23.875 -4.621 1 96.31 111 ASP B C 1
ATOM 2669 O O . ASP B 1 111 ? 7.496 -23.078 -5.562 1 96.31 111 ASP B O 1
ATOM 2673 N N . LEU B 1 112 ? 8 -23.656 -3.424 1 96.88 112 LEU B N 1
ATOM 2674 C CA . LEU B 1 112 ? 8.523 -22.328 -3.102 1 96.88 112 LEU B CA 1
ATOM 2675 C C . LEU B 1 112 ? 10.008 -22.391 -2.76 1 96.88 112 LEU B C 1
ATOM 2677 O O . LEU B 1 112 ? 10.469 -23.375 -2.178 1 96.88 112 LEU B O 1
ATOM 2681 N N . LEU B 1 113 ? 10.672 -21.406 -3.16 1 96.31 113 LEU B N 1
ATOM 2682 C CA . LEU B 1 113 ? 12.047 -21.203 -2.713 1 96.31 113 LEU B CA 1
ATOM 2683 C C . LEU B 1 113 ? 12.102 -20.281 -1.502 1 96.31 113 LEU B C 1
ATOM 2685 O O . LEU B 1 113 ? 11.789 -19.094 -1.612 1 96.31 113 LEU B O 1
ATOM 2689 N N . ARG B 1 114 ? 12.469 -20.812 -0.401 1 96.94 114 ARG B N 1
ATOM 2690 C CA . ARG B 1 114 ? 12.602 -20.031 0.827 1 96.94 114 ARG B CA 1
ATOM 2691 C C . ARG B 1 114 ? 14.008 -19.469 0.96 1 96.94 114 ARG B C 1
ATOM 2693 O O . ARG B 1 114 ? 14.992 -20.203 0.837 1 96.94 114 ARG B O 1
ATOM 2700 N N . ILE B 1 115 ? 14.078 -18.203 1.219 1 96.56 115 ILE B N 1
ATOM 2701 C CA . ILE B 1 115 ? 15.367 -17.531 1.389 1 96.56 115 ILE B CA 1
ATOM 2702 C C . ILE B 1 115 ? 15.375 -16.781 2.713 1 96.56 115 ILE B C 1
ATOM 2704 O O . ILE B 1 115 ? 14.594 -15.844 2.906 1 96.56 115 ILE B O 1
ATOM 2708 N N . ASP B 1 116 ? 16.281 -17.094 3.549 1 97 116 ASP B N 1
ATOM 2709 C CA . ASP B 1 116 ? 16.328 -16.531 4.895 1 97 116 ASP B CA 1
ATOM 2710 C C . ASP B 1 116 ? 16.969 -15.141 4.883 1 97 116 ASP B C 1
ATOM 2712 O O . ASP B 1 116 ? 17.922 -14.891 4.141 1 97 116 ASP B O 1
ATOM 2716 N N . ARG B 1 117 ? 16.438 -14.312 5.781 1 96.06 117 ARG B N 1
ATOM 2717 C CA . ARG B 1 117 ? 16.906 -12.938 5.922 1 96.06 117 ARG B CA 1
ATOM 2718 C C . ARG B 1 117 ? 18.406 -12.914 6.184 1 96.06 117 ARG B C 1
ATOM 2720 O O . ARG B 1 117 ? 19.125 -12.086 5.617 1 96.06 117 ARG B O 1
ATOM 2727 N N . ARG B 1 118 ? 18.969 -13.734 6.996 1 95.25 118 ARG B N 1
ATOM 2728 C CA . ARG B 1 118 ? 20.359 -13.758 7.414 1 95.25 118 ARG B CA 1
ATOM 2729 C C . ARG B 1 118 ? 21.297 -13.898 6.211 1 95.25 118 ARG B C 1
ATOM 2731 O O . ARG B 1 118 ? 22.391 -13.344 6.199 1 95.25 118 ARG B O 1
ATOM 2738 N N . ASP B 1 119 ? 20.844 -14.578 5.184 1 95.62 119 ASP B N 1
ATOM 2739 C CA . ASP B 1 119 ? 21.656 -14.82 3.996 1 95.62 119 ASP B CA 1
ATOM 2740 C C . ASP B 1 119 ? 21.328 -13.812 2.893 1 95.62 119 ASP B C 1
ATOM 2742 O O . ASP B 1 119 ? 22.219 -13.367 2.168 1 95.62 119 ASP B O 1
ATOM 2746 N N . PHE B 1 120 ? 20.094 -13.445 2.791 1 94.56 120 PHE B N 1
ATOM 2747 C CA . PHE B 1 120 ? 19.625 -12.648 1.663 1 94.56 120 PHE B CA 1
ATOM 2748 C C . PHE B 1 120 ? 20.047 -11.195 1.826 1 94.56 120 PHE B C 1
ATOM 2750 O O . PHE B 1 120 ? 20.406 -10.531 0.853 1 94.56 120 PHE B O 1
ATOM 2757 N N . LEU B 1 121 ? 19.969 -10.641 3.035 1 93.62 121 LEU B N 1
ATOM 2758 C CA . LEU B 1 121 ? 20.234 -9.219 3.238 1 93.62 121 LEU B CA 1
ATOM 2759 C C . LEU B 1 121 ? 21.641 -8.867 2.811 1 93.62 121 LEU B C 1
ATOM 2761 O O . LEU B 1 121 ? 21.844 -7.926 2.033 1 93.62 121 LEU B O 1
ATOM 2765 N N . PRO B 1 122 ? 22.703 -9.672 3.25 1 94.12 122 PRO B N 1
ATOM 2766 C CA . PRO B 1 122 ? 24.047 -9.383 2.75 1 94.12 122 PRO B CA 1
ATOM 2767 C C . PRO B 1 122 ? 24.172 -9.539 1.236 1 94.12 122 PRO B C 1
ATOM 2769 O O . PRO B 1 122 ? 24.906 -8.797 0.586 1 94.12 122 PRO B O 1
ATOM 2772 N N . PHE B 1 123 ? 23.469 -10.484 0.716 1 94.38 123 PHE B N 1
ATOM 2773 C CA . PHE B 1 123 ? 23.469 -10.719 -0.724 1 94.38 123 PHE B CA 1
ATOM 2774 C C . PHE B 1 123 ? 22.891 -9.516 -1.461 1 94.38 123 PHE B C 1
ATOM 2776 O O . PHE B 1 123 ? 23.438 -9.078 -2.473 1 94.38 123 PHE B O 1
ATOM 2783 N N . LEU B 1 124 ? 21.812 -9 -0.968 1 92.75 124 LEU B N 1
ATOM 2784 C CA . LEU B 1 124 ? 21.141 -7.828 -1.512 1 92.75 124 LEU B CA 1
ATOM 2785 C C . LEU B 1 124 ? 22.031 -6.59 -1.423 1 92.75 124 LEU B C 1
ATOM 2787 O O . LEU B 1 124 ? 22.156 -5.848 -2.396 1 92.75 124 LEU B O 1
ATOM 2791 N N . GLU B 1 125 ? 22.688 -6.418 -0.32 1 91.75 125 GLU B N 1
ATOM 2792 C CA . GLU B 1 125 ? 23.531 -5.25 -0.058 1 91.75 125 GLU B CA 1
ATOM 2793 C C . GLU B 1 125 ? 24.703 -5.191 -1.021 1 91.75 125 GLU B C 1
ATOM 2795 O O . GLU B 1 125 ? 25.219 -4.109 -1.316 1 91.75 125 GLU B O 1
ATOM 2800 N N . ALA B 1 126 ? 25.062 -6.305 -1.502 1 92.12 126 ALA B N 1
ATOM 2801 C CA . ALA B 1 126 ? 26.234 -6.375 -2.385 1 92.12 126 ALA B CA 1
ATOM 2802 C C . ALA B 1 126 ? 25.828 -6.148 -3.84 1 92.12 126 ALA B C 1
ATOM 2804 O O . ALA B 1 126 ? 26.688 -6.062 -4.719 1 92.12 126 ALA B O 1
ATOM 2805 N N . ARG B 1 127 ? 24.594 -5.961 -4.055 1 92.94 127 ARG B N 1
ATOM 2806 C CA . ARG B 1 127 ? 24.109 -5.914 -5.434 1 92.94 127 ARG B CA 1
ATOM 2807 C C . ARG B 1 127 ? 23.062 -4.824 -5.617 1 92.94 127 ARG B C 1
ATOM 2809 O O . ARG B 1 127 ? 21.859 -5.098 -5.547 1 92.94 127 ARG B O 1
ATOM 2816 N N . PRO B 1 128 ? 23.484 -3.693 -6.012 1 89.56 128 PRO B N 1
ATOM 2817 C CA . PRO B 1 128 ? 22.562 -2.551 -6.121 1 89.56 128 PRO B CA 1
ATOM 2818 C C . PRO B 1 128 ? 21.453 -2.775 -7.145 1 89.56 128 PRO B C 1
ATOM 2820 O O . PRO B 1 128 ? 20.328 -2.32 -6.949 1 89.56 128 PRO B O 1
ATOM 2823 N N . ASN B 1 129 ? 21.781 -3.426 -8.164 1 89.44 129 ASN B N 1
ATOM 2824 C CA . ASN B 1 129 ? 20.766 -3.684 -9.188 1 89.44 129 ASN B CA 1
ATOM 2825 C C . ASN B 1 129 ? 19.641 -4.555 -8.641 1 89.44 129 ASN B C 1
ATOM 2827 O O . ASN B 1 129 ? 18.469 -4.367 -9.008 1 89.44 129 ASN B O 1
ATOM 2831 N N . LEU B 1 130 ? 20 -5.457 -7.812 1 93.25 130 LEU B N 1
ATOM 2832 C CA . LEU B 1 130 ? 19 -6.297 -7.176 1 93.25 130 LEU B CA 1
ATOM 2833 C C . LEU B 1 130 ? 18.141 -5.488 -6.199 1 93.25 130 LEU B C 1
ATOM 2835 O O . LEU B 1 130 ? 16.938 -5.715 -6.082 1 93.25 130 LEU B O 1
ATOM 2839 N N . CYS B 1 131 ? 18.766 -4.539 -5.559 1 94.38 131 CYS B N 1
ATOM 2840 C CA . CYS B 1 131 ? 18.047 -3.641 -4.664 1 94.38 131 CYS B CA 1
ATOM 2841 C C . CYS B 1 131 ? 17 -2.842 -5.422 1 94.38 131 CYS B C 1
ATOM 2843 O O . CYS B 1 131 ? 15.844 -2.76 -4.988 1 94.38 131 CYS B O 1
ATOM 2845 N N . ILE B 1 132 ? 17.391 -2.369 -6.473 1 92.5 132 ILE B N 1
ATOM 2846 C CA . ILE B 1 132 ? 16.484 -1.553 -7.281 1 92.5 132 ILE B CA 1
ATOM 2847 C C . ILE B 1 132 ? 15.328 -2.408 -7.781 1 92.5 132 ILE B C 1
ATOM 2849 O O . ILE B 1 132 ? 14.172 -1.967 -7.777 1 92.5 132 ILE B O 1
ATOM 2853 N N . ARG B 1 133 ? 15.594 -3.566 -8.164 1 93.19 133 ARG B N 1
ATOM 2854 C CA . ARG B 1 133 ? 14.539 -4.465 -8.633 1 93.19 133 ARG B CA 1
ATOM 2855 C C . ARG B 1 133 ? 13.555 -4.777 -7.52 1 93.19 133 ARG B C 1
ATOM 2857 O O . ARG B 1 133 ? 12.344 -4.805 -7.742 1 93.19 133 ARG B O 1
ATOM 2864 N N . LEU B 1 134 ? 14.078 -5.059 -6.367 1 95.56 134 LEU B N 1
ATOM 2865 C CA . LEU B 1 134 ? 13.203 -5.34 -5.238 1 95.56 134 LEU B CA 1
ATOM 2866 C C . LEU B 1 134 ? 12.359 -4.117 -4.887 1 95.56 134 LEU B C 1
ATOM 2868 O O . LEU B 1 134 ? 11.188 -4.246 -4.527 1 95.56 134 LEU B O 1
ATOM 2872 N N . MET B 1 135 ? 12.906 -2.965 -4.996 1 96.06 135 MET B N 1
ATOM 2873 C CA . MET B 1 135 ? 12.148 -1.736 -4.781 1 96.06 135 MET B CA 1
ATOM 2874 C C . MET B 1 135 ? 11.016 -1.61 -5.797 1 96.06 135 MET B C 1
ATOM 2876 O O . MET B 1 135 ? 9.914 -1.174 -5.461 1 96.06 135 MET B O 1
ATOM 2880 N N . THR B 1 136 ? 11.32 -1.984 -6.988 1 94.44 136 THR B N 1
ATOM 2881 C CA . THR B 1 136 ? 10.289 -1.945 -8.016 1 94.44 136 THR B CA 1
ATOM 2882 C C . THR B 1 136 ? 9.148 -2.904 -7.68 1 94.44 136 THR B C 1
ATOM 2884 O O . THR B 1 136 ? 7.98 -2.592 -7.902 1 94.44 136 THR B O 1
ATOM 2887 N N . VAL B 1 137 ? 9.469 -4.02 -7.148 1 94.38 137 VAL B N 1
ATOM 2888 C CA . VAL B 1 137 ? 8.453 -4.965 -6.688 1 94.38 137 VAL B CA 1
ATOM 2889 C C . VAL B 1 137 ? 7.602 -4.316 -5.602 1 94.38 137 VAL B C 1
ATOM 2891 O O . VAL B 1 137 ? 6.371 -4.41 -5.633 1 94.38 137 VAL B O 1
ATOM 2894 N N . LEU B 1 138 ? 8.242 -3.666 -4.672 1 96.88 138 LEU B N 1
ATOM 2895 C CA . LEU B 1 138 ? 7.531 -2.982 -3.598 1 96.88 138 LEU B CA 1
ATOM 2896 C C . LEU B 1 138 ? 6.641 -1.878 -4.156 1 96.88 138 LEU B C 1
ATOM 2898 O O . LEU B 1 138 ? 5.512 -1.69 -3.691 1 96.88 138 LEU B O 1
ATOM 2902 N N . CYS B 1 139 ? 7.148 -1.17 -5.117 1 96.94 139 CYS B N 1
ATOM 2903 C CA . CYS B 1 139 ? 6.367 -0.114 -5.75 1 96.94 139 CYS B CA 1
ATOM 2904 C C . CYS B 1 139 ? 5.129 -0.685 -6.434 1 96.94 139 CYS B C 1
ATOM 2906 O O . CYS B 1 139 ? 4.043 -0.106 -6.344 1 96.94 139 CYS B O 1
ATOM 2908 N N . GLU B 1 140 ? 5.293 -1.751 -7.09 1 94.75 140 GLU B N 1
ATOM 2909 C CA . GLU B 1 140 ? 4.16 -2.408 -7.73 1 94.75 140 GLU B CA 1
ATOM 2910 C C . GLU B 1 140 ? 3.102 -2.811 -6.711 1 94.75 140 GLU B C 1
ATOM 2912 O O . GLU B 1 140 ? 1.903 -2.658 -6.957 1 94.75 140 GLU B O 1
ATOM 2917 N N . ARG B 1 141 ? 3.551 -3.303 -5.625 1 95.44 141 ARG B N 1
ATOM 2918 C CA . ARG B 1 141 ? 2.629 -3.67 -4.555 1 95.44 141 ARG B CA 1
ATOM 2919 C C . ARG B 1 141 ? 1.911 -2.443 -4.004 1 95.44 141 ARG B C 1
ATOM 2921 O O . ARG B 1 141 ? 0.713 -2.494 -3.719 1 95.44 141 ARG B O 1
ATOM 2928 N N . LEU B 1 142 ? 2.631 -1.416 -3.852 1 96.81 142 LEU B N 1
ATOM 2929 C CA . LEU B 1 142 ? 2.033 -0.175 -3.373 1 96.81 142 LEU B CA 1
ATOM 2930 C C . LEU B 1 142 ? 0.982 0.334 -4.352 1 96.81 142 LEU B C 1
ATOM 2932 O O . LEU B 1 142 ? -0.088 0.79 -3.941 1 96.81 142 LEU B O 1
ATOM 2936 N N . ARG B 1 143 ? 1.275 0.3 -5.598 1 95.88 143 ARG B N 1
ATOM 2937 C CA . ARG B 1 143 ? 0.297 0.703 -6.602 1 95.88 143 ARG B CA 1
ATOM 2938 C C . ARG B 1 143 ? -0.952 -0.169 -6.531 1 95.88 143 ARG B C 1
ATOM 2940 O O . ARG B 1 143 ? -2.072 0.335 -6.629 1 95.88 143 ARG B O 1
ATOM 2947 N N . TRP B 1 144 ? -0.763 -1.399 -6.359 1 93.06 144 TRP B N 1
ATOM 2948 C CA . TRP B 1 144 ? -1.872 -2.342 -6.258 1 93.06 144 TRP B CA 1
ATOM 2949 C C . TRP B 1 144 ? -2.729 -2.045 -5.031 1 93.06 144 TRP B C 1
ATOM 2951 O O . TRP B 1 144 ? -3.951 -1.934 -5.133 1 93.06 144 TRP B O 1
ATOM 2961 N N . THR B 1 145 ? -2.131 -1.938 -3.906 1 94.44 145 THR B N 1
ATOM 2962 C CA . THR B 1 145 ? -2.863 -1.69 -2.67 1 94.44 145 THR B CA 1
ATOM 2963 C C . THR B 1 145 ? -3.557 -0.332 -2.715 1 94.44 145 THR B C 1
ATOM 2965 O O . THR B 1 145 ? -4.656 -0.172 -2.18 1 94.44 145 THR B O 1
ATOM 2968 N N . SER B 1 146 ? -2.914 0.65 -3.307 1 94.25 146 SER B N 1
ATOM 2969 C CA . SER B 1 146 ? -3.545 1.954 -3.488 1 94.25 146 SER B CA 1
ATOM 2970 C C . SER B 1 146 ? -4.809 1.846 -4.336 1 94.25 146 SER B C 1
ATOM 2972 O O . SER B 1 146 ? -5.824 2.475 -4.027 1 94.25 146 SER B O 1
ATOM 2974 N N . ALA B 1 147 ? -4.711 1.069 -5.348 1 92.38 147 ALA B N 1
ATOM 2975 C CA . ALA B 1 147 ? -5.879 0.854 -6.203 1 92.38 147 ALA B CA 1
ATOM 2976 C C . ALA B 1 147 ? -7.016 0.202 -5.422 1 92.38 147 ALA B C 1
ATOM 2978 O O . ALA B 1 147 ? -8.188 0.535 -5.625 1 92.38 147 ALA B O 1
ATOM 2979 N N . ILE B 1 148 ? -6.727 -0.73 -4.57 1 92.75 148 ILE B N 1
ATOM 2980 C CA . ILE B 1 148 ? -7.738 -1.386 -3.75 1 92.75 148 ILE B CA 1
ATOM 2981 C C . ILE B 1 148 ? -8.406 -0.36 -2.84 1 92.75 148 ILE B C 1
ATOM 2983 O O . ILE B 1 148 ? -9.633 -0.358 -2.691 1 92.75 148 ILE B O 1
ATOM 2987 N N . ILE B 1 149 ? -7.621 0.479 -2.217 1 93.62 149 ILE B N 1
ATOM 2988 C CA . ILE B 1 149 ? -8.164 1.525 -1.36 1 93.62 149 ILE B CA 1
ATOM 2989 C C . ILE B 1 149 ? -9.156 2.377 -2.152 1 93.62 149 ILE B C 1
ATOM 2991 O O . ILE B 1 149 ? -10.289 2.596 -1.711 1 93.62 149 ILE B O 1
ATOM 2995 N N . GLU B 1 150 ? -8.75 2.797 -3.264 1 92.94 150 GLU B N 1
ATOM 2996 C CA . GLU B 1 150 ? -9.609 3.643 -4.086 1 92.94 150 GLU B CA 1
ATOM 2997 C C . GLU B 1 150 ? -10.906 2.932 -4.441 1 92.94 150 GLU B C 1
ATOM 2999 O O . GLU B 1 150 ? -11.992 3.506 -4.309 1 92.94 150 GLU B O 1
ATOM 3004 N N . ASP B 1 151 ? -10.781 1.741 -4.887 1 92.38 151 ASP B N 1
ATOM 3005 C CA . ASP B 1 151 ? -11.969 0.984 -5.254 1 92.38 151 ASP B CA 1
ATOM 3006 C C . ASP B 1 151 ? -12.938 0.864 -4.078 1 92.38 151 ASP B C 1
ATOM 3008 O O . ASP B 1 151 ? -14.141 1.068 -4.23 1 92.38 151 ASP B O 1
ATOM 3012 N N . THR B 1 152 ? -12.391 0.512 -2.982 1 90.56 152 THR B N 1
ATOM 3013 C CA . THR B 1 152 ? -13.203 0.251 -1.797 1 90.56 152 THR B CA 1
ATOM 3014 C C . THR B 1 152 ? -13.875 1.531 -1.309 1 90.56 152 THR B C 1
ATOM 3016 O O . THR B 1 152 ? -15.016 1.5 -0.836 1 90.56 152 THR B O 1
ATOM 3019 N N . VAL B 1 153 ? -13.227 2.623 -1.469 1 90.12 153 VAL B N 1
ATOM 3020 C CA . VAL B 1 153 ? -13.711 3.885 -0.921 1 90.12 153 VAL B CA 1
ATOM 3021 C C . VAL B 1 153 ? -14.648 4.555 -1.921 1 90.12 153 VAL B C 1
ATOM 3023 O O . VAL B 1 153 ? -15.648 5.156 -1.531 1 90.12 153 VAL B O 1
ATOM 3026 N N . PHE B 1 154 ? -14.414 4.426 -3.178 1 90.81 154 PHE B N 1
ATOM 3027 C CA . PHE B 1 154 ? -15.07 5.305 -4.137 1 90.81 154 PHE B CA 1
ATOM 3028 C C . PHE B 1 154 ? -16.125 4.547 -4.926 1 90.81 154 PHE B C 1
ATOM 3030 O O . PHE B 1 154 ? -16.984 5.156 -5.578 1 90.81 154 PHE B O 1
ATOM 3037 N N . LEU B 1 155 ? -16.047 3.287 -4.941 1 91.31 155 LEU B N 1
ATOM 3038 C CA . LEU B 1 155 ? -16.953 2.52 -5.789 1 91.31 155 LEU B CA 1
ATOM 3039 C C . LEU B 1 155 ? -17.891 1.658 -4.945 1 91.31 155 LEU B C 1
ATOM 3041 O O . LEU B 1 155 ? -17.516 1.196 -3.869 1 91.31 155 LEU B O 1
ATOM 3045 N N . ASN B 1 156 ? -19.062 1.467 -5.484 1 91.38 156 ASN B N 1
ATOM 3046 C CA . ASN B 1 156 ? -19.938 0.476 -4.883 1 91.38 156 ASN B CA 1
ATOM 3047 C C . ASN B 1 156 ? -19.594 -0.938 -5.336 1 91.38 156 ASN B C 1
ATOM 3049 O O . ASN B 1 156 ? -18.703 -1.126 -6.168 1 91.38 156 ASN B O 1
ATOM 3053 N N . VAL B 1 157 ? -20.312 -1.92 -4.852 1 92.94 157 VAL B N 1
ATOM 3054 C CA . VAL B 1 157 ? -19.922 -3.318 -5.004 1 92.94 157 VAL B CA 1
ATOM 3055 C C . VAL B 1 157 ? -20.016 -3.721 -6.477 1 92.94 157 VAL B C 1
ATOM 3057 O O . VAL B 1 157 ? -19.094 -4.328 -7.02 1 92.94 157 VAL B O 1
ATOM 3060 N N . PRO B 1 158 ? -21.078 -3.367 -7.219 1 95.31 158 PRO B N 1
ATOM 3061 C CA . PRO B 1 158 ? -21.141 -3.766 -8.625 1 95.31 158 PRO B CA 1
ATOM 3062 C C . PRO B 1 158 ? -19.969 -3.223 -9.453 1 95.31 158 PRO B C 1
ATOM 3064 O O . PRO B 1 158 ? -19.422 -3.936 -10.289 1 95.31 158 PRO B O 1
ATOM 3067 N N . ARG B 1 159 ? -19.609 -2.047 -9.188 1 95.06 159 ARG B N 1
ATOM 3068 C CA . ARG B 1 159 ? -18.516 -1.443 -9.93 1 95.06 159 ARG B CA 1
ATOM 3069 C C . ARG B 1 159 ? -17.188 -2.111 -9.586 1 95.06 159 ARG B C 1
ATOM 3071 O O . ARG B 1 159 ? -16.359 -2.359 -10.461 1 95.06 159 ARG B O 1
ATOM 3078 N N . ARG B 1 160 ? -16.984 -2.352 -8.312 1 94.56 160 ARG B N 1
ATOM 3079 C CA . ARG B 1 160 ? -15.773 -3.039 -7.875 1 94.56 160 ARG B CA 1
ATOM 3080 C C . ARG B 1 160 ? -15.695 -4.438 -8.477 1 94.56 160 ARG B C 1
ATOM 3082 O O . ARG B 1 160 ? -14.617 -4.883 -8.883 1 94.56 160 ARG B O 1
ATOM 3089 N N . LEU B 1 161 ? -16.828 -5.133 -8.469 1 96 161 LEU B N 1
ATOM 3090 C CA . LEU B 1 161 ? -16.875 -6.484 -9.023 1 96 161 LEU B CA 1
ATOM 3091 C C . LEU B 1 161 ? -16.547 -6.473 -10.516 1 96 161 LEU B C 1
ATOM 3093 O O . LEU B 1 161 ? -15.789 -7.316 -10.992 1 96 161 LEU B O 1
ATOM 3097 N N . ALA B 1 162 ? -17.094 -5.562 -11.203 1 96 162 ALA B N 1
ATOM 3098 C CA . ALA B 1 162 ? -16.797 -5.414 -12.625 1 96 162 ALA B CA 1
ATOM 3099 C C . ALA B 1 162 ? -15.305 -5.219 -12.852 1 96 162 ALA B C 1
ATOM 3101 O O . ALA B 1 162 ? -14.719 -5.855 -13.727 1 96 162 ALA B O 1
ATOM 3102 N N . LYS B 1 163 ? -14.734 -4.375 -12.078 1 94.12 163 LYS B N 1
ATOM 3103 C CA . LYS B 1 163 ? -13.305 -4.098 -12.203 1 94.12 163 LYS B CA 1
ATOM 3104 C C . LYS B 1 163 ? -12.477 -5.352 -11.938 1 94.12 163 LYS B C 1
ATOM 3106 O O . LYS B 1 163 ? -11.508 -5.625 -12.648 1 94.12 163 LYS B O 1
ATOM 3111 N N . ARG B 1 164 ? -12.836 -6.027 -10.875 1 92.38 164 ARG B N 1
ATOM 3112 C CA . ARG B 1 164 ? -12.109 -7.242 -10.523 1 92.38 164 ARG B CA 1
ATOM 3113 C C . ARG B 1 164 ? -12.219 -8.281 -11.633 1 92.38 164 ARG B C 1
ATOM 3115 O O . ARG B 1 164 ? -11.227 -8.938 -11.977 1 92.38 164 ARG B O 1
ATOM 3122 N N . ILE B 1 165 ? -13.344 -8.477 -12.188 1 93.88 165 ILE B N 1
ATOM 3123 C CA . ILE B 1 165 ? -13.555 -9.43 -13.273 1 93.88 165 ILE B CA 1
ATOM 3124 C C . ILE B 1 165 ? -12.711 -9.039 -14.484 1 93.88 165 ILE B C 1
ATOM 3126 O O . ILE B 1 165 ? -12.07 -9.898 -15.102 1 93.88 165 ILE B O 1
ATOM 3130 N N . LEU B 1 166 ? -12.656 -7.773 -14.758 1 93.38 166 LEU B N 1
ATOM 3131 C CA . LEU B 1 166 ? -11.867 -7.285 -15.883 1 93.38 166 LEU B CA 1
ATOM 3132 C C . LEU B 1 166 ? -10.383 -7.551 -15.664 1 93.38 166 LEU B C 1
ATOM 3134 O O . LEU B 1 166 ? -9.672 -7.934 -16.594 1 93.38 166 LEU B O 1
ATOM 3138 N N . MET B 1 167 ? -9.992 -7.316 -14.492 1 88.69 167 MET B N 1
ATOM 3139 C CA . MET B 1 167 ? -8.594 -7.578 -14.148 1 88.69 167 MET B CA 1
ATOM 3140 C C . MET B 1 167 ? -8.25 -9.055 -14.352 1 88.69 167 MET B C 1
ATOM 3142 O O . MET B 1 167 ? -7.211 -9.383 -14.922 1 88.69 167 MET B O 1
ATOM 3146 N N . LEU B 1 168 ? -9.094 -9.898 -13.93 1 88.19 168 LEU B N 1
ATOM 3147 C CA . LEU B 1 168 ? -8.883 -11.328 -14.094 1 88.19 168 LEU B CA 1
ATOM 3148 C C . LEU B 1 168 ? -8.891 -11.719 -15.57 1 88.19 168 LEU B C 1
ATOM 3150 O O . LEU B 1 168 ? -8.07 -12.531 -16 1 88.19 168 LEU B O 1
ATOM 3154 N N . ALA B 1 169 ? -9.773 -11.133 -16.266 1 91.19 169 ALA B N 1
ATOM 3155 C CA . ALA B 1 169 ? -9.867 -11.391 -17.703 1 91.19 169 ALA B CA 1
ATOM 3156 C C . ALA B 1 169 ? -8.578 -10.984 -18.406 1 91.19 169 ALA B C 1
ATOM 3158 O O . ALA B 1 169 ? -8.125 -11.672 -19.328 1 91.19 169 ALA B O 1
ATOM 3159 N N . GLN B 1 170 ? -8.016 -9.898 -18 1 87.44 170 GLN B N 1
ATOM 3160 C CA . GLN B 1 170 ? -6.801 -9.383 -18.625 1 87.44 170 GLN B CA 1
ATOM 3161 C C . GLN B 1 170 ? -5.594 -10.25 -18.266 1 87.44 170 GLN B C 1
ATOM 3163 O O . GLN B 1 170 ? -4.75 -10.531 -19.109 1 87.44 170 GLN B O 1
ATOM 3168 N N . SER B 1 171 ? -5.555 -10.664 -17.094 1 82.06 171 SER B N 1
ATOM 3169 C CA . SER B 1 171 ? -4.375 -11.359 -16.594 1 82.06 171 SER B CA 1
ATOM 3170 C C . SER B 1 171 ? -4.434 -12.852 -16.922 1 82.06 171 SER B C 1
ATOM 3172 O O . SER B 1 171 ? -3.398 -13.484 -17.141 1 82.06 171 SER B O 1
ATOM 3174 N N . GLU B 1 172 ? -5.59 -13.367 -16.953 1 85.62 172 GLU B N 1
ATOM 3175 C CA . GLU B 1 172 ? -5.719 -14.82 -17.078 1 85.62 172 GLU B CA 1
ATOM 3176 C C . GLU B 1 172 ? -6.746 -15.188 -18.156 1 85.62 172 GLU B C 1
ATOM 3178 O O . GLU B 1 172 ? -7.281 -16.297 -18.141 1 85.62 172 GLU B O 1
ATOM 3183 N N . GLY B 1 173 ? -7.047 -14.273 -18.891 1 90.5 173 GLY B N 1
ATOM 3184 C CA . GLY B 1 173 ? -8.094 -14.508 -19.875 1 90.5 173 GLY B CA 1
ATOM 3185 C C . GLY B 1 173 ? -7.59 -15.219 -21.125 1 90.5 173 GLY B C 1
ATOM 3186 O O . GLY B 1 173 ? -6.434 -15.047 -21.516 1 90.5 173 GLY B O 1
ATOM 3187 N N . ARG B 1 174 ? -8.461 -16 -21.703 1 91.88 174 ARG B N 1
ATOM 3188 C CA . ARG B 1 174 ? -8.273 -16.625 -23 1 91.88 174 ARG B CA 1
ATOM 3189 C C . ARG B 1 174 ? -9.414 -16.281 -23.953 1 91.88 174 ARG B C 1
ATOM 3191 O O . ARG B 1 174 ? -10.586 -16.391 -23.578 1 91.88 174 ARG B O 1
ATOM 3198 N N . GLN B 1 175 ? -8.992 -15.883 -25.078 1 93.31 175 GLN B N 1
ATOM 3199 C CA . GLN B 1 175 ? -10.008 -15.539 -26.062 1 93.31 175 GLN B CA 1
ATOM 3200 C C . GLN B 1 175 ? -10.734 -16.781 -26.562 1 93.31 175 GLN B C 1
ATOM 3202 O O . GLN B 1 175 ? -10.102 -17.797 -26.891 1 93.31 175 GLN B O 1
ATOM 3207 N N . THR B 1 176 ? -12.039 -16.672 -26.625 1 92.31 176 THR B N 1
ATOM 3208 C CA . THR B 1 176 ? -12.898 -17.703 -27.172 1 92.31 176 THR B CA 1
ATOM 3209 C C . THR B 1 176 ? -13.953 -17.094 -28.094 1 92.31 176 THR B C 1
ATOM 3211 O O . THR B 1 176 ? -14.125 -15.875 -28.125 1 92.31 176 THR B O 1
ATOM 3214 N N . PRO B 1 177 ? -14.609 -17.906 -28.844 1 91.5 177 PRO B N 1
ATOM 3215 C CA . PRO B 1 177 ? -15.664 -17.375 -29.719 1 91.5 177 PRO B CA 1
ATOM 3216 C C . PRO B 1 177 ? -16.766 -16.672 -28.938 1 91.5 177 PRO B C 1
ATOM 3218 O O . PRO B 1 177 ? -17.406 -15.75 -29.453 1 91.5 177 PRO B O 1
ATOM 3221 N N . ASP B 1 178 ? -16.984 -17.031 -27.703 1 91.19 178 ASP B N 1
ATOM 3222 C CA . ASP B 1 178 ? -18.062 -16.484 -26.891 1 91.19 178 ASP B CA 1
ATOM 3223 C C . ASP B 1 178 ? -17.578 -15.32 -26.031 1 91.19 178 ASP B C 1
ATOM 3225 O O . ASP B 1 178 ? -18.344 -14.75 -25.25 1 91.19 178 ASP B O 1
ATOM 3229 N N . GLY B 1 179 ? -16.297 -15.055 -26.094 1 94.44 179 GLY B N 1
ATOM 3230 C CA . GLY B 1 179 ? -15.719 -14 -25.281 1 94.44 179 GLY B CA 1
ATOM 3231 C C . GLY B 1 179 ? -14.414 -14.391 -24.609 1 94.44 179 GLY B C 1
ATOM 3232 O O . GLY B 1 179 ? -13.664 -15.211 -25.156 1 94.44 179 GLY B O 1
ATOM 3233 N N . ILE B 1 180 ? -14.18 -13.727 -23.469 1 96.06 180 ILE B N 1
ATOM 3234 C CA . ILE B 1 180 ? -12.938 -14.008 -22.766 1 96.06 180 ILE B CA 1
ATOM 3235 C C . ILE B 1 180 ? -13.211 -14.953 -21.594 1 96.06 180 ILE B C 1
ATOM 3237 O O . ILE B 1 180 ? -13.945 -14.609 -20.672 1 96.06 180 ILE B O 1
ATOM 3241 N N . ARG B 1 181 ? -12.602 -16.109 -21.641 1 94.62 181 ARG B N 1
ATOM 3242 C CA . ARG B 1 181 ? -12.711 -17.062 -20.547 1 94.62 181 ARG B CA 1
ATOM 3243 C C . ARG B 1 181 ? -11.586 -16.891 -19.531 1 94.62 181 ARG B C 1
ATOM 3245 O O . ARG B 1 181 ? -10.414 -16.875 -19.891 1 94.62 181 ARG B O 1
ATOM 3252 N N . ILE B 1 182 ? -11.945 -16.703 -18.297 1 91.25 182 ILE B N 1
ATOM 3253 C CA . ILE B 1 182 ? -10.93 -16.656 -17.25 1 91.25 182 ILE B CA 1
ATOM 3254 C C . ILE B 1 182 ? -10.406 -18.062 -16.969 1 91.25 182 ILE B C 1
ATOM 3256 O O . ILE B 1 182 ? -11.18 -18.969 -16.656 1 91.25 182 ILE B O 1
ATOM 3260 N N . ALA B 1 183 ? -9.156 -18.172 -17.031 1 83.06 183 ALA B N 1
ATOM 3261 C CA . ALA B 1 183 ? -8.5 -19.484 -17.078 1 83.06 183 ALA B CA 1
ATOM 3262 C C . ALA B 1 183 ? -8.547 -20.156 -15.703 1 83.06 183 ALA B C 1
ATOM 3264 O O . ALA B 1 183 ? -8.445 -21.391 -15.609 1 83.06 183 ALA B O 1
ATOM 3265 N N . THR B 1 184 ? -8.664 -19.469 -14.742 1 78.56 184 THR B N 1
ATOM 3266 C CA . THR B 1 184 ? -8.695 -20.016 -13.398 1 78.56 184 THR B CA 1
ATOM 3267 C C . THR B 1 184 ? -10.125 -20.062 -12.859 1 78.56 184 THR B C 1
ATOM 3269 O O . THR B 1 184 ? -10.961 -19.25 -13.25 1 78.56 184 THR B O 1
ATOM 3272 N N . PHE B 1 185 ? -10.359 -21.156 -12.07 1 79.62 185 PHE B N 1
ATOM 3273 C CA . PHE B 1 185 ? -11.641 -21.219 -11.383 1 79.62 185 PHE B CA 1
ATOM 3274 C C . PHE B 1 185 ? -11.766 -20.109 -10.352 1 79.62 185 PHE B C 1
ATOM 3276 O O . PHE B 1 185 ? -10.922 -19.984 -9.461 1 79.62 185 PHE B O 1
ATOM 3283 N N . VAL B 1 186 ? -12.742 -19.266 -10.703 1 82.31 186 VAL B N 1
ATOM 3284 C CA . VAL B 1 186 ? -12.984 -18.188 -9.75 1 82.31 186 VAL B CA 1
ATOM 3285 C C . VAL B 1 186 ? -14.367 -18.359 -9.125 1 82.31 186 VAL B C 1
ATOM 3287 O O . VAL B 1 186 ? -15.391 -18.094 -9.766 1 82.31 186 VAL B O 1
ATOM 3290 N N . SER B 1 187 ? -14.391 -18.797 -7.895 1 84.94 187 SER B N 1
ATOM 3291 C CA . SER B 1 187 ? -15.656 -19.016 -7.203 1 84.94 187 SER B CA 1
ATOM 3292 C C . SER B 1 187 ? -16.266 -17.688 -6.758 1 84.94 187 SER B C 1
ATOM 3294 O O . SER B 1 187 ? -15.578 -16.672 -6.699 1 84.94 187 SER B O 1
ATOM 3296 N N . GLN B 1 188 ? -17.578 -17.703 -6.5 1 89.19 188 GLN B N 1
ATOM 3297 C CA . GLN B 1 188 ? -18.266 -16.547 -5.945 1 89.19 188 GLN B CA 1
ATOM 3298 C C . GLN B 1 188 ? -17.688 -16.172 -4.582 1 89.19 188 GLN B C 1
ATOM 3300 O O . GLN B 1 188 ? -17.594 -14.984 -4.242 1 89.19 188 GLN B O 1
ATOM 3305 N N . ASP B 1 189 ? -17.297 -17.188 -3.961 1 89.44 189 ASP B N 1
ATOM 3306 C CA . ASP B 1 189 ? -16.688 -16.953 -2.654 1 89.44 189 ASP B CA 1
ATOM 3307 C C . ASP B 1 189 ? -15.344 -16.234 -2.791 1 89.44 189 ASP B C 1
ATOM 3309 O O . ASP B 1 189 ? -15.047 -15.312 -2.023 1 89.44 189 ASP B O 1
ATOM 3313 N N . ALA B 1 190 ? -14.594 -16.656 -3.73 1 86.62 190 ALA B N 1
ATOM 3314 C CA . ALA B 1 190 ? -13.305 -16.016 -3.969 1 86.62 190 ALA B CA 1
ATOM 3315 C C . ALA B 1 190 ? -13.484 -14.547 -4.348 1 86.62 190 ALA B C 1
ATOM 3317 O O . ALA B 1 190 ? -12.781 -13.68 -3.834 1 86.62 190 ALA B O 1
ATOM 3318 N N . LEU B 1 191 ? -14.445 -14.305 -5.176 1 92 191 LEU B N 1
ATOM 3319 C CA . LEU B 1 191 ? -14.734 -12.938 -5.578 1 92 191 LEU B CA 1
ATOM 3320 C C . LEU B 1 191 ? -15.195 -12.109 -4.383 1 92 191 LEU B C 1
ATOM 3322 O O . LEU B 1 191 ? -14.789 -10.953 -4.227 1 92 191 LEU B O 1
ATOM 3326 N N . ALA B 1 192 ? -16.047 -12.703 -3.576 1 93.06 192 ALA B N 1
ATOM 3327 C CA . ALA B 1 192 ? -16.531 -12.031 -2.365 1 93.06 192 ALA B CA 1
ATOM 3328 C C . ALA B 1 192 ? -15.359 -11.672 -1.448 1 93.06 192 ALA B C 1
ATOM 3330 O O . ALA B 1 192 ? -15.289 -10.555 -0.941 1 93.06 192 ALA B O 1
ATOM 3331 N N . LYS B 1 193 ? -14.445 -12.555 -1.311 1 90.62 193 LYS B N 1
ATOM 3332 C CA . LYS B 1 193 ? -13.273 -12.328 -0.465 1 90.62 193 LYS B CA 1
ATOM 3333 C C . LYS B 1 193 ? -12.375 -11.242 -1.048 1 90.62 193 LYS B C 1
ATOM 3335 O O . LYS B 1 193 ? -11.773 -10.461 -0.305 1 90.62 193 LYS B O 1
ATOM 3340 N N . MET B 1 194 ? -12.289 -11.195 -2.311 1 89.69 194 MET B N 1
ATOM 3341 C CA . MET B 1 194 ? -11.469 -10.18 -2.967 1 89.69 194 MET B CA 1
ATOM 3342 C C . MET B 1 194 ? -12.039 -8.789 -2.734 1 89.69 194 MET B C 1
ATOM 3344 O O . MET B 1 194 ? -11.297 -7.809 -2.684 1 89.69 194 MET B O 1
ATOM 3348 N N . LEU B 1 195 ? -13.312 -8.75 -2.582 1 90.81 195 LEU B N 1
ATOM 3349 C CA . LEU B 1 195 ? -13.984 -7.461 -2.436 1 90.81 195 LEU B CA 1
ATOM 3350 C C . LEU B 1 195 ? -14.25 -7.152 -0.966 1 90.81 195 LEU B C 1
ATOM 3352 O O . LEU B 1 195 ? -14.625 -6.027 -0.622 1 90.81 195 LEU B O 1
ATOM 3356 N N . GLY B 1 196 ? -14.055 -8.164 -0.151 1 87.06 196 GLY B N 1
ATOM 3357 C CA . GLY B 1 196 ? -14.352 -7.984 1.262 1 87.06 196 GLY B CA 1
ATOM 3358 C C . GLY B 1 196 ? -15.828 -7.801 1.547 1 87.06 196 GLY B C 1
ATOM 3359 O O . GLY B 1 196 ? -16.203 -6.973 2.379 1 87.06 196 GLY B O 1
ATOM 3360 N N . VAL B 1 197 ? -16.641 -8.414 0.817 1 89.56 197 VAL B N 1
ATOM 3361 C CA . VAL B 1 197 ? -18.078 -8.352 1.004 1 89.56 197 VAL B CA 1
ATOM 3362 C C . VAL B 1 197 ? -18.656 -9.766 1.106 1 89.56 197 VAL B C 1
ATOM 3364 O O . VAL B 1 197 ? -17.906 -10.75 0.996 1 89.56 197 VAL B O 1
ATOM 3367 N N . SER B 1 198 ? -19.953 -9.797 1.414 1 90 198 SER B N 1
ATOM 3368 C CA . SER B 1 198 ? -20.578 -11.109 1.573 1 90 198 SER B CA 1
ATOM 3369 C C . SER B 1 198 ? -20.781 -11.789 0.224 1 90 198 SER B C 1
ATOM 3371 O O . SER B 1 198 ? -20.938 -11.117 -0.799 1 90 198 SER B O 1
ATOM 3373 N N . ARG B 1 199 ? -20.797 -13.109 0.258 1 91.75 199 ARG B N 1
ATOM 3374 C CA . ARG B 1 199 ? -21.062 -13.914 -0.928 1 91.75 199 ARG B CA 1
ATOM 3375 C C . ARG B 1 199 ? -22.438 -13.594 -1.501 1 91.75 199 ARG B C 1
ATOM 3377 O O . ARG B 1 199 ? -22.625 -13.594 -2.719 1 91.75 199 ARG B O 1
ATOM 3384 N N . GLU B 1 200 ? -23.328 -13.32 -0.631 1 94.25 200 GLU B N 1
ATOM 3385 C CA . GLU B 1 200 ? -24.688 -13.023 -1.044 1 94.25 200 GLU B CA 1
ATOM 3386 C C . GLU B 1 200 ? -24.734 -11.797 -1.947 1 94.25 200 GLU B C 1
ATOM 3388 O O . GLU B 1 200 ? -25.391 -11.805 -2.99 1 94.25 200 GLU B O 1
ATOM 3393 N N . ILE B 1 201 ? -24.078 -10.828 -1.599 1 93.81 201 ILE B N 1
ATOM 3394 C CA . ILE B 1 201 ? -24.047 -9.586 -2.359 1 93.81 201 ILE B CA 1
ATOM 3395 C C . ILE B 1 201 ? -23.391 -9.82 -3.713 1 93.81 201 ILE B C 1
ATOM 3397 O O . ILE B 1 201 ? -23.875 -9.359 -4.742 1 93.81 201 ILE B O 1
ATOM 3401 N N . VAL B 1 202 ? -22.328 -10.531 -3.797 1 95.38 202 VAL B N 1
ATOM 3402 C CA . VAL B 1 202 ? -21.609 -10.828 -5.031 1 95.38 202 VAL B CA 1
ATOM 3403 C C . VAL B 1 202 ? -22.5 -11.648 -5.961 1 95.38 202 VAL B C 1
ATOM 3405 O O . VAL B 1 202 ? -22.594 -11.375 -7.16 1 95.38 202 VAL B O 1
ATOM 3408 N N . ASN B 1 203 ? -23.109 -12.617 -5.375 1 95.62 203 ASN B N 1
ATOM 3409 C CA . ASN B 1 203 ? -24 -13.469 -6.164 1 95.62 203 ASN B CA 1
ATOM 3410 C C . ASN B 1 203 ? -25.109 -12.664 -6.82 1 95.62 203 ASN B C 1
ATOM 3412 O O . ASN B 1 203 ? -25.422 -12.875 -7.996 1 95.62 203 ASN B O 1
ATOM 3416 N N . LYS B 1 204 ? -25.672 -11.805 -6.047 1 96.75 204 LYS B N 1
ATOM 3417 C CA . LYS B 1 204 ? -26.719 -10.945 -6.582 1 96.75 204 LYS B CA 1
ATOM 3418 C C . LYS B 1 204 ? -26.219 -10.102 -7.742 1 96.75 204 LYS B C 1
ATOM 3420 O O . LYS B 1 204 ? -26.875 -9.977 -8.773 1 96.75 204 LYS B O 1
ATOM 3425 N N . THR B 1 205 ? -25.094 -9.547 -7.586 1 96.75 205 THR B N 1
ATOM 3426 C CA . THR B 1 205 ? -24.5 -8.703 -8.617 1 96.75 205 THR B CA 1
ATOM 3427 C C . THR B 1 205 ? -24.141 -9.531 -9.852 1 96.75 205 THR B C 1
ATOM 3429 O O . THR B 1 205 ? -24.391 -9.094 -10.984 1 96.75 205 THR B O 1
ATOM 3432 N N . LEU B 1 206 ? -23.594 -10.68 -9.648 1 96.12 206 LEU B N 1
ATOM 3433 C CA . LEU B 1 206 ? -23.234 -11.562 -10.758 1 96.12 206 LEU B CA 1
ATOM 3434 C C . LEU B 1 206 ? -24.469 -11.969 -11.547 1 96.12 206 LEU B C 1
ATOM 3436 O O . LEU B 1 206 ? -24.422 -12.055 -12.781 1 96.12 206 LEU B O 1
ATOM 3440 N N . LYS B 1 207 ? -25.516 -12.211 -10.844 1 96.31 207 LYS B N 1
ATOM 3441 C CA . LYS B 1 207 ? -26.766 -12.539 -11.508 1 96.31 207 LYS B CA 1
ATOM 3442 C C . LYS B 1 207 ? -27.234 -11.398 -12.398 1 96.31 207 LYS B C 1
ATOM 3444 O O . LYS B 1 207 ? -27.719 -11.625 -13.508 1 96.31 207 LYS B O 1
ATOM 3449 N N . SER B 1 208 ? -27.109 -10.289 -11.875 1 96.75 208 SER B N 1
ATOM 3450 C CA . SER B 1 208 ? -27.484 -9.117 -12.664 1 96.75 208 SER B CA 1
ATOM 3451 C C . SER B 1 208 ? -26.625 -9 -13.922 1 96.75 208 SER B C 1
ATOM 3453 O O . SER B 1 208 ? -27.141 -8.734 -15.008 1 96.75 208 SER B O 1
ATOM 3455 N N . PHE B 1 209 ? -25.312 -9.195 -13.797 1 96.88 209 PHE B N 1
ATOM 3456 C CA . PHE B 1 209 ? -24.406 -9.156 -14.938 1 96.88 209 PHE B CA 1
ATOM 3457 C C . PHE B 1 209 ? -24.781 -10.211 -15.969 1 96.88 209 PHE B C 1
ATOM 3459 O O . PHE B 1 209 ? -24.703 -9.961 -17.172 1 96.88 209 PHE B O 1
ATOM 3466 N N . GLN B 1 210 ? -25.156 -11.328 -15.477 1 95.81 210 GLN B N 1
ATOM 3467 C CA . GLN B 1 210 ? -25.562 -12.43 -16.344 1 95.81 210 GLN B CA 1
ATOM 3468 C C . GLN B 1 210 ? -26.859 -12.078 -17.078 1 95.81 210 GLN B C 1
ATOM 3470 O O . GLN B 1 210 ? -26.984 -12.336 -18.281 1 95.81 210 GLN B O 1
ATOM 3475 N N . ALA B 1 211 ? -27.797 -11.57 -16.359 1 96.44 211 ALA B N 1
ATOM 3476 C CA . ALA B 1 211 ? -29.078 -11.172 -16.938 1 96.44 211 ALA B CA 1
ATOM 3477 C C . ALA B 1 211 ? -28.875 -10.125 -18.031 1 96.44 211 ALA B C 1
ATOM 3479 O O . ALA B 1 211 ? -29.609 -10.125 -19.031 1 96.44 211 ALA B O 1
ATOM 3480 N N . ASP B 1 212 ? -27.875 -9.352 -17.891 1 95.75 212 ASP B N 1
ATOM 3481 C CA . ASP B 1 212 ? -27.578 -8.297 -18.844 1 95.75 212 ASP B CA 1
ATOM 3482 C C . ASP B 1 212 ? -26.734 -8.828 -20 1 95.75 212 ASP B C 1
ATOM 3484 O O . ASP B 1 212 ? -26.422 -8.094 -20.938 1 95.75 212 ASP B O 1
ATOM 3488 N N . GLY B 1 213 ? -26.344 -10.094 -19.859 1 95.38 213 GLY B N 1
ATOM 3489 C CA . GLY B 1 213 ? -25.594 -10.75 -20.922 1 95.38 213 GLY B CA 1
ATOM 3490 C C . GLY B 1 213 ? -24.109 -10.43 -20.906 1 95.38 213 GLY B C 1
ATOM 3491 O O . GLY B 1 213 ? -23.406 -10.695 -21.875 1 95.38 213 GLY B O 1
ATOM 3492 N N . ALA B 1 214 ? -23.672 -9.844 -19.844 1 96.75 214 ALA B N 1
ATOM 3493 C CA . ALA B 1 214 ? -22.281 -9.391 -19.797 1 96.75 214 ALA B CA 1
ATOM 3494 C C . ALA B 1 214 ? -21.344 -10.547 -19.469 1 96.75 214 ALA B C 1
ATOM 3496 O O . ALA B 1 214 ? -20.188 -10.555 -19.906 1 96.75 214 ALA B O 1
ATOM 3497 N N . ILE B 1 215 ? -21.812 -11.453 -18.641 1 97 215 ILE B N 1
ATOM 3498 C CA . ILE B 1 215 ? -20.984 -12.594 -18.266 1 97 215 ILE B CA 1
ATOM 3499 C C . ILE B 1 215 ? -21.828 -13.867 -18.297 1 97 215 ILE B C 1
ATOM 3501 O O . ILE B 1 215 ? -23.047 -13.812 -18.406 1 97 215 ILE B O 1
ATOM 3505 N N . ALA B 1 216 ? -21.156 -15.031 -18.25 1 95.25 216 ALA B N 1
ATOM 3506 C CA . ALA B 1 216 ? -21.766 -16.344 -18.125 1 95.25 216 ALA B CA 1
ATOM 3507 C C . ALA B 1 216 ? -20.828 -17.328 -17.438 1 95.25 216 ALA B C 1
ATOM 3509 O O . ALA B 1 216 ? -19.625 -17.062 -17.328 1 95.25 216 ALA B O 1
ATOM 3510 N N . TYR B 1 217 ? -21.422 -18.312 -16.922 1 91.56 217 TYR B N 1
ATOM 3511 C CA . TYR B 1 217 ? -20.625 -19.438 -16.438 1 91.56 217 TYR B CA 1
ATOM 3512 C C . TYR B 1 217 ? -20.75 -20.641 -17.359 1 91.56 217 TYR B C 1
ATOM 3514 O O . TYR B 1 217 ? -21.859 -20.984 -17.797 1 91.56 217 TYR B O 1
ATOM 3522 N N . ARG B 1 218 ? -19.609 -21.203 -17.703 1 88.56 218 ARG B N 1
ATOM 3523 C CA . ARG B 1 218 ? -19.578 -22.422 -18.484 1 88.56 218 ARG B CA 1
ATOM 3524 C C . ARG B 1 218 ? -18.609 -23.438 -17.875 1 88.56 218 ARG B C 1
ATOM 3526 O O . ARG B 1 218 ? -17.406 -23.188 -17.797 1 88.56 218 ARG B O 1
ATOM 3533 N N . SER B 1 219 ? -19.125 -24.594 -17.453 1 87.5 219 SER B N 1
ATOM 3534 C CA . SER B 1 219 ? -18.344 -25.672 -16.844 1 87.5 219 SER B CA 1
ATOM 3535 C C . SER B 1 219 ? -17.562 -25.141 -15.641 1 87.5 219 SER B C 1
ATOM 3537 O O . SER B 1 219 ? -16.375 -25.453 -15.484 1 87.5 219 SER B O 1
ATOM 3539 N N . GLY B 1 220 ? -18.125 -24.141 -15.031 1 85.12 220 GLY B N 1
ATOM 3540 C CA . GLY B 1 220 ? -17.531 -23.625 -13.805 1 85.12 220 GLY B CA 1
ATOM 3541 C C . GLY B 1 220 ? -16.641 -22.422 -14.023 1 85.12 220 GLY B C 1
ATOM 3542 O O . GLY B 1 220 ? -16.219 -21.766 -13.07 1 85.12 220 GLY B O 1
ATOM 3543 N N . TYR B 1 221 ? -16.438 -22.109 -15.32 1 91.38 221 TYR B N 1
ATOM 3544 C CA . TYR B 1 221 ? -15.547 -21 -15.625 1 91.38 221 TYR B CA 1
ATOM 3545 C C . TYR B 1 221 ? -16.344 -19.734 -15.953 1 91.38 221 TYR B C 1
ATOM 3547 O O . TYR B 1 221 ? -17.391 -19.812 -16.609 1 91.38 221 TYR B O 1
ATOM 3555 N N . LEU B 1 222 ? -15.789 -18.641 -15.531 1 94.19 222 LEU B N 1
ATOM 3556 C CA . LEU B 1 222 ? -16.406 -17.344 -15.82 1 94.19 222 LEU B CA 1
ATOM 3557 C C . LEU B 1 222 ? -16 -16.859 -17.203 1 94.19 222 LEU B C 1
ATOM 3559 O O . LEU B 1 222 ? -14.82 -16.859 -17.562 1 94.19 222 LEU B O 1
ATOM 3563 N N . ILE B 1 223 ? -16.953 -16.562 -18.031 1 96 223 ILE B N 1
ATOM 3564 C CA . ILE B 1 223 ? -16.734 -16.031 -19.359 1 96 223 ILE B CA 1
ATOM 3565 C C . ILE B 1 223 ? -17.234 -14.586 -19.422 1 96 223 ILE B C 1
ATOM 3567 O O . I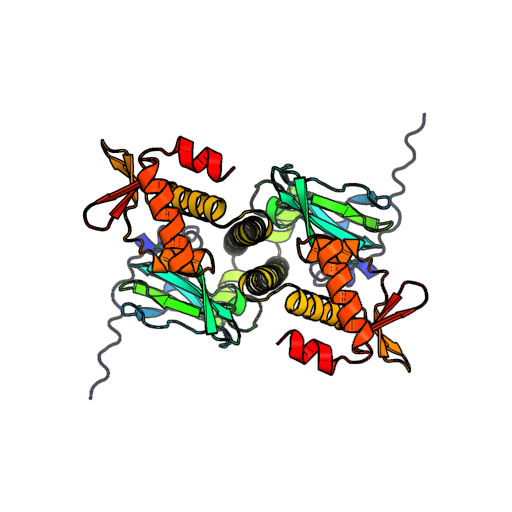LE B 1 223 ? -18.375 -14.297 -19.031 1 96 223 ILE B O 1
ATOM 3571 N N . VAL B 1 224 ? -16.438 -13.727 -19.906 1 97.19 224 VAL B N 1
ATOM 3572 C CA . VAL B 1 224 ? -16.812 -12.336 -20.12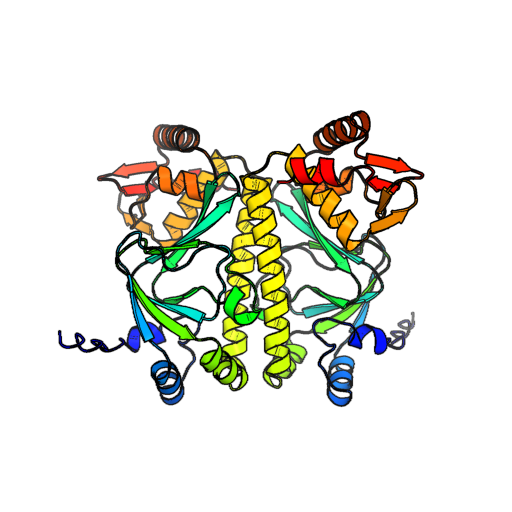5 1 97.19 224 VAL B CA 1
ATOM 3573 C C . VAL B 1 224 ? -17.281 -12.141 -21.562 1 97.19 224 VAL B C 1
ATOM 3575 O O . VAL B 1 224 ? -16.453 -12.188 -22.484 1 97.19 224 VAL B O 1
ATOM 3578 N N . HIS B 1 225 ? -18.5 -11.836 -21.734 1 96.44 225 HIS B N 1
ATOM 3579 C CA . HIS B 1 225 ? -19.078 -11.68 -23.062 1 96.44 225 HIS B CA 1
ATOM 3580 C C . HIS B 1 225 ? -18.969 -10.234 -23.547 1 96.44 225 HIS B C 1
ATOM 3582 O O . HIS B 1 225 ? -18.703 -9.992 -24.719 1 96.44 225 HIS B O 1
ATOM 3588 N N . ASP B 1 226 ? -19.188 -9.422 -22.625 1 95.06 226 ASP B N 1
ATOM 3589 C CA . ASP B 1 226 ? -19.25 -8.008 -22.969 1 95.06 226 ASP B CA 1
ATOM 3590 C C . ASP B 1 226 ? -18.266 -7.195 -22.125 1 95.06 226 ASP B C 1
ATOM 3592 O O . ASP B 1 226 ? -18.672 -6.57 -21.141 1 95.06 226 ASP B O 1
ATOM 3596 N N . THR B 1 227 ? -17.109 -7.094 -22.625 1 94.44 227 THR B N 1
ATOM 3597 C CA . THR B 1 227 ? -16.062 -6.371 -21.906 1 94.44 227 THR B CA 1
ATOM 3598 C C . THR B 1 227 ? -16.406 -4.891 -21.797 1 94.44 227 THR B C 1
ATOM 3600 O O . THR B 1 227 ? -16.125 -4.258 -20.766 1 94.44 227 THR B O 1
ATOM 3603 N N . ALA B 1 228 ? -17.031 -4.355 -22.797 1 94.56 228 ALA B N 1
ATOM 3604 C CA . ALA B 1 228 ? -17.375 -2.939 -22.828 1 94.56 228 ALA B CA 1
ATOM 3605 C C . ALA B 1 228 ? -18.375 -2.596 -21.734 1 94.56 228 ALA B C 1
ATOM 3607 O O . ALA B 1 228 ? -18.266 -1.539 -21.094 1 94.56 228 ALA B O 1
ATOM 3608 N N . TYR B 1 229 ? -19.312 -3.469 -21.578 1 94.75 229 TYR B N 1
ATOM 3609 C CA . TYR B 1 229 ? -20.297 -3.293 -20.516 1 94.75 229 TYR B CA 1
ATOM 3610 C C . TYR B 1 229 ? -19.609 -3.195 -19.156 1 94.75 229 TYR B C 1
ATOM 3612 O O . TYR B 1 229 ? -19.906 -2.287 -18.375 1 94.75 229 TYR B O 1
ATOM 3620 N N . LEU B 1 230 ? -18.672 -4.086 -18.859 1 95.38 230 LEU B N 1
ATOM 3621 C CA . LEU B 1 230 ? -17.984 -4.117 -17.578 1 95.38 230 LEU B CA 1
ATOM 3622 C C . LEU B 1 230 ? -17.047 -2.918 -17.422 1 95.38 230 LEU B C 1
ATOM 3624 O O . LEU B 1 230 ? -16.891 -2.379 -16.328 1 95.38 230 LEU B O 1
ATOM 3628 N N . GLU B 1 231 ? -16.469 -2.527 -18.469 1 93.81 231 GLU B N 1
ATOM 3629 C CA . GLU B 1 231 ? -15.594 -1.358 -18.453 1 93.81 231 GLU B CA 1
ATOM 3630 C C . GLU B 1 231 ? -16.375 -0.093 -18.109 1 93.81 231 GLU B C 1
ATOM 3632 O O . GLU B 1 231 ? -15.898 0.758 -17.359 1 93.81 231 GLU B O 1
ATOM 3637 N N . LYS B 1 232 ? -17.531 0.03 -18.672 1 92.25 232 LYS B N 1
ATOM 3638 C CA . LYS B 1 232 ? -18.391 1.175 -18.375 1 92.25 232 LYS B CA 1
ATOM 3639 C C . LYS B 1 232 ? -18.766 1.217 -16.906 1 92.25 232 LYS B C 1
ATOM 3641 O O . LYS B 1 232 ? -18.797 2.289 -16.297 1 92.25 232 LYS B O 1
ATOM 3646 N N . LEU B 1 233 ? -19.062 0.044 -16.391 1 90.81 233 LEU B N 1
ATOM 3647 C CA . LEU B 1 233 ? -19.406 -0.04 -14.969 1 90.81 233 LEU B CA 1
ATOM 3648 C C . LEU B 1 233 ? -18.188 0.27 -14.102 1 90.81 233 LEU B C 1
ATOM 3650 O O . LEU B 1 233 ? -18.297 0.992 -13.102 1 90.81 233 LEU B O 1
ATOM 3654 N N . ALA B 1 234 ? -17.094 -0.321 -14.422 1 89.25 234 ALA B N 1
ATOM 3655 C CA . ALA B 1 234 ? -15.867 -0.208 -13.633 1 89.25 234 ALA B CA 1
ATOM 3656 C C . ALA B 1 234 ? -15.352 1.229 -13.625 1 89.25 234 ALA B C 1
ATOM 3658 O O . ALA B 1 234 ? -14.781 1.684 -12.625 1 89.25 234 ALA B O 1
ATOM 3659 N N . GLY B 1 235 ? -15.625 2.035 -14.766 1 79.25 235 GLY B N 1
ATOM 3660 C CA . GLY B 1 235 ? -15.125 3.395 -14.867 1 79.25 235 GLY B CA 1
ATOM 3661 C C . GLY B 1 235 ? -13.695 3.461 -15.375 1 79.25 235 GLY B C 1
ATOM 3662 O O . GLY B 1 235 ? -12.922 2.514 -15.195 1 79.25 235 GLY B O 1
#

Solvent-accessible surface area (backbone atoms only — not comparable to full-atom values): 24363 Å² total; per-residue (Å²): 134,76,76,73,72,79,74,76,65,80,71,59,61,70,44,46,47,60,13,71,61,55,35,80,49,50,73,70,54,46,51,56,51,58,69,68,38,44,81,46,76,40,49,59,68,35,72,76,47,48,50,66,34,81,25,59,30,31,35,34,31,58,36,43,32,33,36,34,28,39,68,50,95,87,68,47,59,27,40,76,46,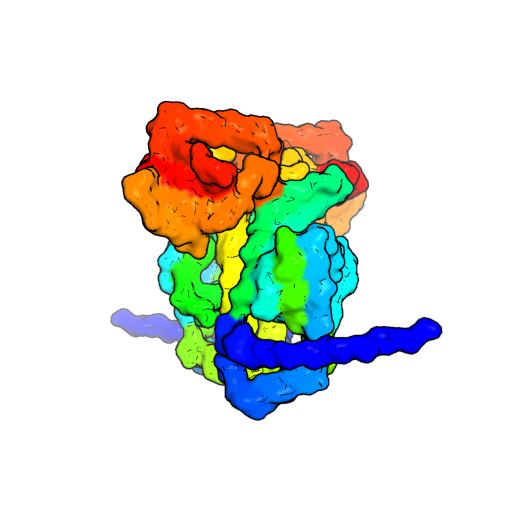74,48,40,55,24,39,73,45,49,52,56,13,34,69,63,67,43,45,26,85,37,27,32,27,20,68,29,62,22,37,30,38,38,35,41,34,88,62,44,52,63,55,40,50,73,28,37,69,52,42,52,39,49,44,37,52,51,38,51,49,42,53,51,51,50,51,50,40,48,40,67,56,75,39,55,66,66,28,41,49,30,41,52,52,49,51,44,36,70,75,40,38,39,86,48,98,75,26,33,32,29,71,55,82,64,51,62,58,54,53,12,22,51,68,42,49,55,46,67,59,42,49,54,45,50,49,50,38,36,75,70,54,30,35,48,76,55,99,69,24,46,30,39,48,29,64,65,62,33,46,64,55,40,103,133,77,77,72,73,78,74,75,64,79,72,60,59,70,43,46,49,61,12,71,62,56,35,79,50,51,73,70,54,46,51,54,51,58,70,68,37,43,82,44,77,40,50,59,69,35,72,74,48,47,51,66,36,82,26,61,30,32,35,35,31,58,35,43,32,33,34,36,27,40,67,50,96,86,68,46,57,27,40,76,45,74,47,40,56,25,38,70,47,49,52,55,13,32,69,62,66,44,46,26,85,38,27,32,26,21,67,29,62,24,38,29,38,38,37,41,34,87,59,44,53,62,54,40,50,74,28,36,70,52,42,53,39,49,43,36,52,52,39,52,49,43,53,50,50,51,50,50,40,47,40,66,55,74,40,56,68,65,27,42,50,30,40,53,52,50,51,44,36,71,75,40,39,40,86,49,99,76,28,34,31,28,72,56,82,64,49,61,58,56,53,10,23,53,67,43,49,56,46,66,59,42,51,54,45,50,48,50,38,35,74,70,54,30,35,48,76,57,99,69,24,47,30,38,48,31,62,66,62,34,46,63,55,39,102

Organism: Rhodospirillum centenum (strain ATCC 51521 / SW) (NCBI:txid414684)

Nearest PDB structures (foldseek):
  3h3u-assembly1_A  TM=8.844E-01  e=8.186E-23  Mycobacterium tuberculosis H37Rv
  4cyd-assembly2_C  TM=9.123E-01  e=7.260E-22  Corynebacterium glutamicum
  3i54-assembly1_A  TM=8.974E-01  e=1.310E-21  Mycobacterium tuberculosis
  3i54-assembly2_C  TM=9.159E-01  e=1.232E-20  Mycobacterium tuberculosis
  3d0s-assembly1_B  TM=7.777E-01  e=1.093E-19  Mycobacterium tuberculosis

Sequence (470 aa):
MTPVPSDTKRIDIAVLRRNRLFGILDAAEMEAVLAFAQVRRFAPDERIFTKGDPGDCLYAILRGRVAVHTESEDAKVMLLNTLAAGEVFGEIAMLDGGERTATVTAAEPADLLRIDRRDFLPFLEARPNLCIRLMTVLCERLRWTSAIIEDTVFLNVPRRLAKRILMLAQSEGRQTPDGIRIATFVSQDALAKMLGVSREIVNKTLKSFQADGAIAYRSGYLIVHDTAYLEKLAGMTPVPSDTKRIDIAVLRRNRLFGILDAAEMEAVLAFAQVRRFAPDERIFTKGDPGDCLYAILRGRVAVHTESEDAKVMLLNTLAAGEVFGEIAMLDGGERTATVTAAEPADLLRIDRRDFLPFLEARPNLCIRLMTVLCERLRWTSAIIEDTVFLNVPRRLAKRILMLAQSEGRQTPDGIRIATFVSQDALAKMLGVSREIVNK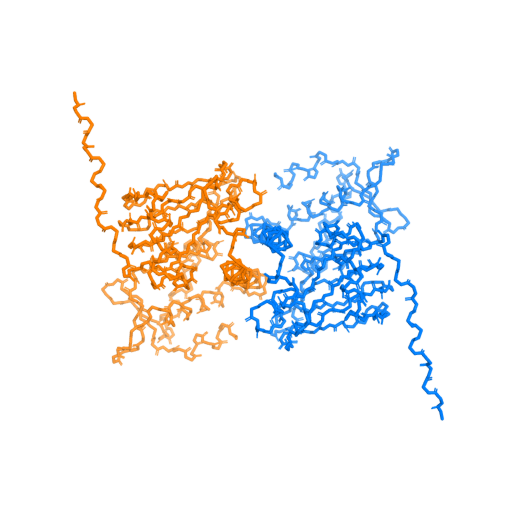TLKSFQADGAIAYRSGYLIVHDTAYLEKLAG

Secondary structure (DSSP, 8-state):
------------HHHHHTSTTGGG--HHHHHHHHHH-EEEEE-TT-EEE-TTSB--EEEEEEESEEEEEEE-TT--EEEEEEEETT-EE-HHHHHH--B-SSEEEESSSEEEEEEEHHHHHHHHHT-HHHHHHHHHHHHHHHHHHHHHHHHHHH--HHHHHHHHHHHHHHHHEEEETTEEEESS---HHHHHHHHTS-HHHHHHHHHHHHHTTSEEEETTEEEES-HHHHHHHH-/------------HHHHHTSTTGGG--HHHHHHHHHH-EEEEE-TT-EEE-TTSB--EEEEEEESEEEEEEE-TT--EEEEEEEETT-EE-HHHHHH--B-SSEEEESSSEEEEEEEHHHHHHHHHT-HHHHHHHHHHHHHHHHHHHHHHHHHHH--HHHHHHHHHHHHHHHHEEEETTEEEESS---HHHHHHHHTS-HHHHHHHHHHHHHTTSEEEETTEEEES-HHHHHHHH-

InterPro domains:
  IPR000595 Cyclic nucleotide-binding domain [PF00027] (40-125)
  IPR000595 Cyclic nucleotide-binding domain [PS50042] (21-124)
  IPR000595 Cyclic nucleotide-binding domain [SM00100] (21-139)
  IPR000595 Cyclic nucleotide-binding domain [cd00038] (21-135)
  IPR012318 Crp-type HTH domain [PF13545] (160-233)
  IPR012318 Crp-type HTH domain [PS51063] (155-228)
  IPR012318 Crp-type HTH domain [SM00419] (176-226)
  IPR014710 RmlC-like jelly roll fold [G3DSA:2.60.120.10] (6-154)
  IPR018488 Cyclic nucleotide-binding, conserved site [PS00889] (89-106)
  IPR018490 Cyclic nucleotide-binding domain superfamily [SSF51206] (15-150)
  IPR036388 Winged helix-like DNA-binding domain superfamily [G3DSA:1.10.10.10] (156-234)
  IPR036390 Winged helix DNA-binding domain superfamily [SSF46785] (157-234)
  IPR050397 Global Transcriptional Regulators in Environmental Response [PTHR24567] (15-233)

Radius of gyration: 24.21 Å; Cα contacts (8 Å, |Δi|>4): 879; chains: 2; bounding box: 60×86×62 Å

pLDDT: mean 90.39, std 11.4, range [28.22, 98.31]